Protein AF-A0A9X4KM90-F1 (afdb_monomer)

Solvent-accessible surface area (backbone atoms only — not comparable to full-atom values): 22707 Å² total; per-residue (Å²): 61,59,17,30,39,33,36,38,35,31,65,92,30,67,43,46,40,62,40,75,30,63,68,48,52,49,21,59,71,70,31,69,52,22,39,51,16,27,28,64,35,60,71,48,84,68,81,83,76,47,74,52,85,44,44,34,36,36,38,75,61,71,33,38,29,34,53,22,53,50,48,22,56,54,48,33,59,55,40,73,75,44,78,86,69,53,74,69,57,52,46,51,54,53,47,52,51,48,51,32,45,72,72,28,68,27,72,56,25,64,72,54,67,28,51,69,67,74,72,74,67,84,81,71,82,93,68,88,83,90,72,83,85,70,89,79,63,61,49,78,46,58,81,62,84,56,89,72,62,91,46,62,53,28,71,54,26,15,52,44,29,39,40,35,60,70,43,44,77,78,29,43,66,37,71,31,44,54,70,55,47,49,55,50,38,55,71,78,39,74,82,69,53,64,82,85,51,41,50,36,38,52,44,47,28,32,76,71,67,53,28,48,75,45,38,19,24,38,63,40,92,48,92,85,37,72,53,46,26,28,69,71,82,62,47,47,54,89,43,45,45,65,38,66,32,86,74,57,72,34,57,35,37,41,32,30,61,86,33,47,92,82,49,74,37,18,16,35,31,50,25,42,28,33,37,72,60,74,76,57,66,82,80,74,54,90,87,71,93,67,84,46,55,63,58,65,42,61,77,68,74,53,54,75,70,55,35,55,54,49,35,53,52,45,51,55,63,72,70,49,84,76,92,79,74,79,82,75,74,83,70,88,74,86,77,82,91,84,86,83,89,84,90,83,84,84,89,83,92,80,84,87,81,78,88,76,85,76,80,76,78,79,64,70,69,61,60,53,56,52,53,52,54,56,51,54,54,53,56,56,65,60,65,75,73,120

Organism: NCBI:txid425004

Foldseek 3Di:
DWWKWKWKQFQQGIAIDIAPDVLLVCCCQQNPQLQLLLCLLLVHPRDPPRRPQIKMKIWPDIAQQLLSVLLRVVLRVVRVVPRDDDLVRSNVSSQVSVVCVLCLVRPCSVQLVFDLPPPPPPDDDPDDDDDDDDVHTMDIGHNPVPVDSPHDGSNVSSLLSNLLVVCQVVQEQDKDWPVRSQVSCCVPPVPSDDNVCSSSSLRNCVVVVQKDKGAQWHQDPDPVSRFIAGPHPRHTPVQWFFDQDPVRRIRGWIWGNVCVVVDTRISSIMIMHGHHHPPPCVVPDDDDDDQQLCNVLVVPPDDPVRSVVSNVVVVVVVVDDDPDDPPDPPDPDDDDDDDDDDDDDDDDDDDDDDDDDDDDDDPPVVVVVVVVVVVVVVVVVVVVPD

Structure (mmCIF, N/CA/C/O backbone):
data_AF-A0A9X4KM90-F1
#
_entry.id   AF-A0A9X4KM90-F1
#
loop_
_atom_site.group_PDB
_atom_site.id
_atom_site.type_symbol
_atom_site.label_atom_id
_atom_site.label_alt_id
_atom_site.label_comp_id
_atom_site.label_asym_id
_atom_site.label_entity_id
_atom_site.label_seq_id
_atom_site.pdbx_PDB_ins_code
_atom_site.Cartn_x
_atom_site.Cartn_y
_atom_site.Cartn_z
_atom_site.occupancy
_atom_site.B_iso_or_equiv
_atom_site.auth_seq_id
_atom_site.auth_comp_id
_atom_site.auth_asym_id
_atom_site.auth_atom_id
_atom_site.pdbx_PDB_model_num
ATOM 1 N N . MET A 1 1 ? 2.594 3.374 10.828 1.00 89.75 1 MET A N 1
ATOM 2 C CA . MET A 1 1 ? 3.335 3.147 9.576 1.00 89.75 1 MET A CA 1
ATOM 3 C C . MET A 1 1 ? 3.279 4.400 8.733 1.00 89.75 1 MET A C 1
ATOM 5 O O . MET A 1 1 ? 2.269 5.108 8.782 1.00 89.75 1 MET A O 1
ATOM 9 N N . ARG A 1 2 ? 4.359 4.681 8.008 1.00 90.62 2 ARG A N 1
ATOM 10 C CA . ARG A 1 2 ? 4.417 5.773 7.044 1.00 90.62 2 ARG A CA 1
ATOM 11 C C . ARG A 1 2 ? 4.641 5.201 5.646 1.00 90.62 2 ARG A C 1
ATOM 13 O O . ARG A 1 2 ? 5.130 4.083 5.532 1.00 90.62 2 ARG A O 1
ATOM 20 N N . ALA A 1 3 ? 4.237 5.950 4.638 1.00 94.69 3 ALA A N 1
ATOM 21 C CA . ALA A 1 3 ? 4.365 5.615 3.231 1.00 94.69 3 ALA A CA 1
ATOM 22 C C . ALA A 1 3 ? 4.712 6.888 2.453 1.00 94.69 3 ALA A C 1
ATOM 24 O O . ALA A 1 3 ? 4.360 7.988 2.888 1.00 94.69 3 ALA A O 1
ATOM 25 N N . THR A 1 4 ? 5.382 6.739 1.317 1.00 94.50 4 THR A N 1
ATOM 26 C CA . THR A 1 4 ? 5.519 7.826 0.339 1.00 94.50 4 THR A CA 1
ATOM 27 C C . THR A 1 4 ? 4.450 7.683 -0.739 1.00 94.50 4 THR A C 1
ATOM 29 O O . THR A 1 4 ? 4.007 6.569 -1.025 1.00 94.50 4 THR A O 1
ATOM 32 N N . VAL A 1 5 ? 4.017 8.810 -1.302 1.00 95.62 5 VAL A N 1
ATOM 33 C CA . VAL A 1 5 ? 3.132 8.873 -2.467 1.00 95.62 5 VAL A CA 1
ATOM 34 C C . VAL A 1 5 ? 3.974 9.223 -3.685 1.00 95.62 5 VAL A C 1
ATOM 36 O O . VAL A 1 5 ? 4.831 10.105 -3.629 1.00 95.62 5 VAL A O 1
ATOM 39 N N . TYR A 1 6 ? 3.705 8.548 -4.792 1.00 96.50 6 TYR A N 1
ATOM 40 C CA . TYR A 1 6 ? 4.347 8.794 -6.069 1.00 96.50 6 TYR A CA 1
ATOM 41 C C . TYR A 1 6 ? 3.340 8.671 -7.215 1.00 96.50 6 TYR A C 1
ATOM 43 O O . TYR A 1 6 ? 2.231 8.158 -7.048 1.00 96.50 6 TYR A O 1
ATOM 51 N N . ALA A 1 7 ? 3.724 9.151 -8.389 1.00 95.62 7 ALA A N 1
ATOM 52 C CA . ALA A 1 7 ? 3.019 8.920 -9.638 1.00 95.62 7 ALA A CA 1
ATOM 53 C C . ALA A 1 7 ? 3.971 8.261 -10.636 1.00 95.62 7 ALA A C 1
ATOM 55 O O . ALA A 1 7 ? 5.114 8.689 -10.760 1.00 95.62 7 ALA A O 1
ATOM 56 N N . VAL A 1 8 ? 3.504 7.231 -11.337 1.00 93.88 8 VAL A N 1
ATOM 57 C CA . VAL A 1 8 ? 4.259 6.515 -12.375 1.00 93.88 8 VAL A CA 1
ATOM 58 C C . VAL A 1 8 ? 3.555 6.649 -13.719 1.00 93.88 8 VAL A C 1
ATOM 60 O O . VAL A 1 8 ? 2.325 6.544 -13.791 1.00 93.88 8 VAL A O 1
ATOM 63 N N . ARG A 1 9 ? 4.318 6.897 -14.786 1.00 92.12 9 ARG A N 1
ATOM 64 C CA . ARG A 1 9 ? 3.792 6.966 -16.152 1.00 92.12 9 ARG A CA 1
ATOM 65 C C . ARG A 1 9 ? 3.690 5.563 -16.751 1.00 92.12 9 ARG A C 1
ATOM 67 O O . ARG A 1 9 ? 4.691 4.874 -16.919 1.00 92.12 9 ARG A O 1
ATOM 74 N N . LEU A 1 10 ? 2.473 5.153 -17.094 1.00 90.19 10 LEU A N 1
ATOM 75 C CA . LEU A 1 10 ? 2.182 3.911 -17.814 1.00 90.19 10 LEU A CA 1
ATOM 76 C C . LEU A 1 10 ? 1.688 4.223 -19.230 1.00 90.19 10 LEU A C 1
ATOM 78 O O . LEU A 1 10 ? 1.417 5.378 -19.562 1.00 90.19 10 LEU A O 1
ATOM 82 N N . GLN A 1 11 ? 1.510 3.189 -20.053 1.00 86.88 11 GLN A N 1
ATOM 83 C CA . GLN A 1 11 ? 0.974 3.320 -21.416 1.00 86.88 11 GLN A CA 1
ATOM 84 C C . GLN A 1 11 ? -0.432 3.927 -21.404 1.00 86.88 11 GLN A C 1
ATOM 86 O O . GLN A 1 11 ? -0.801 4.694 -22.286 1.00 86.88 11 GLN A O 1
ATOM 91 N N . THR A 1 12 ? -1.203 3.643 -20.353 1.00 88.56 12 THR A N 1
ATOM 92 C CA . THR A 1 12 ? -2.556 4.175 -20.154 1.00 88.56 12 THR A CA 1
ATOM 93 C C . THR A 1 12 ? -2.582 5.578 -19.532 1.00 88.56 12 THR A C 1
ATOM 95 O O . THR A 1 12 ? -3.660 6.071 -19.205 1.00 88.56 12 THR A O 1
ATOM 98 N N . GLY A 1 13 ? -1.423 6.200 -19.294 1.00 91.88 13 GLY A N 1
ATOM 99 C CA . GLY A 1 13 ? -1.280 7.482 -18.599 1.00 91.88 13 GLY A CA 1
ATOM 100 C C . GLY A 1 13 ? -0.715 7.357 -17.180 1.00 91.88 13 GLY A C 1
ATOM 101 O O . GLY A 1 13 ? -0.190 6.318 -16.777 1.00 91.88 13 GLY A O 1
ATOM 102 N N . TRP A 1 14 ? -0.801 8.442 -16.408 1.00 94.25 14 TRP A N 1
ATOM 103 C CA . TRP A 1 14 ? -0.249 8.509 -15.053 1.00 94.25 14 TRP A CA 1
ATOM 104 C C . TRP A 1 14 ? -1.104 7.765 -14.020 1.00 94.25 14 TRP A C 1
ATOM 106 O O . TRP A 1 14 ? -2.324 7.948 -13.941 1.00 94.25 14 TRP A O 1
ATOM 116 N N . GLN A 1 15 ? -0.447 6.982 -13.163 1.00 94.44 15 GLN A N 1
ATOM 117 C CA . GLN A 1 15 ? -1.066 6.334 -12.009 1.00 94.44 15 GLN A CA 1
ATOM 118 C C . GLN A 1 15 ? -0.433 6.802 -10.700 1.00 94.44 15 GLN A C 1
ATOM 120 O O . GLN A 1 15 ? 0.777 6.705 -10.520 1.00 94.44 15 GLN A O 1
ATOM 125 N N . ALA A 1 16 ? -1.265 7.276 -9.775 1.00 96.00 16 ALA A N 1
ATOM 126 C CA . ALA A 1 16 ? -0.875 7.616 -8.416 1.00 96.00 16 ALA A CA 1
ATOM 127 C C . ALA A 1 16 ? -0.858 6.363 -7.535 1.00 96.00 16 ALA A C 1
ATOM 129 O O . ALA A 1 16 ? -1.816 5.586 -7.504 1.00 96.00 16 ALA A O 1
ATOM 130 N N . ARG A 1 17 ? 0.220 6.192 -6.779 1.00 96.56 17 ARG A N 1
ATOM 131 C CA . ARG A 1 17 ? 0.450 5.056 -5.889 1.00 96.56 17 ARG A CA 1
ATOM 132 C C . ARG A 1 17 ? 1.104 5.513 -4.594 1.00 96.56 17 ARG A C 1
ATOM 134 O O . ARG A 1 17 ? 1.679 6.593 -4.514 1.00 96.56 17 ARG A O 1
ATOM 141 N N . PHE A 1 18 ? 1.012 4.672 -3.573 1.00 96.88 18 PHE A N 1
ATOM 142 C CA . PHE A 1 18 ? 1.841 4.793 -2.383 1.00 96.88 18 PHE A CA 1
ATOM 143 C C . PHE A 1 18 ? 2.701 3.544 -2.254 1.00 96.88 18 PHE A C 1
ATOM 145 O O . PHE A 1 18 ? 2.323 2.476 -2.739 1.00 96.88 18 PHE A O 1
ATOM 152 N N . THR A 1 19 ? 3.822 3.666 -1.557 1.00 96.69 19 THR A N 1
ATOM 153 C CA . THR A 1 19 ? 4.654 2.514 -1.213 1.00 96.69 19 THR A CA 1
ATOM 154 C C . THR A 1 19 ? 5.049 2.515 0.252 1.00 96.69 19 THR A C 1
ATOM 156 O O . THR A 1 19 ? 5.213 3.564 0.885 1.00 96.69 19 THR A O 1
ATOM 159 N N . VAL A 1 20 ? 5.153 1.303 0.791 1.00 95.50 20 VAL A N 1
ATOM 160 C CA . VAL A 1 20 ? 5.703 1.016 2.116 1.00 95.50 20 VAL A CA 1
ATOM 161 C C . VAL A 1 20 ? 7.171 0.587 2.069 1.00 95.50 20 VAL A C 1
ATOM 163 O O . VAL A 1 20 ? 7.767 0.427 3.131 1.00 95.50 20 VAL A O 1
ATOM 166 N N . ASP A 1 21 ? 7.728 0.402 0.871 1.00 95.19 21 ASP A N 1
ATOM 167 C CA . ASP A 1 21 ? 9.106 -0.011 0.612 1.00 95.19 21 ASP A CA 1
ATOM 168 C C . ASP A 1 21 ? 9.565 0.558 -0.739 1.00 95.19 21 ASP A C 1
ATOM 170 O O . ASP A 1 21 ? 9.270 0.008 -1.799 1.00 95.19 21 ASP A O 1
ATOM 174 N N . TRP A 1 22 ? 10.221 1.719 -0.703 1.00 93.44 22 TRP A N 1
ATOM 175 C CA . TRP A 1 22 ? 10.550 2.457 -1.922 1.00 93.44 22 TRP A CA 1
ATOM 176 C C . TRP A 1 22 ? 11.524 1.704 -2.832 1.00 93.44 22 TRP A C 1
ATOM 178 O O . TRP A 1 22 ? 11.323 1.716 -4.041 1.00 93.44 22 TRP A O 1
ATOM 188 N N . ASP A 1 23 ? 12.518 1.020 -2.267 1.00 92.19 23 ASP A N 1
ATOM 189 C CA . ASP A 1 23 ? 13.537 0.306 -3.045 1.00 92.19 23 ASP A CA 1
ATOM 190 C C . ASP A 1 23 ? 12.908 -0.779 -3.937 1.00 92.19 23 ASP A C 1
ATOM 192 O O . ASP A 1 23 ? 13.326 -0.972 -5.081 1.00 92.19 23 ASP A O 1
ATOM 196 N N . THR A 1 24 ? 11.853 -1.447 -3.449 1.00 93.44 24 THR A N 1
ATOM 197 C CA . THR A 1 24 ? 11.068 -2.395 -4.251 1.00 93.44 24 THR A CA 1
ATOM 198 C C . THR A 1 24 ? 10.347 -1.701 -5.410 1.00 93.44 24 THR A C 1
ATOM 200 O O . THR A 1 24 ? 10.414 -2.192 -6.535 1.00 93.44 24 THR A O 1
ATOM 203 N N . ASP A 1 25 ? 9.659 -0.577 -5.180 1.00 93.88 25 ASP A N 1
ATOM 204 C CA . ASP A 1 25 ? 8.953 0.150 -6.247 1.00 93.88 25 ASP A CA 1
ATOM 205 C C . ASP A 1 25 ? 9.922 0.751 -7.270 1.00 93.88 25 ASP A C 1
ATOM 207 O O . ASP A 1 25 ? 9.671 0.662 -8.470 1.00 93.88 25 ASP A O 1
ATOM 211 N N . GLU A 1 26 ? 11.032 1.337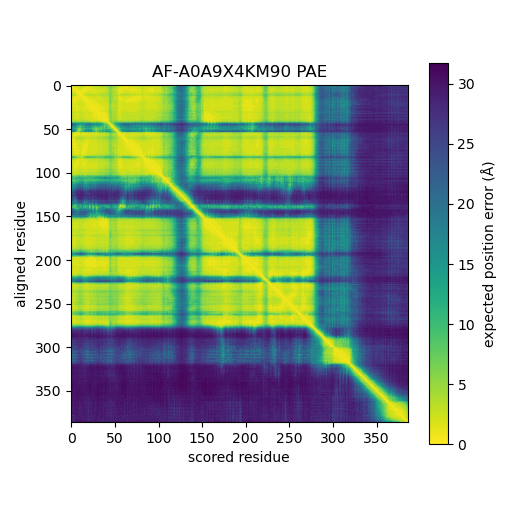 -6.820 1.00 91.25 26 GLU A N 1
ATOM 212 C CA . GLU A 1 26 ? 12.060 1.906 -7.692 1.00 91.25 26 GLU A CA 1
ATOM 213 C C . GLU A 1 26 ? 12.636 0.836 -8.619 1.00 91.25 26 GLU A C 1
ATOM 215 O O . GLU A 1 26 ? 12.603 1.006 -9.838 1.00 91.25 26 GLU A O 1
ATOM 220 N N . GLY A 1 27 ? 13.074 -0.299 -8.063 1.00 90.50 27 GLY A N 1
ATOM 221 C CA . GLY A 1 27 ? 13.555 -1.425 -8.860 1.00 90.50 27 GLY A CA 1
ATOM 222 C C . GLY A 1 27 ? 12.479 -1.940 -9.816 1.00 90.50 27 GLY A C 1
ATOM 223 O O . GLY A 1 27 ? 12.724 -2.142 -11.003 1.00 90.50 27 GLY A O 1
ATOM 224 N N . PHE A 1 28 ? 11.245 -2.094 -9.336 1.00 91.00 28 PHE A N 1
ATOM 225 C CA . PHE A 1 28 ? 10.139 -2.587 -10.151 1.00 91.00 28 PHE A CA 1
ATOM 226 C C . PHE A 1 28 ? 9.864 -1.702 -11.371 1.00 91.00 28 PHE A C 1
ATOM 228 O O . PHE A 1 28 ? 9.705 -2.201 -12.487 1.00 91.00 28 PHE A O 1
ATOM 235 N N . TRP A 1 29 ? 9.820 -0.385 -11.184 1.00 90.06 29 TRP A N 1
ATOM 236 C CA . TRP A 1 29 ? 9.432 0.547 -12.239 1.00 90.06 29 TRP A CA 1
ATOM 237 C C . TRP A 1 29 ? 10.600 1.038 -13.097 1.00 90.06 29 TRP A C 1
ATOM 239 O O . TRP A 1 29 ? 10.397 1.266 -14.289 1.00 90.06 29 TRP A O 1
ATOM 249 N N . LEU A 1 30 ? 11.808 1.179 -12.546 1.00 86.94 30 LEU A N 1
ATOM 250 C CA . LEU A 1 30 ? 12.947 1.803 -13.233 1.00 86.94 30 LEU A CA 1
ATOM 251 C C . LEU A 1 30 ? 14.050 0.825 -13.644 1.00 86.94 30 LEU A C 1
ATOM 253 O O . LEU A 1 30 ? 14.804 1.160 -14.549 1.00 86.94 30 LEU A O 1
ATOM 257 N N . ASP A 1 31 ? 14.137 -0.373 -13.056 1.00 87.94 31 ASP A N 1
ATOM 258 C CA . ASP A 1 31 ? 15.225 -1.322 -13.331 1.00 87.94 31 ASP A CA 1
ATOM 259 C C . ASP A 1 31 ? 14.751 -2.511 -14.204 1.00 87.94 31 ASP A C 1
ATOM 261 O O . ASP A 1 31 ? 14.043 -3.412 -13.731 1.00 87.94 31 ASP A O 1
ATOM 265 N N . PRO A 1 32 ? 15.141 -2.562 -15.498 1.00 86.81 32 PRO A N 1
ATOM 266 C CA . PRO A 1 32 ? 14.811 -3.680 -16.379 1.00 86.81 32 PRO A CA 1
ATOM 267 C C . PRO A 1 32 ? 15.373 -5.025 -15.907 1.00 86.81 32 PRO A C 1
ATOM 269 O O . PRO A 1 32 ? 14.722 -6.052 -16.103 1.00 86.81 32 PRO A O 1
ATOM 272 N N . ALA A 1 33 ? 16.553 -5.043 -15.280 1.00 89.00 33 ALA A N 1
ATOM 273 C CA . ALA A 1 33 ? 17.170 -6.266 -14.777 1.00 89.00 33 ALA A CA 1
ATOM 274 C C . ALA A 1 33 ? 16.422 -6.789 -13.544 1.00 89.00 33 ALA A C 1
ATOM 276 O O . ALA A 1 33 ? 16.170 -7.992 -13.440 1.00 89.00 33 ALA A O 1
ATOM 277 N N . TYR A 1 34 ? 15.990 -5.893 -12.650 1.00 89.50 34 TYR A N 1
ATOM 278 C CA . TYR A 1 34 ? 15.113 -6.246 -11.531 1.00 89.50 34 TYR A CA 1
ATOM 279 C C . TYR A 1 34 ? 13.800 -6.865 -12.033 1.00 89.50 34 TYR A C 1
ATOM 281 O O . TYR A 1 34 ? 13.410 -7.947 -11.585 1.00 89.50 34 TYR A O 1
ATOM 289 N N . ARG A 1 35 ? 13.153 -6.257 -13.040 1.00 89.00 35 ARG A N 1
ATOM 290 C CA . ARG A 1 35 ? 11.943 -6.823 -13.669 1.00 89.00 35 ARG A CA 1
ATOM 291 C C . ARG A 1 35 ? 12.182 -8.176 -14.334 1.00 89.00 35 ARG A C 1
ATOM 293 O O . ARG A 1 35 ? 11.339 -9.061 -14.198 1.00 89.00 35 ARG A O 1
ATOM 300 N N . ALA A 1 36 ? 13.304 -8.352 -15.029 1.00 88.69 36 ALA A N 1
ATOM 301 C CA . ALA A 1 36 ? 13.661 -9.631 -15.639 1.00 88.69 36 ALA A CA 1
ATOM 302 C C . ALA A 1 36 ? 13.803 -10.731 -14.574 1.00 88.69 36 ALA A C 1
ATOM 304 O O . ALA A 1 36 ? 13.227 -11.809 -14.719 1.00 88.69 36 ALA A O 1
ATOM 305 N N . GLY A 1 37 ? 14.476 -10.423 -13.461 1.00 91.94 37 GLY A N 1
ATOM 306 C CA . GLY A 1 37 ? 14.575 -11.323 -12.316 1.00 91.94 37 GLY A CA 1
ATOM 307 C C . GLY A 1 37 ? 13.211 -11.662 -11.714 1.00 91.94 37 GLY A C 1
ATOM 308 O O . GLY A 1 37 ? 12.919 -12.833 -11.474 1.00 91.94 37 GLY A O 1
ATOM 309 N N . ILE A 1 38 ? 12.336 -10.665 -11.529 1.00 92.12 38 ILE A N 1
ATOM 310 C CA . ILE A 1 38 ? 10.955 -10.900 -11.085 1.00 92.12 38 ILE A CA 1
ATOM 311 C C . ILE A 1 38 ? 10.231 -11.847 -12.035 1.00 92.12 38 ILE A C 1
ATOM 313 O O . ILE A 1 38 ? 9.637 -12.808 -11.560 1.00 92.12 38 ILE A O 1
ATOM 317 N N . ALA A 1 39 ? 10.263 -11.599 -13.346 1.00 90.25 39 ALA A N 1
ATOM 318 C CA . ALA A 1 39 ? 9.572 -12.434 -14.326 1.00 90.25 39 ALA A CA 1
ATOM 319 C C . ALA A 1 39 ? 10.054 -13.893 -14.255 1.00 90.25 39 ALA A C 1
ATOM 321 O O . ALA A 1 39 ? 9.239 -14.818 -14.208 1.00 90.25 39 ALA A O 1
ATOM 322 N N . GLU A 1 40 ? 11.369 -14.093 -14.142 1.00 91.19 40 GLU A N 1
ATOM 323 C CA . GLU A 1 40 ? 11.977 -15.413 -13.985 1.00 91.19 40 GLU A CA 1
ATOM 324 C C . GLU A 1 40 ? 11.531 -16.111 -12.687 1.00 91.19 40 GLU A C 1
ATOM 326 O O . GLU A 1 40 ? 11.140 -17.278 -12.704 1.00 91.19 40 GLU A O 1
ATOM 331 N N . GLY A 1 41 ? 11.551 -15.409 -11.550 1.00 90.88 41 GLY A N 1
ATOM 332 C CA . GLY A 1 41 ? 11.157 -15.977 -10.254 1.00 90.88 41 GLY A CA 1
ATOM 333 C C . GLY A 1 41 ? 9.646 -16.177 -10.115 1.00 90.88 41 GLY A C 1
ATOM 334 O O . GLY A 1 41 ? 9.178 -17.110 -9.448 1.00 90.88 41 GLY A O 1
ATOM 335 N N . TRP A 1 42 ? 8.862 -15.319 -10.766 1.00 91.38 42 TRP A N 1
ATOM 336 C CA . TRP A 1 42 ? 7.407 -15.371 -10.749 1.00 91.38 42 TRP A CA 1
ATOM 337 C C . TRP A 1 42 ? 6.858 -16.494 -11.637 1.00 91.38 42 TRP A C 1
ATOM 339 O O . TRP A 1 42 ? 5.838 -17.097 -11.307 1.00 91.38 42 TRP A O 1
ATOM 349 N N . GLY A 1 43 ? 7.580 -16.855 -12.701 1.00 83.50 43 GLY A N 1
ATOM 350 C CA . GLY A 1 43 ? 7.251 -17.996 -13.556 1.00 83.50 43 GLY A CA 1
ATOM 351 C C . GLY A 1 43 ? 6.150 -17.725 -14.583 1.00 83.50 43 GLY A C 1
ATOM 352 O O . GLY A 1 43 ? 5.577 -18.674 -15.110 1.00 83.50 43 GLY A O 1
ATOM 353 N N . THR A 1 44 ? 5.851 -16.459 -14.880 1.00 67.62 44 THR A N 1
ATOM 354 C CA . THR A 1 44 ? 5.019 -16.079 -16.031 1.00 67.62 44 THR A CA 1
ATOM 355 C C . THR A 1 44 ? 5.835 -15.226 -16.997 1.00 67.62 44 THR A C 1
ATOM 357 O O . THR A 1 44 ? 6.557 -14.337 -16.531 1.00 67.62 44 THR A O 1
ATOM 360 N N . PRO A 1 45 ? 5.714 -15.442 -18.322 1.00 53.50 45 PRO A N 1
ATOM 361 C CA . PRO A 1 45 ? 6.318 -14.550 -19.303 1.00 53.50 45 PRO A CA 1
ATOM 362 C C . PRO A 1 45 ? 5.815 -13.128 -19.047 1.00 53.50 45 PRO A C 1
ATOM 364 O O . PRO A 1 45 ? 4.631 -12.952 -18.766 1.00 53.50 45 PRO A O 1
ATOM 367 N N . ALA A 1 46 ? 6.770 -12.191 -19.034 1.00 51.12 46 ALA A N 1
ATOM 368 C CA . ALA A 1 46 ? 6.666 -10.759 -18.755 1.00 51.12 46 ALA A CA 1
ATOM 369 C C . ALA A 1 46 ? 5.257 -10.283 -18.386 1.00 51.12 46 ALA A C 1
ATOM 371 O O . ALA A 1 46 ? 4.374 -10.233 -19.238 1.00 51.12 46 ALA A O 1
ATOM 372 N N . MET A 1 47 ? 5.052 -9.890 -17.125 1.00 59.09 47 MET A N 1
ATOM 373 C CA . MET A 1 47 ? 3.841 -9.156 -16.785 1.00 59.09 47 MET A CA 1
ATOM 374 C C . MET A 1 47 ? 3.748 -7.933 -17.702 1.00 59.09 47 MET A C 1
ATOM 376 O O . MET A 1 47 ? 4.524 -6.985 -17.560 1.00 59.09 47 MET A O 1
ATOM 380 N N . ASP A 1 48 ? 2.808 -7.961 -18.640 1.00 61.53 48 ASP A N 1
ATOM 381 C CA . ASP A 1 48 ? 2.469 -6.800 -19.445 1.00 61.53 48 ASP A CA 1
ATOM 382 C C . ASP A 1 48 ? 1.667 -5.843 -18.560 1.00 61.53 48 ASP A C 1
ATOM 384 O O . ASP A 1 48 ? 0.440 -5.790 -18.568 1.00 61.53 48 ASP A O 1
ATOM 388 N N . LEU A 1 49 ? 2.377 -5.133 -17.684 1.00 61.38 49 LEU A N 1
ATOM 389 C CA . LEU A 1 49 ? 1.787 -4.140 -16.789 1.00 61.38 49 LEU A CA 1
ATOM 390 C C . LEU A 1 49 ? 1.472 -2.831 -17.518 1.00 61.38 49 LEU A C 1
ATOM 392 O O . LEU A 1 49 ? 1.275 -1.805 -16.863 1.00 61.38 49 LEU A O 1
ATOM 396 N N . GLY A 1 50 ? 1.478 -2.835 -18.858 1.00 60.91 50 GLY A N 1
ATOM 397 C CA . GLY A 1 50 ? 1.374 -1.622 -19.655 1.00 60.91 50 GLY A CA 1
ATOM 398 C C . GLY A 1 50 ? 2.470 -0.624 -19.284 1.00 60.91 50 GLY A C 1
ATOM 399 O O . GLY A 1 50 ? 2.214 0.580 -19.215 1.00 60.91 50 GLY A O 1
ATOM 400 N N . TRP A 1 51 ? 3.676 -1.105 -18.959 1.00 67.62 51 TRP A N 1
ATOM 401 C CA . TRP A 1 51 ? 4.805 -0.226 -18.670 1.00 67.62 51 TRP A CA 1
ATOM 402 C C . TRP A 1 51 ? 5.227 0.466 -19.967 1.00 67.62 51 TRP A C 1
ATOM 404 O O . TRP A 1 51 ? 5.447 -0.183 -20.988 1.00 67.62 51 TRP A O 1
ATOM 414 N N . ALA A 1 52 ? 5.285 1.795 -19.943 1.00 58.56 52 ALA A N 1
ATOM 415 C CA . ALA A 1 52 ? 5.600 2.591 -21.128 1.00 58.56 52 ALA A CA 1
ATOM 416 C C . ALA A 1 52 ? 7.087 2.936 -21.270 1.00 58.56 52 ALA A C 1
ATOM 418 O O . ALA A 1 52 ? 7.421 3.613 -22.233 1.00 58.56 52 ALA A O 1
ATOM 419 N N . GLY A 1 53 ? 7.956 2.545 -20.324 1.00 64.25 53 GLY A N 1
ATOM 420 C CA . GLY A 1 53 ? 9.240 3.239 -20.164 1.00 64.25 53 GLY A CA 1
ATOM 421 C C . GLY A 1 53 ? 8.950 4.671 -19.726 1.00 64.25 53 GLY A C 1
ATOM 422 O O . GLY A 1 53 ? 8.764 5.571 -20.542 1.00 64.25 53 GLY A O 1
ATOM 423 N N . GLY A 1 54 ? 8.685 4.864 -18.433 1.00 69.56 54 GLY A N 1
ATOM 424 C CA . GLY A 1 54 ? 7.908 6.022 -18.001 1.00 69.56 54 GLY A CA 1
ATOM 425 C C . GLY A 1 54 ? 8.322 6.545 -16.642 1.00 69.56 54 GLY A C 1
ATOM 426 O O . GLY A 1 54 ? 8.312 5.813 -15.659 1.00 69.56 54 GLY A O 1
ATOM 427 N N . ALA A 1 55 ? 8.662 7.831 -16.612 1.00 85.69 55 ALA A N 1
ATOM 428 C CA . ALA A 1 55 ? 9.065 8.593 -15.440 1.00 85.69 55 ALA A CA 1
ATOM 429 C C . ALA A 1 55 ? 8.230 8.319 -14.177 1.00 85.69 55 ALA A C 1
ATOM 431 O O . ALA A 1 55 ? 7.021 8.068 -14.230 1.00 85.69 55 ALA A O 1
ATOM 432 N N . ILE A 1 56 ? 8.888 8.465 -13.030 1.00 92.19 56 ILE A N 1
ATOM 433 C CA . ILE A 1 56 ? 8.280 8.455 -11.708 1.00 92.19 56 ILE A CA 1
ATOM 434 C C . ILE A 1 56 ? 8.508 9.807 -11.046 1.00 92.19 56 ILE A C 1
ATOM 436 O O . ILE A 1 56 ? 9.575 10.411 -11.138 1.00 92.19 56 ILE A O 1
ATOM 440 N N . VAL A 1 57 ? 7.491 10.286 -10.346 1.00 93.56 57 VAL A N 1
ATOM 441 C CA . VAL A 1 57 ? 7.572 11.493 -9.530 1.00 93.56 57 VAL A CA 1
ATOM 442 C C . VAL A 1 57 ? 7.182 11.122 -8.110 1.00 93.56 57 VAL A C 1
ATOM 444 O O . VAL A 1 57 ? 6.073 10.633 -7.897 1.00 93.56 57 VAL A O 1
ATOM 447 N N . ARG A 1 58 ? 8.080 11.322 -7.144 1.00 94.44 58 ARG A N 1
ATOM 448 C CA . ARG A 1 58 ? 7.927 10.849 -5.760 1.00 94.44 58 ARG A CA 1
ATOM 449 C C . ARG A 1 58 ? 7.982 12.004 -4.764 1.00 94.44 58 ARG A C 1
ATOM 451 O O . ARG A 1 58 ? 8.810 12.902 -4.889 1.00 94.44 58 ARG A O 1
ATOM 458 N N . LEU A 1 59 ? 7.157 11.941 -3.718 1.00 90.94 59 LEU A N 1
ATOM 459 C CA . LEU A 1 59 ? 7.356 12.764 -2.522 1.00 90.94 59 LEU A CA 1
ATOM 460 C C . LEU A 1 59 ? 8.494 12.200 -1.666 1.00 90.94 59 LEU A C 1
ATOM 462 O O . LEU A 1 59 ? 8.427 11.062 -1.206 1.00 90.94 59 LEU A O 1
ATOM 466 N N . GLU A 1 60 ? 9.500 13.004 -1.351 1.00 88.06 60 GLU A N 1
ATOM 467 C CA . GLU A 1 60 ? 10.552 12.584 -0.409 1.00 88.06 60 GLU A CA 1
ATOM 468 C C . GLU A 1 60 ? 10.002 12.412 1.014 1.00 88.06 60 GLU A C 1
ATOM 470 O O . GLU A 1 60 ? 10.464 11.589 1.806 1.00 88.06 60 GLU A O 1
ATOM 475 N N . ARG A 1 61 ? 8.958 13.177 1.348 1.00 86.06 61 ARG A N 1
ATOM 476 C CA . ARG A 1 61 ? 8.381 13.194 2.689 1.00 86.06 61 ARG A CA 1
ATOM 477 C C . ARG A 1 61 ? 7.415 12.034 2.898 1.00 86.06 61 ARG A C 1
ATOM 479 O O . ARG A 1 61 ? 6.468 11.819 2.145 1.00 86.06 61 ARG A O 1
ATOM 486 N N . LEU A 1 62 ? 7.618 11.327 4.006 1.00 90.38 62 LEU A N 1
ATOM 487 C CA . LEU A 1 62 ? 6.766 10.220 4.422 1.00 90.38 62 LEU A CA 1
ATOM 488 C C . LEU A 1 62 ? 5.491 10.710 5.123 1.00 90.38 62 LEU A C 1
ATOM 490 O O . LEU A 1 62 ? 5.541 11.472 6.094 1.00 90.38 62 LEU A O 1
ATOM 494 N N . MET A 1 63 ? 4.348 10.173 4.706 1.00 90.38 63 MET A N 1
ATOM 495 C CA . MET A 1 63 ? 3.025 10.471 5.257 1.00 90.38 63 MET A CA 1
ATOM 496 C C . MET A 1 63 ? 2.481 9.272 6.050 1.00 90.38 63 MET A C 1
ATOM 498 O O . MET A 1 63 ? 2.810 8.125 5.743 1.00 90.38 63 MET A O 1
ATOM 502 N N . PRO A 1 64 ? 1.631 9.470 7.071 1.00 92.00 64 PRO A N 1
ATOM 503 C CA . PRO A 1 64 ? 0.839 8.390 7.657 1.00 92.00 64 PRO A CA 1
ATOM 504 C C . PRO A 1 64 ? 0.086 7.584 6.587 1.00 92.00 64 PRO A C 1
ATOM 506 O O . PRO A 1 64 ? -0.541 8.156 5.702 1.00 92.00 64 PRO A O 1
ATOM 509 N N . LEU A 1 65 ? 0.103 6.250 6.684 1.00 93.62 65 LEU A N 1
ATOM 510 C CA . LEU A 1 65 ? -0.407 5.373 5.616 1.00 93.62 65 LEU A CA 1
ATOM 511 C C . LEU A 1 65 ? -1.842 5.695 5.150 1.00 93.62 65 LEU A C 1
ATOM 513 O O . LEU A 1 65 ? -2.097 5.747 3.952 1.00 93.62 65 LEU A O 1
ATOM 517 N N . GLY A 1 66 ? -2.779 5.928 6.074 1.00 90.38 66 GLY A N 1
ATOM 518 C CA . GLY A 1 66 ? -4.162 6.263 5.712 1.00 90.38 66 GLY A CA 1
ATOM 519 C C . GLY A 1 66 ? -4.302 7.591 4.968 1.00 90.38 66 GLY A C 1
ATOM 520 O O . GLY A 1 66 ? -5.210 7.742 4.155 1.00 90.38 66 GLY A O 1
ATOM 521 N N . GLU A 1 67 ? -3.386 8.528 5.205 1.00 87.81 67 GLU A N 1
ATOM 522 C CA . GLU A 1 67 ? -3.319 9.792 4.472 1.00 87.81 67 GLU A CA 1
ATOM 523 C C . GLU A 1 67 ? -2.667 9.595 3.111 1.00 87.81 67 GLU A C 1
ATOM 525 O O . GLU A 1 67 ? -3.223 10.074 2.131 1.00 87.81 67 GLU A O 1
ATOM 530 N N . ALA A 1 68 ? -1.570 8.835 3.033 1.00 92.94 68 ALA A N 1
ATOM 531 C CA . ALA A 1 68 ? -0.929 8.480 1.767 1.00 92.94 68 ALA A CA 1
ATOM 532 C C . ALA A 1 68 ? -1.920 7.796 0.811 1.00 92.94 68 ALA A C 1
ATOM 534 O O . ALA A 1 68 ? -2.045 8.184 -0.348 1.00 92.94 68 ALA A O 1
ATOM 535 N N . GLU A 1 69 ? -2.701 6.834 1.307 1.00 93.62 69 GLU A N 1
ATOM 536 C CA . GLU A 1 69 ? -3.716 6.150 0.505 1.00 93.62 69 GLU A CA 1
ATOM 537 C C . GLU A 1 69 ? -4.816 7.111 0.018 1.00 93.62 69 GLU A C 1
ATOM 539 O O . GLU A 1 69 ? -5.201 7.100 -1.153 1.00 93.62 69 GLU A O 1
ATOM 544 N N . ALA A 1 70 ? -5.321 7.978 0.898 1.00 88.69 70 ALA A N 1
ATOM 545 C CA . ALA A 1 70 ? -6.346 8.947 0.521 1.00 88.69 70 ALA A CA 1
ATOM 546 C C . ALA A 1 70 ? -5.817 10.040 -0.425 1.00 88.69 70 ALA A C 1
ATOM 548 O O . ALA A 1 70 ? -6.570 10.558 -1.255 1.00 88.69 70 ALA A O 1
ATOM 549 N N . ALA A 1 71 ? -4.541 10.394 -0.294 1.00 90.56 71 ALA A N 1
ATOM 550 C CA . ALA A 1 71 ? -3.823 11.302 -1.172 1.00 90.56 71 ALA A CA 1
ATOM 551 C C . ALA A 1 71 ? -3.684 10.690 -2.575 1.00 90.56 71 ALA A C 1
ATOM 553 O O . ALA A 1 71 ? -4.033 11.351 -3.550 1.00 90.56 71 ALA A O 1
ATOM 554 N N . CYS A 1 72 ? -3.347 9.398 -2.682 1.00 93.88 72 CYS A N 1
ATOM 555 C CA . CYS A 1 72 ? -3.332 8.677 -3.961 1.00 93.88 72 CYS A CA 1
ATOM 556 C C . CYS A 1 72 ? -4.686 8.729 -4.671 1.00 93.88 72 CYS A C 1
ATOM 558 O O . CYS A 1 72 ? -4.741 9.026 -5.859 1.00 93.88 72 CYS A O 1
ATOM 560 N N . GLY A 1 73 ? -5.791 8.499 -3.953 1.00 91.25 73 GLY A N 1
ATOM 561 C CA . GLY A 1 73 ? -7.133 8.577 -4.543 1.00 91.25 73 GLY A CA 1
ATOM 562 C C . GLY A 1 73 ? -7.475 9.972 -5.085 1.00 91.25 73 GLY A C 1
ATOM 563 O O . GLY A 1 73 ? -8.043 10.097 -6.170 1.00 91.25 73 GLY A O 1
ATOM 564 N N . GLN A 1 74 ? -7.097 11.029 -4.359 1.00 90.06 74 GLN A N 1
ATOM 565 C CA . GLN A 1 74 ? -7.288 12.417 -4.798 1.00 90.06 74 GLN A CA 1
ATOM 566 C C . GLN A 1 74 ? -6.399 12.764 -5.995 1.00 90.06 74 GLN A C 1
ATOM 568 O O . GLN A 1 74 ? -6.882 13.360 -6.959 1.00 90.06 74 GLN A O 1
ATOM 573 N N . LEU A 1 75 ? -5.123 12.375 -5.953 1.00 93.25 75 LEU A N 1
ATOM 574 C CA . LEU A 1 75 ? -4.183 12.589 -7.046 1.00 93.25 75 LEU A CA 1
ATOM 575 C C . LEU A 1 75 ? -4.637 11.841 -8.299 1.00 93.25 75 LEU A C 1
ATOM 577 O O . LEU A 1 75 ? -4.754 12.463 -9.347 1.00 93.25 75 LEU A O 1
ATOM 581 N N . GLN A 1 76 ? -5.020 10.565 -8.188 1.00 95.06 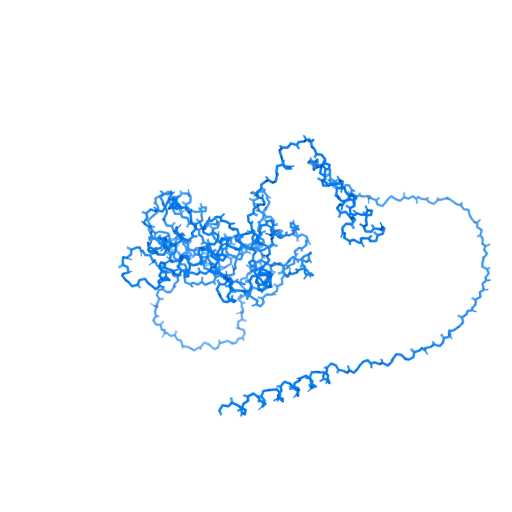76 GLN A N 1
ATOM 582 C CA . GLN A 1 76 ? -5.547 9.790 -9.314 1.00 95.06 76 GLN A CA 1
ATOM 583 C C . GLN A 1 76 ? -6.785 10.450 -9.927 1.00 95.06 76 GLN A C 1
ATOM 585 O O . GLN A 1 76 ? -6.910 10.517 -11.146 1.00 95.06 76 GLN A O 1
ATOM 590 N N . ALA A 1 77 ? -7.695 10.985 -9.107 1.00 91.75 77 ALA A N 1
ATOM 591 C CA . ALA A 1 77 ? -8.863 11.701 -9.608 1.00 91.75 77 ALA A CA 1
ATOM 592 C C . ALA A 1 77 ? -8.495 12.989 -10.369 1.00 91.75 77 ALA A C 1
ATOM 594 O O . ALA A 1 77 ? -9.215 13.359 -11.296 1.00 91.75 77 ALA A O 1
ATOM 595 N N . LYS A 1 78 ? -7.400 13.671 -10.000 1.00 93.56 78 LYS A N 1
ATOM 596 C CA . LYS A 1 78 ? -6.859 14.820 -10.748 1.00 93.56 78 LYS A CA 1
ATOM 597 C C . LYS A 1 78 ? -6.186 14.365 -12.049 1.00 93.56 78 LYS A C 1
ATOM 599 O O . LYS A 1 78 ? -6.483 14.939 -13.093 1.00 93.56 78 LYS A O 1
ATOM 604 N N . LEU A 1 79 ? -5.360 13.317 -11.996 1.00 94.00 79 LEU A N 1
ATOM 605 C CA . LEU A 1 79 ? -4.679 12.734 -13.159 1.00 94.00 79 LEU A CA 1
ATOM 606 C C . LEU A 1 79 ? -5.689 12.242 -14.208 1.00 94.00 79 LEU A C 1
ATOM 608 O O . LEU A 1 79 ? -5.583 12.584 -15.375 1.00 94.00 79 LEU A O 1
ATOM 612 N N . ASN A 1 80 ? -6.756 11.553 -13.799 1.00 93.06 80 ASN A N 1
ATOM 613 C CA . ASN A 1 80 ? -7.779 11.049 -14.726 1.00 93.06 80 ASN A CA 1
ATOM 614 C C . ASN A 1 80 ? -8.533 12.153 -15.489 1.00 93.06 80 ASN A C 1
ATOM 616 O O . ASN A 1 80 ? -9.130 11.876 -16.527 1.00 93.06 80 ASN A O 1
ATOM 620 N N . ARG A 1 81 ? -8.540 13.396 -14.986 1.00 93.19 81 ARG A N 1
ATOM 621 C CA . ARG A 1 81 ? -9.162 14.541 -15.677 1.00 93.19 81 ARG A CA 1
ATOM 622 C C . ARG A 1 81 ? -8.274 15.119 -16.777 1.00 93.19 81 ARG A C 1
ATOM 624 O O . ARG A 1 81 ? -8.763 15.922 -17.563 1.00 93.19 81 ARG A O 1
ATOM 631 N N . ARG A 1 82 ? -6.989 14.760 -16.810 1.00 92.06 82 ARG A N 1
ATOM 632 C CA . ARG A 1 82 ? -5.981 15.322 -17.712 1.00 92.06 82 ARG A CA 1
ATOM 633 C C . ARG A 1 82 ? -5.144 14.180 -18.289 1.00 92.06 82 ARG A C 1
ATOM 635 O O . ARG A 1 82 ? -4.226 13.690 -17.642 1.00 92.06 82 ARG A O 1
ATOM 642 N N . ARG A 1 83 ? -5.507 13.716 -19.489 1.00 78.81 83 ARG A N 1
ATOM 643 C CA . ARG A 1 83 ? -4.894 12.523 -20.105 1.00 78.81 83 ARG A CA 1
ATOM 644 C C . ARG A 1 83 ? -3.428 12.726 -20.498 1.00 78.81 83 ARG A C 1
ATOM 646 O O . ARG A 1 83 ? -2.661 11.772 -20.448 1.00 78.81 83 ARG A O 1
ATOM 653 N N . GLU A 1 84 ? -3.050 13.953 -20.829 1.00 87.44 84 GLU A N 1
ATOM 654 C CA . GLU A 1 84 ? -1.726 14.317 -21.336 1.00 87.44 84 GLU A CA 1
ATOM 655 C C . GLU A 1 84 ? -1.086 15.313 -20.374 1.00 87.44 84 GLU A C 1
ATOM 657 O O . GLU A 1 84 ? -1.130 16.518 -20.583 1.00 87.44 84 GLU A O 1
ATOM 662 N N . LEU A 1 85 ? -0.586 14.799 -19.250 1.00 91.38 85 LEU A N 1
ATOM 663 C CA . LEU A 1 85 ? 0.196 15.593 -18.310 1.00 91.38 85 LEU A CA 1
ATOM 664 C C . LEU A 1 85 ? 1.677 15.328 -18.518 1.00 91.38 85 LEU A C 1
ATOM 666 O O . LEU A 1 85 ? 2.114 14.171 -18.532 1.00 91.38 85 LEU A O 1
ATOM 670 N N . GLU A 1 86 ? 2.448 16.401 -18.581 1.00 92.69 86 GLU A N 1
ATOM 671 C CA . GLU A 1 86 ? 3.897 16.324 -18.561 1.00 92.69 86 GLU A CA 1
ATOM 672 C C . GLU A 1 86 ? 4.427 16.066 -17.147 1.00 92.69 86 GLU A C 1
ATOM 674 O O . GLU A 1 86 ? 3.781 16.340 -16.131 1.00 92.69 86 GLU A O 1
ATOM 679 N N . THR A 1 87 ? 5.652 15.542 -17.065 1.00 91.62 87 THR A N 1
ATOM 680 C CA . THR A 1 87 ? 6.283 15.160 -15.785 1.00 91.62 87 THR A CA 1
ATOM 681 C C . THR A 1 87 ? 6.343 16.332 -14.794 1.00 91.62 87 THR A C 1
ATOM 683 O O . THR A 1 87 ? 6.088 16.159 -13.600 1.00 91.62 87 THR A O 1
ATOM 686 N N . ALA A 1 88 ? 6.626 17.543 -15.287 1.00 90.06 88 ALA A N 1
ATOM 687 C CA . ALA A 1 88 ? 6.669 18.754 -14.469 1.00 90.06 88 ALA A CA 1
ATOM 688 C C . ALA A 1 88 ? 5.294 19.114 -13.878 1.00 90.06 88 ALA A C 1
ATOM 690 O O . ALA A 1 88 ? 5.201 19.503 -12.714 1.00 90.06 88 ALA A O 1
ATOM 691 N N . GLU A 1 89 ? 4.211 18.929 -14.635 1.00 93.31 89 GLU A N 1
ATOM 692 C CA . GLU A 1 89 ? 2.855 19.203 -14.155 1.00 93.31 89 GLU A CA 1
ATOM 693 C C . GLU A 1 89 ? 2.428 18.199 -13.082 1.00 93.31 89 GLU A C 1
ATOM 695 O O . GLU A 1 89 ? 1.794 18.568 -12.091 1.00 93.31 89 GLU A O 1
ATOM 700 N N . VAL A 1 90 ? 2.818 16.929 -13.233 1.00 93.88 90 VAL A N 1
ATOM 701 C CA . VAL A 1 90 ? 2.581 15.902 -12.212 1.00 93.88 90 VAL A CA 1
ATOM 702 C C . VAL A 1 90 ? 3.340 16.215 -10.922 1.00 93.88 90 VAL A C 1
ATOM 704 O O . VAL A 1 90 ? 2.750 16.091 -9.846 1.00 93.88 90 VAL A O 1
ATOM 707 N N . ARG A 1 91 ? 4.590 16.705 -11.003 1.00 92.94 91 ARG A N 1
ATOM 708 C CA . ARG A 1 91 ? 5.335 17.220 -9.834 1.00 92.94 91 ARG A CA 1
ATOM 709 C C . ARG A 1 91 ? 4.565 18.325 -9.127 1.00 92.94 91 ARG A C 1
ATOM 711 O O . ARG A 1 91 ? 4.377 18.242 -7.916 1.00 92.94 91 ARG A O 1
ATOM 718 N N . VAL A 1 92 ? 4.065 19.314 -9.867 1.00 92.19 92 VAL A N 1
ATOM 719 C CA . VAL A 1 92 ? 3.270 20.408 -9.288 1.00 92.19 92 VAL A CA 1
ATOM 720 C C . VAL A 1 92 ? 2.014 19.874 -8.593 1.00 92.19 92 VAL A C 1
ATOM 722 O O . VAL A 1 92 ? 1.734 20.263 -7.463 1.00 92.19 92 VAL A O 1
ATOM 725 N N . LEU A 1 93 ? 1.274 18.948 -9.212 1.00 93.44 93 LEU A N 1
ATOM 726 C CA . LEU A 1 93 ? 0.069 18.363 -8.605 1.00 93.44 93 LEU A CA 1
ATOM 727 C C . LEU A 1 93 ? 0.362 17.596 -7.310 1.00 93.44 93 LEU A C 1
ATOM 729 O O . LEU A 1 93 ? -0.439 17.638 -6.371 1.00 93.44 93 LEU A O 1
ATOM 733 N N . LEU A 1 94 ? 1.481 16.879 -7.276 1.00 92.56 94 LEU A N 1
ATOM 734 C CA . LEU A 1 94 ? 1.918 16.072 -6.145 1.00 92.56 94 LEU A CA 1
ATOM 735 C C . LEU A 1 94 ? 2.432 16.954 -4.989 1.00 92.56 94 LEU A C 1
ATOM 737 O O . LEU A 1 94 ? 2.061 16.703 -3.843 1.00 92.56 94 LEU A O 1
ATOM 741 N N . LEU A 1 95 ? 3.159 18.039 -5.283 1.00 89.31 95 LEU A N 1
ATOM 742 C CA . LEU A 1 95 ? 3.535 19.069 -4.301 1.00 89.31 95 LEU A CA 1
ATOM 743 C C . LEU A 1 95 ? 2.309 19.800 -3.736 1.00 89.31 95 LEU A C 1
ATOM 745 O O . LEU A 1 95 ? 2.122 19.833 -2.526 1.00 89.31 95 LEU A O 1
ATOM 749 N N . GLN A 1 96 ? 1.395 20.269 -4.592 1.00 89.62 96 GLN A N 1
ATOM 750 C CA . GLN A 1 96 ? 0.149 20.914 -4.151 1.00 89.62 96 GLN A CA 1
ATOM 751 C C . GLN A 1 96 ? -0.685 20.007 -3.237 1.00 89.62 96 GLN A C 1
ATOM 753 O O . GLN A 1 96 ? -1.277 20.456 -2.259 1.00 89.62 96 GLN A O 1
ATOM 758 N N . MET A 1 97 ? -0.753 18.712 -3.556 1.00 89.38 97 MET A N 1
ATOM 759 C CA . MET A 1 97 ? -1.423 17.722 -2.714 1.00 89.38 97 MET A CA 1
ATOM 760 C C . MET A 1 97 ? -0.741 17.584 -1.345 1.00 89.38 97 MET A C 1
ATOM 762 O O . MET A 1 97 ? -1.434 17.429 -0.336 1.00 89.38 97 MET A O 1
ATOM 766 N N . PHE A 1 98 ? 0.591 17.619 -1.308 1.00 87.31 98 PHE A N 1
ATOM 767 C CA . PHE A 1 98 ? 1.350 17.583 -0.066 1.00 87.31 98 PHE A CA 1
ATOM 768 C C . PHE A 1 98 ? 1.116 18.840 0.782 1.00 87.31 98 PHE A C 1
ATOM 770 O O . PHE A 1 98 ? 0.846 18.714 1.977 1.00 87.31 98 PHE A O 1
ATOM 777 N N . ASP A 1 99 ? 1.115 20.025 0.177 1.00 85.44 99 ASP A N 1
ATOM 778 C CA . ASP A 1 99 ? 0.830 21.285 0.873 1.00 85.44 99 ASP A CA 1
ATOM 779 C C . ASP A 1 99 ? -0.599 21.303 1.430 1.00 85.44 99 ASP A C 1
ATOM 781 O O . ASP A 1 99 ? -0.825 21.592 2.607 1.00 85.44 99 ASP A O 1
ATOM 785 N N . ASP A 1 100 ? -1.581 20.876 0.629 1.00 84.00 100 ASP A N 1
ATOM 786 C CA . ASP A 1 100 ? -2.963 20.707 1.083 1.00 84.00 100 ASP A CA 1
ATOM 787 C C . ASP A 1 100 ? -3.072 19.748 2.273 1.00 84.00 100 ASP A C 1
ATOM 789 O O . ASP A 1 100 ? -3.906 19.936 3.164 1.00 84.00 100 ASP A O 1
ATOM 793 N N . TRP A 1 101 ? -2.252 18.702 2.307 1.00 83.25 101 TRP A N 1
ATOM 794 C CA . TRP A 1 101 ? -2.183 17.802 3.447 1.00 83.25 101 TRP A CA 1
ATOM 795 C C . TRP A 1 101 ? -1.531 18.461 4.669 1.00 83.25 101 TRP A C 1
ATOM 797 O O . TRP A 1 101 ? -2.112 18.402 5.757 1.00 83.25 101 TRP A O 1
ATOM 807 N N . ALA A 1 102 ? -0.373 19.103 4.500 1.00 80.44 102 ALA A N 1
ATOM 808 C CA . ALA A 1 102 ? 0.388 19.735 5.577 1.00 80.44 102 ALA A CA 1
ATOM 809 C C . ALA A 1 102 ? -0.426 20.833 6.275 1.00 80.44 102 ALA A C 1
ATOM 811 O O . ALA A 1 102 ? -0.380 20.985 7.498 1.00 80.44 102 ALA A O 1
ATOM 812 N N . GLU A 1 103 ? -1.249 21.541 5.505 1.00 82.38 103 GLU A N 1
ATOM 813 C CA . GLU A 1 103 ? -2.144 22.585 5.992 1.00 82.38 103 GLU A CA 1
ATOM 814 C C . GLU A 1 103 ? -3.500 22.049 6.490 1.00 82.38 103 GLU A C 1
ATOM 816 O O . GLU A 1 103 ? -4.364 22.813 6.924 1.00 82.38 103 GLU A O 1
ATOM 821 N N . GLY A 1 104 ? -3.718 20.729 6.449 1.00 75.62 104 GLY A N 1
ATOM 822 C CA . GLY A 1 104 ? -4.965 20.094 6.882 1.00 75.62 104 GLY A CA 1
ATOM 823 C C . GLY A 1 104 ? -6.172 20.410 5.986 1.00 75.62 104 GLY A C 1
ATOM 824 O O . GLY A 1 104 ? -7.317 20.215 6.398 1.00 75.62 104 GLY A O 1
ATOM 825 N N . ARG A 1 105 ? -5.942 20.890 4.758 1.00 74.00 105 ARG A N 1
ATOM 826 C CA . ARG A 1 105 ? -6.975 21.146 3.739 1.00 74.00 105 ARG A CA 1
ATOM 827 C C . ARG A 1 105 ? -7.406 19.896 2.975 1.00 74.00 105 ARG A C 1
ATOM 829 O O . ARG A 1 105 ? -8.481 19.914 2.361 1.00 74.00 105 ARG A O 1
ATOM 836 N N . GLY A 1 106 ? -6.606 18.831 3.022 1.00 66.50 106 GLY A N 1
ATOM 837 C CA . GLY A 1 106 ? -6.877 17.570 2.338 1.00 66.50 106 GLY A CA 1
ATOM 838 C C . GLY A 1 106 ? -8.238 16.968 2.703 1.00 66.50 106 GLY A C 1
ATOM 839 O O . GLY A 1 106 ? -8.719 17.084 3.833 1.00 66.50 106 GLY A O 1
ATOM 840 N N . GLU A 1 107 ? -8.881 16.291 1.749 1.00 64.81 107 GLU A N 1
ATOM 841 C CA . GLU A 1 107 ? -10.219 15.721 1.964 1.00 64.81 107 GLU A CA 1
ATOM 842 C C . GLU A 1 107 ? -10.223 14.673 3.086 1.00 64.81 107 GLU A C 1
ATOM 844 O O . GLU A 1 107 ? -11.167 14.596 3.879 1.00 64.81 107 GLU A O 1
ATOM 849 N N . PHE A 1 108 ? -9.133 13.908 3.196 1.00 63.28 108 PHE A N 1
ATOM 850 C CA . PHE A 1 108 ? -8.926 13.017 4.327 1.00 63.28 108 PHE A CA 1
ATOM 851 C C . PHE A 1 108 ? -8.894 13.797 5.633 1.00 63.28 108 PHE A C 1
ATOM 853 O O . PHE A 1 108 ? -9.679 13.460 6.500 1.00 63.28 108 PHE A O 1
ATOM 860 N N . ALA A 1 109 ? -8.082 14.853 5.750 1.00 65.75 109 ALA A N 1
ATOM 861 C CA . ALA A 1 109 ? -7.971 15.673 6.957 1.00 65.75 109 ALA A CA 1
ATOM 862 C C . ALA A 1 109 ? -9.326 16.245 7.409 1.00 65.75 109 ALA A C 1
ATOM 864 O O . ALA A 1 109 ? -9.726 16.088 8.566 1.00 65.75 109 ALA A O 1
ATOM 865 N N . LYS A 1 110 ? -10.104 16.784 6.460 1.00 67.88 110 LYS A N 1
ATOM 866 C CA . LYS A 1 110 ? -11.477 17.262 6.693 1.00 67.88 110 LYS A CA 1
ATOM 867 C C . LYS A 1 110 ? -12.393 16.161 7.244 1.00 67.88 110 LYS A C 1
ATOM 869 O O . LYS A 1 110 ? -13.153 16.403 8.175 1.00 67.88 110 LYS A O 1
ATOM 874 N N . ARG A 1 111 ? -12.319 14.943 6.693 1.00 64.50 111 ARG A N 1
ATOM 875 C CA . ARG A 1 111 ? -13.184 13.803 7.071 1.00 64.50 111 ARG A CA 1
ATOM 876 C C . ARG A 1 111 ? -12.707 13.050 8.309 1.00 64.50 111 ARG A C 1
ATOM 878 O O . ARG A 1 111 ? -13.504 12.485 9.056 1.00 64.50 111 ARG A O 1
ATOM 885 N N . SER A 1 112 ? -11.403 12.991 8.520 1.00 57.47 112 SER A N 1
ATOM 886 C CA . SER A 1 112 ? -10.785 12.333 9.659 1.00 57.47 112 SER A CA 1
ATOM 887 C C . SER A 1 112 ? -10.732 13.251 10.886 1.00 57.47 112 SER A C 1
ATOM 889 O O . SER A 1 112 ? -10.280 12.820 11.945 1.00 57.47 112 SER A O 1
ATOM 891 N N . GLY A 1 113 ? -11.204 14.500 10.779 1.00 55.16 113 GLY A N 1
ATOM 892 C CA . GLY A 1 113 ? -11.028 15.497 11.838 1.00 55.16 113 GLY A CA 1
ATOM 893 C C . GLY A 1 113 ? -9.550 15.708 12.175 1.00 55.16 113 GLY A C 1
ATOM 894 O O . GLY A 1 113 ? -9.214 16.141 13.275 1.00 55.16 113 GLY A O 1
ATOM 895 N N . TRP A 1 114 ? -8.666 15.333 11.251 1.00 51.22 114 TRP A N 1
ATOM 896 C CA . TRP A 1 114 ? -7.237 15.392 11.433 1.00 51.22 114 TRP A CA 1
ATOM 897 C C . TRP A 1 114 ? -6.815 16.812 11.141 1.00 51.22 114 TRP A C 1
ATOM 899 O O . TRP A 1 114 ? -6.799 17.262 10.001 1.00 51.22 114 TRP A O 1
ATOM 909 N N . ARG A 1 115 ? -6.508 17.540 12.200 1.00 55.16 115 ARG A N 1
ATOM 910 C CA . ARG A 1 115 ? -5.635 18.693 12.081 1.00 55.16 115 ARG A CA 1
ATOM 911 C C . ARG A 1 115 ? -4.261 18.164 12.435 1.00 55.16 115 ARG A C 1
ATOM 913 O O . ARG A 1 115 ? -4.139 17.489 13.465 1.00 55.16 115 ARG A O 1
ATOM 920 N N . LEU A 1 116 ? -3.245 18.468 11.622 1.00 49.75 116 LEU A N 1
ATOM 921 C CA . LEU A 1 116 ? -1.894 18.487 12.163 1.00 49.75 116 LEU A CA 1
ATOM 922 C C . LEU A 1 116 ? -2.037 19.332 13.422 1.00 49.75 116 LEU A C 1
ATOM 924 O O . LEU A 1 116 ? -2.487 20.481 13.344 1.00 49.75 116 LEU A O 1
ATOM 928 N N . GLY A 1 117 ? -1.801 18.735 14.589 1.00 45.28 117 GLY A N 1
ATOM 929 C CA . GLY A 1 117 ? -1.606 19.546 15.764 1.00 45.28 117 GLY A CA 1
ATOM 930 C C . GLY A 1 117 ? -0.460 20.445 15.359 1.00 45.28 117 GLY A C 1
ATOM 931 O O . GLY A 1 117 ? 0.676 19.985 15.295 1.00 45.28 117 GLY A O 1
ATOM 932 N N . ARG A 1 118 ? -0.753 21.707 15.023 1.00 43.44 118 ARG A N 1
ATOM 933 C CA . ARG A 1 118 ? 0.209 22.765 15.230 1.00 43.44 118 ARG A CA 1
ATOM 934 C C . ARG A 1 118 ? 0.418 22.636 16.728 1.00 43.44 118 ARG A C 1
ATOM 936 O O . ARG A 1 118 ? -0.401 23.125 17.503 1.00 43.44 118 ARG A O 1
ATOM 943 N N . LEU A 1 119 ? 1.399 21.821 17.123 1.00 40.53 119 LEU A N 1
ATOM 944 C CA . LEU A 1 119 ? 2.065 21.940 18.397 1.00 40.53 119 LEU A CA 1
ATOM 945 C C . LEU A 1 119 ? 2.450 23.408 18.365 1.00 40.53 119 LEU A C 1
ATOM 947 O O . LEU A 1 119 ? 3.419 23.796 17.720 1.00 40.53 119 LEU A O 1
ATOM 951 N N . LYS A 1 120 ? 1.560 24.258 18.888 1.00 40.06 120 LYS A N 1
ATOM 952 C CA . LYS A 1 120 ? 1.900 25.604 19.280 1.00 40.06 120 LYS A CA 1
ATOM 953 C C . LYS A 1 120 ? 2.985 25.318 20.292 1.00 40.06 120 LYS A C 1
ATOM 955 O O . LYS A 1 120 ? 2.673 24.944 21.417 1.00 40.06 120 LYS A O 1
ATOM 960 N N . GLY A 1 121 ? 4.233 25.346 19.834 1.00 37.91 121 GLY A N 1
ATOM 961 C CA . GLY A 1 121 ? 5.372 25.423 20.712 1.00 37.91 121 GLY A CA 1
ATOM 962 C C . GLY A 1 121 ? 5.110 26.656 21.549 1.00 37.91 121 GLY A C 1
ATOM 963 O O . GLY A 1 121 ? 5.266 27.781 21.079 1.00 37.91 121 GLY A O 1
ATOM 964 N N . SER A 1 122 ? 4.587 26.455 22.754 1.00 37.47 122 SER A N 1
ATOM 965 C CA . SER A 1 122 ? 4.747 27.440 23.798 1.00 37.47 122 SER A CA 1
ATOM 966 C C . SER A 1 122 ? 6.241 27.425 24.099 1.00 37.47 122 SER A C 1
ATOM 968 O O . SER A 1 122 ? 6.730 26.500 24.739 1.00 37.47 122 SER A O 1
ATOM 970 N N . GLY A 1 123 ? 6.960 28.397 23.544 1.00 40.31 123 GLY A N 1
ATOM 971 C CA . GLY A 1 123 ? 8.380 28.604 23.802 1.00 40.31 123 GLY A CA 1
ATOM 972 C C . GLY A 1 123 ? 9.304 27.976 22.763 1.00 40.31 123 GLY A C 1
ATOM 973 O O . GLY A 1 123 ? 9.891 26.929 22.996 1.00 40.31 123 GLY A O 1
ATOM 974 N N . ALA A 1 124 ? 9.491 28.658 21.637 1.00 36.59 124 ALA A N 1
ATOM 975 C CA . ALA A 1 124 ? 10.743 28.577 20.896 1.00 36.59 124 ALA A CA 1
ATOM 976 C C . ALA A 1 124 ? 11.151 30.004 20.533 1.00 36.59 124 ALA A C 1
ATOM 978 O O . ALA A 1 124 ? 10.399 30.738 19.887 1.00 36.59 124 ALA A O 1
ATOM 979 N N . ASN A 1 125 ? 12.310 30.398 21.053 1.00 36.25 125 ASN A N 1
ATOM 980 C CA . ASN A 1 125 ? 12.959 31.673 20.812 1.00 36.25 125 ASN A CA 1
ATOM 981 C C . ASN A 1 125 ? 13.022 31.973 19.313 1.00 36.25 125 ASN A C 1
ATOM 983 O O . ASN A 1 125 ? 13.479 31.156 18.519 1.00 36.25 125 ASN A O 1
ATOM 987 N N . LYS A 1 126 ? 12.602 33.184 18.946 1.00 40.12 126 LYS A N 1
ATOM 988 C CA . LYS A 1 126 ? 13.000 33.801 17.685 1.00 40.12 126 LYS A CA 1
ATOM 989 C C . LYS A 1 126 ? 14.473 34.175 17.808 1.00 40.12 126 LYS A C 1
ATOM 991 O O . LYS A 1 126 ? 14.786 35.223 18.361 1.00 40.12 126 LYS A O 1
ATOM 996 N N . ALA A 1 127 ? 15.359 33.331 17.310 1.00 38.91 127 ALA A N 1
ATOM 997 C CA . ALA A 1 127 ? 16.707 33.745 16.968 1.00 38.91 127 ALA A CA 1
ATOM 998 C C . ALA A 1 127 ? 17.171 32.921 15.769 1.00 38.91 127 ALA A C 1
ATOM 1000 O O . ALA A 1 127 ? 17.302 31.710 15.870 1.00 38.91 127 ALA A O 1
ATOM 1001 N N . ASN A 1 128 ? 17.344 33.638 14.660 1.00 44.75 128 ASN A N 1
ATOM 1002 C CA . ASN A 1 128 ? 18.259 33.386 13.556 1.00 44.75 128 ASN A CA 1
ATOM 1003 C C . ASN A 1 128 ? 18.425 31.946 13.077 1.00 44.75 128 ASN A C 1
ATOM 1005 O O . ASN A 1 128 ? 19.213 31.202 13.636 1.00 44.75 128 ASN A O 1
ATOM 1009 N N . GLU A 1 129 ? 17.839 31.663 11.919 1.00 36.75 129 GLU A N 1
ATOM 1010 C CA . GLU A 1 129 ? 18.541 30.932 10.866 1.00 36.75 129 GLU A CA 1
ATOM 1011 C C . GLU A 1 129 ? 17.971 31.392 9.521 1.00 36.75 129 GLU A C 1
ATOM 1013 O O . GLU A 1 129 ? 16.874 31.029 9.102 1.00 36.75 129 GLU A O 1
ATOM 1018 N N . ALA A 1 130 ? 18.708 32.315 8.904 1.00 45.22 130 ALA A N 1
ATOM 1019 C CA . ALA A 1 130 ? 18.740 32.454 7.465 1.00 45.22 130 ALA A CA 1
ATOM 1020 C C . ALA A 1 130 ? 19.686 31.356 6.971 1.00 45.22 130 ALA A C 1
ATOM 1022 O O . ALA A 1 130 ? 20.880 31.405 7.264 1.00 45.22 130 ALA A O 1
ATOM 1023 N N . SER A 1 131 ? 19.155 30.358 6.277 1.00 38.31 131 SER A N 1
ATOM 1024 C CA . SER A 1 131 ? 19.961 29.397 5.535 1.00 38.31 131 SER A CA 1
ATOM 1025 C C . SER A 1 131 ? 19.245 28.992 4.253 1.00 38.31 131 SER A C 1
ATOM 1027 O O . SER A 1 131 ? 18.018 28.914 4.178 1.00 38.31 131 SER A O 1
ATOM 1029 N N . ASP A 1 132 ? 20.084 28.854 3.237 1.00 34.09 132 ASP A N 1
ATOM 1030 C CA . ASP A 1 132 ? 19.838 28.600 1.829 1.00 34.09 132 ASP A CA 1
ATOM 1031 C C . ASP A 1 132 ? 18.668 27.668 1.499 1.00 34.09 132 ASP A C 1
ATOM 1033 O O . ASP A 1 132 ? 18.525 26.564 2.025 1.00 34.09 132 ASP A O 1
ATOM 1037 N N . GLY A 1 133 ? 17.856 28.125 0.543 1.00 34.97 133 GLY A N 1
ATOM 1038 C CA . GLY A 1 133 ? 16.749 27.381 -0.035 1.00 34.97 133 GLY A CA 1
ATOM 1039 C C . GLY A 1 133 ? 17.231 26.192 -0.858 1.00 34.97 133 GLY A C 1
ATOM 1040 O O . GLY A 1 133 ? 17.503 26.317 -2.050 1.00 34.97 133 GLY A O 1
ATOM 1041 N N . ALA A 1 134 ? 17.265 25.020 -0.234 1.00 35.91 134 ALA A N 1
ATOM 1042 C CA . ALA A 1 134 ? 17.080 23.774 -0.953 1.00 35.91 134 ALA A CA 1
ATOM 1043 C C . ALA A 1 134 ? 15.601 23.684 -1.368 1.00 35.91 134 ALA A C 1
ATOM 1045 O O . ALA A 1 134 ? 14.704 23.857 -0.543 1.00 35.91 134 ALA A O 1
ATOM 1046 N N . GLU A 1 135 ? 15.338 23.440 -2.652 1.00 40.25 135 GLU A N 1
ATOM 1047 C CA . GLU A 1 135 ? 14.012 23.130 -3.202 1.00 40.25 135 GLU A CA 1
ATOM 1048 C C . GLU A 1 135 ? 13.488 21.771 -2.672 1.00 40.25 135 GLU A C 1
ATOM 1050 O O . GLU A 1 135 ? 13.259 20.827 -3.427 1.00 40.25 135 GLU A O 1
ATOM 1055 N N . GLU A 1 136 ? 13.338 21.635 -1.354 1.00 47.28 136 GLU A N 1
ATOM 1056 C CA . GLU A 1 136 ? 12.919 20.408 -0.681 1.00 47.28 136 GLU A CA 1
ATOM 1057 C C . GLU A 1 136 ? 11.426 20.150 -0.908 1.00 47.28 136 GLU A C 1
ATOM 1059 O O . GLU A 1 136 ? 10.567 20.957 -0.546 1.00 47.28 136 GLU A O 1
ATOM 1064 N N . GLY A 1 137 ? 11.080 18.982 -1.454 1.00 60.66 137 GLY A N 1
ATOM 1065 C CA . GLY A 1 137 ? 9.688 18.529 -1.404 1.00 60.66 137 GLY A CA 1
ATOM 1066 C C . GLY A 1 137 ? 9.316 17.392 -2.344 1.00 60.66 137 GLY A C 1
ATOM 1067 O O . GLY A 1 137 ? 8.376 16.650 -2.047 1.00 60.66 137 GLY A O 1
ATOM 1068 N N . CYS A 1 138 ? 10.024 17.223 -3.463 1.00 50.00 138 CYS A N 1
ATOM 1069 C CA . CYS A 1 138 ? 9.712 16.191 -4.449 1.00 50.00 138 CYS A CA 1
ATOM 1070 C C . CYS A 1 138 ? 10.899 15.887 -5.365 1.00 50.00 138 CYS A C 1
ATOM 1072 O O . CYS A 1 138 ? 11.488 16.798 -5.946 1.00 50.00 138 CYS A O 1
ATOM 1074 N N . GLU A 1 139 ? 11.144 14.595 -5.564 1.00 72.94 139 GLU A N 1
ATOM 1075 C CA . GLU A 1 139 ? 12.175 14.067 -6.445 1.00 72.94 139 GLU A CA 1
ATOM 1076 C C . GLU A 1 139 ? 11.534 13.577 -7.756 1.00 72.94 139 GLU A C 1
ATOM 1078 O O . GLU A 1 139 ? 10.569 12.799 -7.747 1.00 72.94 139 GLU A O 1
ATOM 1083 N N . ILE A 1 140 ? 12.049 14.046 -8.898 1.00 66.62 140 ILE A N 1
ATOM 1084 C CA . ILE A 1 140 ? 11.707 13.498 -10.217 1.00 66.62 140 ILE A CA 1
ATOM 1085 C C . ILE A 1 140 ? 12.747 12.437 -10.557 1.00 66.62 140 ILE A C 1
ATOM 1087 O O . ILE A 1 140 ? 13.922 12.750 -10.742 1.00 66.62 140 ILE A O 1
ATOM 1091 N N . LEU A 1 141 ? 12.292 11.200 -10.722 1.00 65.38 141 LEU A N 1
ATOM 1092 C CA . LEU A 1 141 ? 13.112 10.076 -11.144 1.00 65.38 141 LEU A CA 1
ATOM 1093 C C . LEU A 1 141 ? 12.657 9.656 -12.538 1.00 65.38 141 LEU A C 1
ATOM 1095 O O . LEU A 1 141 ? 11.623 9.018 -12.728 1.00 65.38 141 LEU A O 1
ATOM 1099 N N . GLN A 1 142 ? 13.406 10.076 -13.548 1.00 61.50 142 GLN A N 1
ATOM 1100 C CA . GLN A 1 142 ? 13.201 9.599 -14.911 1.00 61.50 142 GLN A CA 1
ATOM 1101 C C . GLN A 1 142 ? 14.012 8.330 -15.145 1.00 61.50 142 GLN A C 1
ATOM 1103 O O . GLN A 1 142 ? 14.968 8.055 -14.422 1.00 61.50 142 GLN A O 1
ATOM 1108 N N . GLU A 1 143 ? 13.688 7.625 -16.227 1.00 43.97 143 GLU A N 1
ATOM 1109 C CA . GLU A 1 143 ? 14.594 6.685 -16.884 1.00 43.97 143 GLU A CA 1
ATOM 1110 C C . GLU A 1 143 ? 15.783 7.469 -17.481 1.00 43.97 143 GLU A C 1
ATOM 1112 O O . GLU A 1 143 ? 16.053 7.459 -18.676 1.00 43.97 143 GLU A O 1
ATOM 1117 N N . ARG A 1 144 ? 16.535 8.203 -16.647 1.00 39.00 144 ARG A N 1
ATOM 1118 C CA . ARG A 1 144 ? 17.963 8.277 -16.909 1.00 39.00 144 ARG A CA 1
ATOM 1119 C C . ARG A 1 144 ? 18.405 6.837 -16.786 1.00 39.00 144 ARG A C 1
ATOM 1121 O O . ARG A 1 144 ? 18.113 6.191 -15.783 1.00 39.00 144 ARG A O 1
ATOM 1128 N N . VAL A 1 145 ? 19.082 6.348 -17.814 1.00 38.22 145 VAL A N 1
ATOM 1129 C CA . VAL A 1 145 ? 19.929 5.165 -17.738 1.00 38.22 145 VAL A CA 1
ATOM 1130 C C . VAL A 1 145 ? 20.979 5.454 -16.658 1.00 38.22 145 VAL A C 1
ATOM 1132 O O . VAL A 1 145 ? 22.129 5.768 -16.952 1.00 38.22 145 VAL A O 1
ATOM 1135 N N . SER A 1 146 ? 20.582 5.434 -15.385 1.00 38.34 146 SER A N 1
ATOM 1136 C CA . SER A 1 146 ? 21.491 5.287 -14.272 1.00 38.34 146 SER A CA 1
ATOM 1137 C C . SER A 1 146 ? 22.041 3.894 -14.475 1.00 38.34 146 SER A C 1
ATOM 1139 O O . SER A 1 146 ? 21.462 2.901 -14.045 1.00 38.34 146 SER A O 1
ATOM 1141 N N . ARG A 1 147 ? 23.172 3.833 -15.182 1.00 41.50 147 ARG A N 1
ATOM 1142 C CA . ARG A 1 147 ? 24.035 2.652 -15.260 1.00 41.50 147 ARG A CA 1
ATOM 1143 C C . ARG A 1 147 ? 24.448 2.155 -13.865 1.00 41.50 147 ARG A C 1
ATOM 1145 O O . ARG A 1 147 ? 24.998 1.071 -13.756 1.00 41.50 147 ARG A O 1
ATOM 1152 N N . GLU A 1 148 ? 24.130 2.914 -12.818 1.00 40.84 148 GLU A N 1
ATOM 1153 C CA . GLU A 1 148 ? 24.352 2.615 -11.409 1.00 40.84 148 GLU A CA 1
ATOM 1154 C C . GLU A 1 148 ? 23.038 2.683 -10.614 1.00 40.84 148 GLU A C 1
ATOM 1156 O O . GLU A 1 148 ? 22.947 3.327 -9.568 1.00 40.84 148 GLU A O 1
ATOM 1161 N N . GLY A 1 149 ? 21.971 2.055 -11.116 1.00 45.09 149 GLY A N 1
ATOM 1162 C CA . GLY A 1 149 ? 20.812 1.783 -10.274 1.00 45.09 149 GLY A CA 1
ATOM 1163 C C . GLY A 1 149 ? 21.276 1.043 -9.018 1.00 45.09 149 GLY A C 1
ATOM 1164 O O . GLY A 1 149 ? 21.834 -0.049 -9.113 1.00 45.09 149 GLY A O 1
ATOM 1165 N N . ARG A 1 150 ? 21.013 1.607 -7.833 1.00 55.62 150 ARG A N 1
ATOM 1166 C CA . ARG A 1 150 ? 21.131 0.929 -6.525 1.00 55.62 150 ARG A CA 1
ATOM 1167 C C . ARG A 1 150 ? 20.076 -0.181 -6.361 1.00 55.62 150 ARG A C 1
ATOM 1169 O O . ARG A 1 150 ? 19.647 -0.485 -5.252 1.00 55.62 150 ARG A O 1
ATOM 1176 N N . GLY A 1 151 ? 19.624 -0.757 -7.472 1.00 57.28 151 GLY A N 1
ATOM 1177 C CA . GLY A 1 151 ? 18.654 -1.828 -7.516 1.00 57.28 151 GLY A CA 1
ATOM 1178 C C . GLY A 1 151 ? 19.269 -3.113 -6.983 1.00 57.28 151 GLY A C 1
ATOM 1179 O O . GLY A 1 151 ? 20.442 -3.426 -7.197 1.00 57.28 151 GLY A O 1
ATOM 1180 N N . MET A 1 152 ? 18.455 -3.887 -6.276 1.00 69.88 152 MET A N 1
ATOM 1181 C CA . MET A 1 152 ? 18.757 -5.291 -6.031 1.00 69.88 152 MET A CA 1
ATOM 1182 C C . MET A 1 152 ? 18.949 -5.974 -7.395 1.00 69.88 152 MET A C 1
ATOM 1184 O O . MET A 1 152 ? 18.044 -5.960 -8.213 1.00 69.88 152 MET A O 1
ATOM 1188 N N . GLY A 1 153 ? 20.114 -6.554 -7.690 1.00 84.56 153 GLY A N 1
ATOM 1189 C CA . GLY A 1 153 ? 20.342 -7.180 -9.001 1.00 84.56 153 GLY A CA 1
ATOM 1190 C C . GLY A 1 153 ? 19.305 -8.265 -9.348 1.00 84.56 153 GLY A C 1
ATOM 1191 O O . GLY A 1 153 ? 18.631 -8.803 -8.465 1.00 84.56 153 GLY A O 1
ATOM 1192 N N . ALA A 1 154 ? 19.211 -8.647 -10.627 1.00 89.00 154 ALA A N 1
ATOM 1193 C CA . ALA A 1 154 ? 18.216 -9.605 -11.138 1.00 89.00 154 ALA A CA 1
ATOM 1194 C C . ALA A 1 154 ? 18.077 -10.890 -10.291 1.00 89.00 154 ALA A C 1
ATOM 1196 O O . ALA A 1 154 ? 16.968 -11.346 -10.021 1.00 89.00 154 ALA A O 1
ATOM 1197 N N . ALA A 1 155 ? 19.187 -11.448 -9.796 1.00 90.88 155 ALA A N 1
ATOM 1198 C CA . ALA A 1 155 ? 19.170 -12.637 -8.940 1.00 90.88 155 ALA A CA 1
ATOM 1199 C C . ALA A 1 155 ? 18.437 -12.415 -7.600 1.00 90.88 155 ALA A C 1
ATOM 1201 O O . ALA A 1 155 ? 17.686 -13.280 -7.143 1.00 90.88 155 ALA A O 1
ATOM 1202 N N . ALA A 1 156 ? 18.620 -11.249 -6.973 1.00 90.69 156 ALA A N 1
ATOM 1203 C CA . ALA A 1 156 ? 17.919 -10.889 -5.745 1.00 90.69 156 ALA A CA 1
ATOM 1204 C C . ALA A 1 156 ? 16.424 -10.654 -6.012 1.00 90.69 156 ALA A C 1
ATOM 1206 O O . ALA A 1 156 ? 15.585 -11.136 -5.248 1.00 90.69 156 ALA A O 1
ATOM 1207 N N . ALA A 1 157 ? 16.090 -10.006 -7.131 1.00 92.00 157 ALA A N 1
ATOM 1208 C CA . ALA A 1 157 ? 14.712 -9.800 -7.577 1.00 92.00 157 ALA A CA 1
ATOM 1209 C C . ALA A 1 157 ? 13.981 -11.133 -7.833 1.00 92.00 157 ALA A C 1
ATOM 1211 O O . ALA A 1 157 ? 12.860 -11.343 -7.366 1.00 92.00 157 ALA A O 1
ATOM 1212 N N . LYS A 1 158 ? 14.661 -12.084 -8.489 1.00 93.00 158 LYS A N 1
ATOM 1213 C CA . LYS A 1 158 ? 14.184 -13.458 -8.692 1.00 93.00 158 LYS A CA 1
ATOM 1214 C C . LYS A 1 158 ? 13.872 -14.148 -7.372 1.00 93.00 158 LYS A C 1
ATOM 1216 O O . LYS A 1 158 ? 12.781 -14.692 -7.197 1.00 93.00 158 LYS A O 1
ATOM 1221 N N . LEU A 1 159 ? 14.801 -14.090 -6.417 1.00 93.12 159 LEU A N 1
ATOM 1222 C CA . LEU A 1 159 ? 14.601 -14.676 -5.094 1.00 93.12 159 LEU A CA 1
ATOM 1223 C C . LEU A 1 159 ? 13.429 -14.022 -4.348 1.00 93.12 159 LEU A C 1
ATOM 1225 O O . LEU A 1 159 ? 12.645 -14.725 -3.709 1.00 93.12 159 LEU A O 1
ATOM 1229 N N . GLN A 1 160 ? 13.278 -12.697 -4.431 1.00 92.69 160 GLN A N 1
ATOM 1230 C CA . GLN A 1 160 ? 12.132 -11.998 -3.847 1.00 92.69 160 GLN A CA 1
ATOM 1231 C C . GLN A 1 160 ? 10.814 -12.464 -4.469 1.00 92.69 160 GLN A C 1
ATOM 1233 O O . GLN A 1 160 ? 9.898 -12.814 -3.728 1.00 92.69 160 GLN A O 1
ATOM 1238 N N . ALA A 1 161 ? 10.721 -12.556 -5.796 1.00 93.44 161 ALA A N 1
ATOM 1239 C CA . ALA A 1 161 ? 9.520 -13.045 -6.471 1.00 93.44 161 ALA A CA 1
ATOM 1240 C C . ALA A 1 161 ? 9.171 -14.489 -6.065 1.00 93.44 161 ALA A C 1
ATOM 1242 O O . ALA A 1 161 ? 8.017 -14.777 -5.741 1.00 93.44 161 ALA A O 1
ATOM 1243 N N . MET A 1 162 ? 10.167 -15.381 -5.984 1.00 93.38 162 MET A N 1
ATOM 1244 C CA . MET A 1 162 ? 9.975 -16.747 -5.477 1.00 93.38 162 MET A CA 1
ATOM 1245 C C . MET A 1 162 ? 9.458 -16.753 -4.033 1.00 93.38 162 MET A C 1
ATOM 1247 O O . MET A 1 162 ? 8.521 -17.481 -3.709 1.00 93.38 162 MET A O 1
ATOM 1251 N N . ARG A 1 163 ? 10.027 -15.908 -3.164 1.00 94.31 163 ARG A N 1
ATOM 1252 C CA . ARG A 1 163 ? 9.569 -15.753 -1.776 1.00 94.31 163 ARG A CA 1
ATOM 1253 C C . ARG A 1 163 ? 8.125 -15.274 -1.716 1.00 94.31 163 ARG A C 1
ATOM 1255 O O . ARG A 1 163 ? 7.343 -15.871 -0.986 1.00 94.31 163 ARG A O 1
ATOM 1262 N N . VAL A 1 164 ? 7.746 -14.263 -2.502 1.00 94.44 164 VAL A N 1
ATOM 1263 C CA . VAL A 1 164 ? 6.356 -13.784 -2.565 1.00 94.44 164 VAL A CA 1
ATOM 1264 C C . VAL A 1 164 ? 5.408 -14.915 -2.955 1.00 94.44 164 VAL A C 1
ATOM 1266 O O . VAL A 1 164 ? 4.405 -15.102 -2.270 1.00 94.44 164 VAL A O 1
ATOM 1269 N N . ARG A 1 165 ? 5.733 -15.719 -3.976 1.00 92.62 165 ARG A N 1
ATOM 1270 C CA . ARG A 1 165 ? 4.908 -16.879 -4.370 1.00 92.62 165 ARG A CA 1
ATOM 1271 C C . ARG A 1 165 ? 4.693 -17.849 -3.220 1.00 92.62 165 ARG A C 1
ATOM 1273 O O . ARG A 1 165 ? 3.559 -18.242 -2.966 1.00 92.62 165 ARG A O 1
ATOM 1280 N N . SER A 1 166 ? 5.755 -18.179 -2.492 1.00 92.56 166 SER A N 1
ATOM 1281 C CA . SER A 1 166 ? 5.683 -19.076 -1.337 1.00 92.56 166 SER A CA 1
ATOM 1282 C C . SER A 1 166 ? 4.858 -18.508 -0.173 1.00 92.56 166 SER A C 1
ATOM 1284 O O . SER A 1 166 ? 4.335 -19.274 0.634 1.00 92.56 166 SER A O 1
ATOM 1286 N N . LEU A 1 167 ? 4.695 -17.181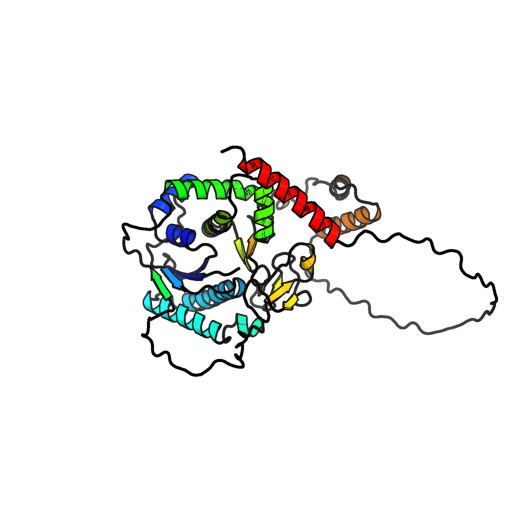 -0.079 1.00 93.00 167 LEU A N 1
ATOM 1287 C CA . LEU A 1 167 ? 3.849 -16.533 0.933 1.00 93.00 167 LEU A CA 1
ATOM 1288 C C . LEU A 1 167 ? 2.357 -16.566 0.588 1.00 93.00 167 LEU A C 1
ATOM 1290 O O . LEU A 1 167 ? 1.531 -16.518 1.502 1.00 93.00 167 LEU A O 1
ATOM 1294 N N . LEU A 1 168 ? 1.990 -16.617 -0.698 1.00 93.06 168 LEU A N 1
ATOM 1295 C CA . LEU A 1 168 ? 0.593 -16.471 -1.120 1.00 93.06 168 LEU A CA 1
ATOM 1296 C C . LEU A 1 168 ? -0.350 -17.509 -0.489 1.00 93.06 168 LEU A C 1
ATOM 1298 O O . LEU A 1 168 ? -1.363 -17.077 0.066 1.00 93.06 168 LEU A O 1
ATOM 1302 N N . PRO A 1 169 ? -0.031 -18.822 -0.456 1.00 94.56 169 PRO A N 1
ATOM 1303 C CA . PRO A 1 169 ? -0.905 -19.812 0.181 1.00 94.56 169 PRO A CA 1
ATOM 1304 C C . PRO A 1 169 ? -1.090 -19.572 1.686 1.00 94.56 169 PRO A C 1
ATOM 1306 O O . PRO A 1 169 ? -2.126 -19.892 2.261 1.00 94.56 169 PRO A O 1
ATOM 1309 N N . LEU A 1 170 ? -0.098 -18.971 2.353 1.00 94.62 170 LEU A N 1
ATOM 1310 C CA . LEU A 1 170 ? -0.181 -18.651 3.781 1.00 94.62 170 LEU A CA 1
ATOM 1311 C C . LEU A 1 170 ? -1.076 -17.436 4.054 1.00 94.62 170 LEU A C 1
ATOM 1313 O O . LEU A 1 170 ? -1.625 -17.315 5.151 1.00 94.62 170 LEU A O 1
ATOM 1317 N N . LEU A 1 171 ? -1.208 -16.536 3.077 1.00 95.38 171 LEU A N 1
ATOM 1318 C CA . LEU A 1 171 ? -1.990 -15.303 3.170 1.00 95.38 171 LEU A CA 1
ATOM 1319 C C . LEU A 1 171 ? -3.398 -15.434 2.570 1.00 95.38 171 LEU A C 1
ATOM 1321 O O . LEU A 1 171 ? -4.241 -14.583 2.855 1.00 95.38 171 LEU A O 1
ATOM 1325 N N . GLU A 1 172 ? -3.666 -16.473 1.780 1.00 95.25 172 GLU A N 1
ATOM 1326 C CA . GLU A 1 172 ? -4.940 -16.711 1.092 1.00 95.25 172 GLU A CA 1
ATOM 1327 C C . GLU A 1 172 ? -6.151 -16.592 2.030 1.00 95.25 172 GLU A C 1
ATOM 1329 O O . GLU A 1 172 ? -6.200 -17.172 3.117 1.00 95.25 172 GLU A O 1
ATOM 1334 N N . GLY A 1 173 ? -7.127 -15.775 1.624 1.00 94.31 173 GLY A N 1
ATOM 1335 C CA . GLY A 1 173 ? -8.343 -15.517 2.397 1.00 94.31 173 GLY A CA 1
ATOM 1336 C C . GLY A 1 173 ? -8.139 -14.749 3.710 1.00 94.31 173 GLY A C 1
ATOM 1337 O O . GLY A 1 173 ? -9.107 -14.530 4.440 1.00 94.31 173 GLY A O 1
ATOM 1338 N N . ARG A 1 174 ? -6.917 -14.303 4.035 1.00 95.19 174 ARG A N 1
ATOM 1339 C CA . ARG A 1 174 ? -6.620 -13.606 5.295 1.00 95.19 174 ARG A CA 1
ATOM 1340 C C . ARG A 1 174 ? -6.602 -12.092 5.130 1.00 95.19 174 ARG A C 1
ATOM 1342 O O . ARG A 1 174 ? -6.227 -11.543 4.097 1.00 95.19 174 ARG A O 1
ATOM 1349 N N . SER A 1 175 ? -6.984 -11.413 6.208 1.00 95.81 175 SER A N 1
ATOM 1350 C CA . SER A 1 175 ? -6.850 -9.965 6.390 1.00 95.81 175 SER A CA 1
ATOM 1351 C C . SER A 1 175 ? -6.057 -9.714 7.669 1.00 95.81 175 SER A C 1
ATOM 1353 O O . SER A 1 175 ? -6.621 -9.766 8.762 1.00 95.81 175 SER A O 1
ATOM 1355 N N . LEU A 1 176 ? -4.754 -9.480 7.526 1.00 96.38 176 LEU A N 1
ATOM 1356 C CA . LEU A 1 176 ? -3.799 -9.394 8.631 1.00 96.38 176 LEU A CA 1
ATOM 1357 C C . LEU A 1 176 ? -3.228 -7.984 8.732 1.00 96.38 176 LEU A C 1
ATOM 1359 O O . LEU A 1 176 ? -2.910 -7.355 7.724 1.00 96.38 176 LEU A O 1
ATOM 1363 N N . LEU A 1 177 ? -3.052 -7.480 9.947 1.00 96.25 177 LEU A N 1
ATOM 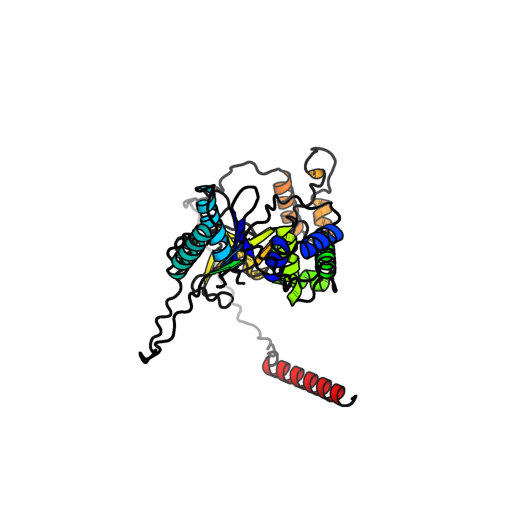1364 C CA . LEU A 1 177 ? -2.181 -6.329 10.168 1.00 96.25 177 LEU A CA 1
ATOM 1365 C C . LEU A 1 177 ? -0.728 -6.730 9.881 1.00 96.25 177 LEU A C 1
ATOM 1367 O O . LEU A 1 177 ? -0.359 -7.885 10.067 1.00 96.25 177 LEU A O 1
ATOM 1371 N N . GLN A 1 178 ? 0.126 -5.783 9.492 1.00 94.06 178 GLN A N 1
ATOM 1372 C CA . GLN A 1 178 ? 1.543 -6.064 9.210 1.00 94.06 178 GLN A CA 1
ATOM 1373 C C . GLN A 1 178 ? 2.243 -6.848 10.335 1.00 94.06 178 GLN A C 1
ATOM 1375 O O . GLN A 1 178 ? 2.956 -7.803 10.055 1.00 94.06 178 GLN A O 1
ATOM 1380 N N . ALA A 1 179 ? 2.015 -6.479 11.600 1.00 92.50 179 ALA A N 1
ATOM 1381 C CA . ALA A 1 179 ? 2.599 -7.182 12.744 1.00 92.50 179 ALA A CA 1
ATOM 1382 C C . ALA A 1 179 ? 2.070 -8.622 12.890 1.00 92.50 179 ALA A C 1
ATOM 1384 O O . ALA A 1 179 ? 2.814 -9.514 13.281 1.00 92.50 179 ALA A O 1
ATOM 1385 N N . GLU A 1 180 ? 0.804 -8.861 12.540 1.00 95.19 180 GLU A N 1
ATOM 1386 C CA . GLU A 1 180 ? 0.193 -10.196 12.552 1.00 95.19 180 GLU A CA 1
ATOM 1387 C C . GLU A 1 180 ? 0.735 -11.049 11.404 1.00 95.19 180 GLU A C 1
ATOM 1389 O O . GLU A 1 180 ? 1.060 -12.214 11.609 1.00 95.19 180 GLU A O 1
ATOM 1394 N N . ALA A 1 181 ? 0.883 -10.461 10.212 1.00 94.00 181 ALA A N 1
ATOM 1395 C CA . ALA A 1 181 ? 1.533 -11.112 9.083 1.00 94.00 181 ALA A CA 1
ATOM 1396 C C . ALA A 1 181 ? 2.983 -11.476 9.432 1.00 94.00 181 ALA A C 1
ATOM 1398 O O . ALA A 1 181 ? 3.389 -12.609 9.207 1.00 94.00 181 ALA A O 1
ATOM 1399 N N . ALA A 1 182 ? 3.734 -10.561 10.052 1.00 92.75 182 ALA A N 1
ATOM 1400 C CA . ALA A 1 182 ? 5.101 -10.819 10.495 1.00 92.75 182 ALA A CA 1
ATOM 1401 C C . ALA A 1 182 ? 5.177 -11.973 11.502 1.00 92.75 182 ALA A C 1
ATOM 1403 O O . ALA A 1 182 ? 5.940 -12.911 11.287 1.00 92.75 182 ALA A O 1
ATOM 1404 N N . ALA A 1 183 ? 4.358 -11.943 12.558 1.00 92.31 183 ALA A N 1
ATOM 1405 C CA . ALA A 1 183 ? 4.334 -12.998 13.570 1.00 92.31 183 ALA A CA 1
ATOM 1406 C C . ALA A 1 183 ? 3.942 -14.360 12.973 1.00 92.31 183 ALA A C 1
ATOM 1408 O O . ALA A 1 183 ? 4.596 -15.365 13.232 1.00 92.31 183 ALA A O 1
ATOM 1409 N N . MET A 1 184 ? 2.911 -14.390 12.125 1.00 93.44 184 MET A N 1
ATOM 1410 C CA . MET A 1 184 ? 2.457 -15.614 11.465 1.00 93.44 184 MET A CA 1
ATOM 1411 C C . MET A 1 184 ? 3.519 -16.198 10.528 1.00 93.44 184 MET A C 1
ATOM 1413 O O . MET A 1 184 ? 3.677 -17.414 10.469 1.00 93.44 184 MET A O 1
ATOM 1417 N N . LEU A 1 185 ? 4.216 -15.357 9.764 1.00 92.50 185 LEU A N 1
ATOM 1418 C CA . LEU A 1 185 ? 5.236 -15.811 8.820 1.00 92.50 185 LEU A CA 1
ATOM 1419 C C . LEU A 1 185 ? 6.526 -16.234 9.523 1.00 92.50 185 LEU A C 1
ATOM 1421 O O . LEU A 1 185 ? 7.166 -17.172 9.064 1.00 92.50 185 LEU A O 1
ATOM 1425 N N . ALA A 1 186 ? 6.873 -15.602 10.645 1.00 90.75 186 ALA A N 1
ATOM 1426 C CA . ALA A 1 186 ? 7.975 -16.055 11.486 1.00 90.75 186 ALA A CA 1
ATOM 1427 C C . ALA A 1 186 ? 7.735 -17.478 12.023 1.00 90.75 186 ALA A C 1
ATOM 1429 O O . ALA A 1 186 ? 8.668 -18.270 12.071 1.00 90.75 186 ALA A O 1
ATOM 1430 N N . ASP A 1 187 ? 6.486 -17.803 12.369 1.00 91.50 187 ASP A N 1
ATOM 1431 C CA . ASP A 1 187 ? 6.078 -19.128 12.850 1.00 91.50 187 ASP A CA 1
ATOM 1432 C C . ASP A 1 187 ? 5.978 -20.166 11.717 1.00 91.50 187 ASP A C 1
ATOM 1434 O O . ASP A 1 187 ? 6.568 -21.241 11.779 1.00 91.50 187 ASP A O 1
ATOM 1438 N N . ARG A 1 188 ? 5.254 -19.840 10.640 1.00 91.31 188 ARG A N 1
ATOM 1439 C CA . ARG A 1 188 ? 4.903 -20.810 9.584 1.00 91.31 188 ARG A CA 1
ATOM 1440 C C . ARG A 1 188 ? 5.909 -20.916 8.449 1.00 91.31 188 ARG A C 1
ATOM 1442 O O . ARG A 1 188 ? 5.817 -21.839 7.644 1.00 91.31 188 ARG A O 1
ATOM 1449 N N . ALA A 1 189 ? 6.807 -19.948 8.331 1.00 89.06 189 ALA A N 1
ATOM 1450 C CA . ALA A 1 189 ? 7.764 -19.864 7.241 1.00 89.06 189 ALA A CA 1
ATOM 1451 C C . ALA A 1 189 ? 9.093 -19.214 7.681 1.00 89.06 189 ALA A C 1
ATOM 1453 O O . ALA A 1 189 ? 9.526 -18.219 7.075 1.00 89.06 189 ALA A O 1
ATOM 1454 N N . PRO A 1 190 ? 9.759 -19.764 8.718 1.00 81.62 190 PRO A N 1
ATOM 1455 C CA . PRO A 1 190 ? 11.045 -19.261 9.185 1.00 81.62 190 PRO A CA 1
ATOM 1456 C C . PRO A 1 190 ? 12.081 -19.425 8.063 1.00 81.62 190 PRO A C 1
ATOM 1458 O O . PRO A 1 190 ? 12.522 -20.526 7.756 1.00 81.62 190 PRO A O 1
ATOM 1461 N N . GLY A 1 191 ? 12.422 -18.328 7.386 1.00 82.19 191 GLY A N 1
ATOM 1462 C CA . GLY A 1 191 ? 13.359 -18.323 6.252 1.00 82.19 191 GLY A CA 1
ATOM 1463 C C . GLY A 1 191 ? 12.870 -17.560 5.022 1.00 82.19 191 GLY A C 1
ATOM 1464 O O . GLY A 1 191 ? 13.682 -17.183 4.176 1.00 82.19 191 GLY A O 1
ATOM 1465 N N . ILE A 1 192 ? 11.568 -17.262 4.926 1.00 77.94 192 ILE A N 1
ATOM 1466 C CA . ILE A 1 192 ? 11.042 -16.495 3.787 1.00 77.94 192 ILE A CA 1
ATOM 1467 C C . ILE A 1 192 ? 11.298 -14.99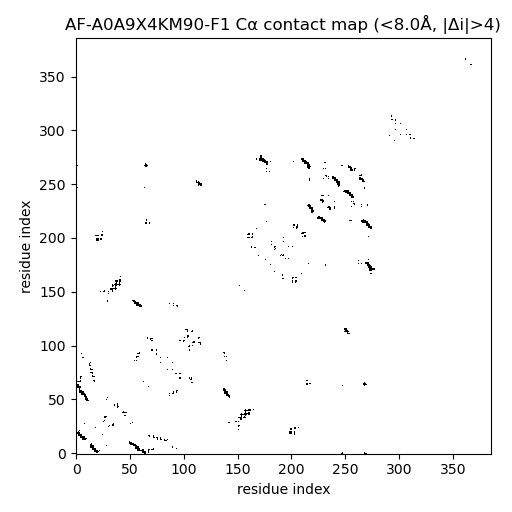1 3.945 1.00 77.94 192 ILE A C 1
ATOM 1469 O O . ILE A 1 192 ? 11.615 -14.321 2.963 1.00 77.94 192 ILE A O 1
ATOM 1473 N N . ALA A 1 193 ? 11.214 -14.451 5.161 1.00 65.50 193 ALA A N 1
ATOM 1474 C CA . ALA A 1 193 ? 11.402 -13.023 5.400 1.00 65.50 193 ALA A CA 1
ATOM 1475 C C . ALA A 1 193 ? 12.062 -12.764 6.766 1.00 65.50 193 ALA A C 1
ATOM 1477 O O . ALA A 1 193 ? 11.381 -12.852 7.789 1.00 65.50 193 ALA A O 1
ATOM 1478 N N . PRO A 1 194 ? 13.362 -12.422 6.834 1.00 62.72 194 PRO A N 1
ATOM 1479 C CA . PRO A 1 194 ? 13.906 -11.810 8.042 1.00 62.72 194 PRO A CA 1
ATOM 1480 C C . PRO A 1 194 ? 13.230 -10.444 8.244 1.00 62.72 194 PRO A C 1
ATOM 1482 O O . PRO A 1 194 ? 12.993 -9.731 7.271 1.00 62.72 194 PRO A O 1
ATOM 1485 N N . GLY A 1 195 ? 12.895 -10.090 9.489 1.00 65.75 195 GLY A N 1
ATOM 1486 C CA . GLY A 1 195 ? 11.913 -9.047 9.837 1.00 65.75 195 GLY A CA 1
ATOM 1487 C C . GLY A 1 195 ? 11.924 -7.758 8.995 1.00 65.75 195 GLY A C 1
ATOM 1488 O O . GLY A 1 195 ? 10.856 -7.308 8.582 1.00 65.75 195 GLY A O 1
ATOM 1489 N N . ALA A 1 196 ? 13.099 -7.196 8.689 1.00 69.25 196 ALA A N 1
ATOM 1490 C CA . ALA A 1 196 ? 13.231 -5.957 7.912 1.00 69.25 196 ALA A CA 1
ATOM 1491 C C . ALA A 1 196 ? 12.847 -6.087 6.422 1.00 69.25 196 ALA A C 1
ATOM 1493 O O . ALA A 1 196 ? 12.448 -5.098 5.822 1.00 69.25 196 ALA A O 1
ATOM 1494 N N . GLY A 1 197 ? 12.918 -7.284 5.830 1.00 86.94 197 GLY A N 1
ATOM 1495 C CA . GLY A 1 197 ? 12.618 -7.512 4.409 1.00 86.94 197 GLY A CA 1
ATOM 1496 C C . GLY A 1 197 ? 11.147 -7.807 4.099 1.00 86.94 197 GLY A C 1
ATOM 1497 O O . GLY A 1 197 ? 10.765 -7.879 2.932 1.00 86.94 197 GLY A O 1
ATOM 1498 N N . LEU A 1 198 ? 10.298 -7.993 5.117 1.00 92.19 198 LEU A N 1
ATOM 1499 C CA . LEU A 1 198 ? 8.881 -8.299 4.905 1.00 92.19 198 LEU A CA 1
ATOM 1500 C C . LEU A 1 198 ? 8.104 -7.176 4.185 1.00 92.19 198 LEU A C 1
ATOM 1502 O O . LEU A 1 198 ? 7.316 -7.514 3.303 1.00 92.19 198 LEU A O 1
ATOM 1506 N N . PRO A 1 199 ? 8.280 -5.873 4.503 1.00 93.69 199 PRO A N 1
ATOM 1507 C CA . PRO A 1 199 ? 7.604 -4.795 3.779 1.00 93.69 199 PRO A CA 1
ATOM 1508 C C . PRO A 1 199 ? 7.848 -4.843 2.269 1.00 93.69 199 PRO A C 1
ATOM 1510 O O . PRO A 1 199 ? 6.874 -4.789 1.524 1.00 93.69 199 PRO A O 1
ATOM 1513 N N . GLY A 1 200 ? 9.096 -5.047 1.833 1.00 94.44 200 GLY A N 1
ATOM 1514 C CA . GLY A 1 200 ? 9.444 -5.189 0.415 1.00 94.44 200 GLY A CA 1
ATOM 1515 C C . GLY A 1 200 ? 8.770 -6.387 -0.253 1.00 94.44 200 GLY A C 1
ATOM 1516 O O . GLY A 1 200 ? 8.183 -6.252 -1.319 1.00 94.44 200 GLY A O 1
ATOM 1517 N N . LEU A 1 201 ? 8.720 -7.552 0.406 1.00 95.44 201 LEU A N 1
ATOM 1518 C CA . LEU A 1 201 ? 7.996 -8.716 -0.135 1.00 95.44 201 LEU A CA 1
ATOM 1519 C C . LEU A 1 201 ? 6.484 -8.466 -0.252 1.00 95.44 201 LEU A C 1
ATOM 1521 O O . LEU A 1 201 ? 5.861 -8.843 -1.243 1.00 95.44 201 LEU A O 1
ATOM 1525 N N . LEU A 1 202 ? 5.880 -7.825 0.752 1.00 95.94 202 LEU A N 1
ATOM 1526 C CA . LEU A 1 202 ? 4.463 -7.462 0.717 1.00 95.94 202 LEU A CA 1
ATOM 1527 C C . LEU A 1 202 ? 4.177 -6.443 -0.392 1.00 95.94 202 LEU A C 1
ATOM 1529 O O . LEU A 1 202 ? 3.172 -6.574 -1.092 1.00 95.94 202 LEU A O 1
ATOM 1533 N N . GLN A 1 203 ? 5.058 -5.453 -0.548 1.00 96.62 203 GLN A N 1
ATOM 1534 C CA . GLN A 1 203 ? 4.974 -4.423 -1.576 1.00 96.62 203 GLN A CA 1
ATOM 1535 C C . GLN A 1 203 ? 5.116 -5.030 -2.973 1.00 96.62 203 GLN A C 1
ATOM 1537 O O . GLN A 1 203 ? 4.265 -4.782 -3.824 1.00 96.62 203 GLN A O 1
ATOM 1542 N N . LEU A 1 204 ? 6.095 -5.914 -3.181 1.00 95.56 204 LEU A N 1
ATOM 1543 C CA . LEU A 1 204 ? 6.245 -6.659 -4.427 1.00 95.56 204 LEU A CA 1
ATOM 1544 C C . LEU A 1 204 ? 4.980 -7.471 -4.723 1.00 95.56 204 LEU A C 1
ATOM 1546 O O . LEU A 1 204 ? 4.419 -7.351 -5.805 1.00 95.56 204 LEU A O 1
ATOM 1550 N N . GLY A 1 205 ? 4.445 -8.217 -3.752 1.00 95.19 205 GLY A N 1
ATOM 1551 C CA . GLY A 1 205 ? 3.180 -8.938 -3.934 1.00 95.19 205 GLY A CA 1
ATOM 1552 C C . GLY A 1 205 ? 1.998 -8.037 -4.313 1.00 95.19 205 GLY A C 1
ATOM 1553 O O . GLY A 1 205 ? 1.115 -8.472 -5.051 1.00 95.19 205 GLY A O 1
ATOM 1554 N N . ALA A 1 206 ? 1.983 -6.782 -3.860 1.00 95.75 206 ALA A N 1
ATOM 1555 C CA . ALA A 1 206 ? 0.974 -5.797 -4.245 1.00 95.75 206 ALA A CA 1
ATOM 1556 C C . ALA A 1 206 ? 1.171 -5.269 -5.673 1.00 95.75 206 ALA A C 1
ATOM 1558 O O . ALA A 1 206 ? 0.196 -5.141 -6.414 1.00 95.75 206 ALA A O 1
ATOM 1559 N N . LEU A 1 207 ? 2.419 -5.000 -6.070 1.00 93.94 207 LEU A N 1
ATOM 1560 C CA . LEU A 1 207 ? 2.785 -4.585 -7.429 1.00 93.94 207 LEU A CA 1
ATOM 1561 C C . LEU A 1 207 ? 2.470 -5.678 -8.461 1.00 93.94 207 LEU A C 1
ATOM 1563 O O . LEU A 1 207 ? 1.993 -5.379 -9.551 1.00 93.94 207 LEU A O 1
ATOM 1567 N N . LEU A 1 208 ? 2.642 -6.942 -8.071 1.00 92.38 208 LEU A N 1
ATOM 1568 C CA . LEU A 1 208 ? 2.262 -8.127 -8.847 1.00 92.38 208 LEU A CA 1
ATOM 1569 C C . LEU A 1 208 ? 0.742 -8.383 -8.872 1.00 92.38 208 LEU A C 1
ATOM 1571 O O . LEU A 1 208 ? 0.286 -9.338 -9.493 1.00 92.38 208 LEU A O 1
ATOM 1575 N N . GLY A 1 209 ? -0.057 -7.590 -8.148 1.00 91.94 209 GLY A N 1
ATOM 1576 C CA . GLY A 1 209 ? -1.509 -7.770 -8.037 1.00 91.94 209 GLY A CA 1
ATOM 1577 C C . GLY A 1 209 ? -1.951 -8.988 -7.214 1.00 91.94 209 GLY A C 1
ATOM 1578 O O . GLY A 1 209 ? -3.149 -9.251 -7.108 1.00 91.94 209 GLY A O 1
ATOM 1579 N N . ALA A 1 210 ? -1.013 -9.717 -6.605 1.00 93.19 210 ALA A N 1
ATOM 1580 C CA . ALA A 1 210 ? -1.282 -10.926 -5.828 1.00 93.19 210 ALA A CA 1
ATOM 1581 C C . ALA A 1 210 ? -1.731 -10.630 -4.385 1.00 93.19 210 ALA A C 1
ATOM 1583 O O . ALA A 1 210 ? -2.403 -11.447 -3.756 1.00 93.19 210 ALA A O 1
ATOM 1584 N N . LEU A 1 211 ? -1.381 -9.453 -3.862 1.00 95.81 211 LEU A N 1
ATOM 1585 C CA . LEU A 1 211 ? -1.793 -8.952 -2.553 1.00 95.81 211 LEU A CA 1
ATOM 1586 C C . LEU A 1 211 ? -2.496 -7.601 -2.688 1.00 95.81 211 LEU A C 1
ATOM 1588 O O . LEU A 1 211 ? -2.300 -6.857 -3.646 1.00 95.81 211 LEU A O 1
ATOM 1592 N N . ARG A 1 212 ? -3.291 -7.242 -1.679 1.00 96.38 212 ARG A N 1
ATOM 1593 C CA . ARG A 1 212 ? -3.807 -5.877 -1.525 1.00 96.38 212 ARG A CA 1
ATOM 1594 C C . ARG A 1 212 ? -3.290 -5.269 -0.232 1.00 96.38 212 ARG A C 1
ATOM 1596 O O . ARG A 1 212 ? -3.511 -5.817 0.849 1.00 96.38 212 ARG A O 1
ATOM 1603 N N . LEU A 1 213 ? -2.657 -4.110 -0.360 1.00 97.25 213 LEU A N 1
ATOM 1604 C CA . LEU A 1 213 ? -2.167 -3.302 0.749 1.00 97.25 213 LEU A CA 1
ATOM 1605 C C . LEU A 1 213 ? -3.026 -2.052 0.913 1.00 97.25 213 LEU A C 1
ATOM 1607 O O . LEU A 1 213 ? -3.521 -1.486 -0.059 1.00 97.25 213 LEU A O 1
ATOM 1611 N N . GLY A 1 214 ? -3.200 -1.610 2.152 1.00 96.50 214 GLY A N 1
ATOM 1612 C CA . GLY A 1 214 ? -3.864 -0.346 2.451 1.00 96.50 214 GLY A CA 1
ATOM 1613 C C . GLY A 1 214 ? -3.993 -0.101 3.944 1.00 96.50 214 GLY A C 1
ATOM 1614 O O . GLY A 1 214 ? -3.584 -0.918 4.769 1.00 96.50 214 GLY A O 1
ATOM 1615 N N . ALA A 1 215 ? -4.592 1.023 4.313 1.00 95.94 215 ALA A N 1
ATOM 1616 C CA . ALA A 1 215 ? -4.913 1.320 5.697 1.00 95.94 215 ALA A CA 1
ATOM 1617 C C . ALA A 1 215 ? -5.999 0.378 6.237 1.00 95.94 215 ALA A C 1
ATOM 1619 O O . ALA A 1 215 ? -7.007 0.105 5.575 1.00 95.94 215 ALA A O 1
ATOM 1620 N N . ALA A 1 216 ? -5.832 -0.074 7.483 1.00 96.44 216 ALA A N 1
ATOM 1621 C CA . ALA A 1 216 ? -6.809 -0.927 8.158 1.00 96.44 216 ALA A CA 1
ATOM 1622 C C . ALA A 1 216 ? -8.128 -0.200 8.467 1.00 96.44 216 ALA A C 1
ATOM 1624 O O . ALA A 1 216 ? -9.178 -0.837 8.553 1.00 96.44 216 ALA A O 1
ATOM 1625 N N . VAL A 1 217 ? -8.091 1.127 8.617 1.00 94.88 217 VAL A N 1
ATOM 1626 C CA . VAL A 1 217 ? -9.273 1.981 8.789 1.00 94.88 217 VAL A CA 1
ATOM 1627 C C . VAL A 1 217 ? -9.220 3.099 7.757 1.00 94.88 217 VAL A C 1
ATOM 1629 O O . VAL A 1 217 ? -8.295 3.904 7.757 1.00 94.88 217 VAL A O 1
ATOM 1632 N N . ALA A 1 218 ? -10.221 3.159 6.888 1.00 91.19 218 ALA A N 1
ATOM 1633 C CA . ALA A 1 218 ? -10.248 4.081 5.758 1.00 91.19 218 ALA A CA 1
ATOM 1634 C C . ALA A 1 218 ? -11.698 4.403 5.357 1.00 91.19 218 ALA A C 1
ATOM 1636 O O . ALA A 1 218 ? -12.624 3.739 5.842 1.00 91.19 218 ALA A O 1
ATOM 1637 N N . PRO A 1 219 ? -11.930 5.398 4.484 1.00 83.06 219 PRO A N 1
ATOM 1638 C CA . PRO A 1 219 ? -13.247 5.623 3.899 1.00 83.06 219 PRO A CA 1
ATOM 1639 C C . PRO A 1 219 ? -13.761 4.370 3.170 1.00 83.06 219 PRO A C 1
ATOM 1641 O O . PRO A 1 219 ? -12.979 3.582 2.627 1.00 83.06 219 PRO A O 1
ATOM 1644 N N . GLY A 1 220 ? -15.080 4.168 3.168 1.00 73.69 220 GLY A N 1
ATOM 1645 C CA . GLY A 1 220 ? -15.710 3.102 2.390 1.00 73.69 220 GLY A CA 1
ATOM 1646 C C . GLY A 1 220 ? -15.503 3.285 0.882 1.00 73.69 220 GLY A C 1
ATOM 1647 O O . GLY A 1 220 ? -15.418 4.406 0.392 1.00 73.69 220 GLY A O 1
ATOM 1648 N N . ALA A 1 221 ? -15.443 2.172 0.144 1.00 62.16 221 ALA A N 1
ATOM 1649 C CA . ALA A 1 221 ? -15.167 2.169 -1.298 1.00 62.16 221 ALA A CA 1
ATOM 1650 C C . ALA A 1 221 ? -16.312 2.739 -2.158 1.00 62.16 221 ALA A C 1
ATOM 1652 O O . ALA A 1 221 ? -16.086 3.167 -3.285 1.00 62.16 221 ALA A O 1
ATOM 1653 N N . LEU A 1 222 ? -17.549 2.740 -1.647 1.00 57.22 222 LEU A N 1
ATOM 1654 C CA . LEU A 1 222 ? -18.696 3.251 -2.395 1.00 57.22 222 LEU A CA 1
ATOM 1655 C C . LEU A 1 222 ? -18.749 4.788 -2.320 1.00 57.22 222 LEU A C 1
ATOM 1657 O O . LEU A 1 222 ? -18.612 5.333 -1.223 1.00 57.22 222 LEU A O 1
ATOM 1661 N N . PRO A 1 223 ? -19.084 5.494 -3.419 1.00 51.44 223 PRO A N 1
ATOM 1662 C CA . PRO A 1 223 ? -19.181 6.963 -3.456 1.00 51.44 223 PRO A CA 1
ATOM 1663 C C . PRO A 1 223 ? -20.124 7.561 -2.396 1.00 51.44 223 PRO A C 1
ATOM 1665 O O . PRO A 1 223 ? -19.939 8.694 -1.940 1.00 51.44 223 PRO A O 1
ATOM 1668 N N . ARG A 1 224 ? -21.138 6.780 -1.989 1.00 51.16 224 ARG A N 1
ATOM 1669 C CA . ARG A 1 224 ? -22.104 7.107 -0.925 1.00 51.16 224 ARG A CA 1
ATOM 1670 C C . ARG A 1 224 ? -21.659 6.641 0.470 1.00 51.16 224 ARG A C 1
ATOM 1672 O O . ARG A 1 224 ? -22.126 7.175 1.470 1.00 51.16 224 ARG A O 1
ATOM 1679 N N . ALA A 1 225 ? -20.715 5.704 0.572 1.00 56.91 225 ALA A N 1
ATOM 1680 C CA . ALA A 1 225 ? -20.140 5.228 1.831 1.00 56.91 225 ALA A CA 1
ATOM 1681 C C . ALA A 1 225 ? -18.933 6.081 2.255 1.00 56.91 225 ALA A C 1
ATOM 1683 O O . ALA A 1 225 ? -17.877 5.557 2.596 1.00 56.91 225 ALA A O 1
ATOM 1684 N N . ARG A 1 226 ? -19.118 7.407 2.305 1.00 64.31 226 ARG A N 1
ATOM 1685 C CA . ARG A 1 226 ? -18.086 8.388 2.704 1.00 64.31 226 ARG A CA 1
ATOM 1686 C C . ARG A 1 226 ? -17.622 8.261 4.161 1.00 64.31 226 ARG A C 1
ATOM 1688 O O . ARG A 1 226 ? -16.730 8.987 4.590 1.00 64.31 226 ARG A O 1
ATOM 1695 N N . ARG A 1 227 ? -18.241 7.365 4.931 1.00 83.44 227 ARG A N 1
ATOM 1696 C CA . ARG A 1 227 ? -17.926 7.119 6.338 1.00 83.44 227 ARG A CA 1
ATOM 1697 C C . ARG A 1 227 ? -16.714 6.206 6.464 1.00 83.44 227 ARG A C 1
ATOM 1699 O O . ARG A 1 227 ? -16.555 5.257 5.693 1.00 83.44 227 ARG A O 1
ATOM 1706 N N . MET A 1 228 ? -15.894 6.479 7.472 1.00 87.94 228 MET A N 1
ATOM 1707 C CA . MET A 1 228 ? -14.772 5.620 7.838 1.00 87.94 228 MET A CA 1
ATOM 1708 C C . MET A 1 228 ? -15.287 4.248 8.283 1.00 87.94 228 MET A C 1
ATOM 1710 O O . MET A 1 228 ? -16.289 4.148 8.996 1.00 87.94 228 MET A O 1
ATOM 1714 N N . ARG A 1 229 ? -14.592 3.187 7.871 1.00 93.25 229 ARG A N 1
ATOM 1715 C CA . ARG A 1 229 ? -14.878 1.809 8.280 1.00 93.25 229 ARG A CA 1
ATOM 1716 C C . ARG A 1 229 ? -13.585 1.056 8.544 1.00 93.25 229 ARG A C 1
ATOM 1718 O O . ARG A 1 229 ? -12.554 1.321 7.925 1.00 93.25 229 ARG A O 1
ATOM 1725 N N . CYS A 1 230 ? -13.654 0.087 9.446 1.00 95.25 230 CYS A N 1
ATOM 1726 C CA . CYS A 1 230 ? -12.590 -0.888 9.609 1.00 95.25 230 CYS A CA 1
ATOM 1727 C C . CYS A 1 230 ? -12.635 -1.871 8.437 1.00 95.25 230 CYS A C 1
ATOM 1729 O O . CYS A 1 230 ? -13.618 -2.584 8.251 1.00 95.25 230 CYS A O 1
ATOM 1731 N N . ARG A 1 231 ? -11.567 -1.936 7.644 1.00 94.19 231 ARG A N 1
ATOM 1732 C CA . ARG A 1 231 ? -11.446 -2.874 6.523 1.00 94.19 231 ARG A CA 1
ATOM 1733 C C . ARG A 1 231 ? -11.142 -4.301 6.977 1.00 94.19 231 ARG A C 1
ATOM 1735 O O . ARG A 1 231 ? -11.281 -5.219 6.178 1.00 94.19 231 ARG A O 1
ATOM 1742 N N . ARG A 1 232 ? -10.749 -4.507 8.235 1.00 94.25 232 ARG A N 1
ATOM 1743 C CA . ARG A 1 232 ? -10.536 -5.849 8.788 1.00 94.25 232 ARG A CA 1
ATOM 1744 C C . ARG A 1 232 ? -11.856 -6.528 9.161 1.00 94.25 232 ARG A C 1
ATOM 1746 O O . ARG A 1 232 ? -12.150 -7.589 8.636 1.00 94.25 232 ARG A O 1
ATOM 1753 N N . CYS A 1 233 ? -12.655 -5.911 10.032 1.00 93.75 233 CYS A N 1
ATOM 1754 C CA . CYS A 1 233 ? -13.900 -6.508 10.543 1.00 93.75 233 CYS A CA 1
ATOM 1755 C C . CYS A 1 233 ? -15.182 -5.958 9.894 1.00 93.75 233 CYS A C 1
ATOM 1757 O O . CYS A 1 233 ? -16.271 -6.444 10.175 1.00 93.75 233 CYS A O 1
ATOM 1759 N N . GLY A 1 234 ? -15.089 -4.911 9.069 1.00 92.69 234 GLY A N 1
ATOM 1760 C CA . GLY A 1 234 ? -16.245 -4.265 8.441 1.00 92.69 234 GLY A CA 1
ATOM 1761 C C . GLY A 1 234 ? -17.008 -3.288 9.341 1.00 92.69 234 GLY A C 1
ATOM 1762 O O . GLY A 1 234 ? -17.926 -2.619 8.858 1.00 92.69 234 GLY A O 1
ATOM 1763 N N . SER A 1 235 ? -16.640 -3.155 10.623 1.00 93.56 235 SER A N 1
ATOM 1764 C CA . SER A 1 235 ? -17.324 -2.246 11.545 1.00 93.56 235 SER A CA 1
ATOM 1765 C C . SER A 1 235 ? -17.329 -0.806 11.027 1.00 93.56 235 SER A C 1
ATOM 1767 O O . SER A 1 235 ? -16.334 -0.294 10.502 1.00 93.56 235 SER A O 1
ATOM 1769 N N . GLY A 1 236 ? -18.486 -0.158 11.166 1.00 91.56 236 GLY A N 1
ATOM 1770 C CA . GLY A 1 236 ? -18.687 1.229 10.771 1.00 91.56 236 GLY A CA 1
ATOM 1771 C C . GLY A 1 236 ? -18.176 2.235 11.799 1.00 91.56 236 GLY A C 1
ATOM 1772 O O . GLY A 1 236 ? -17.638 1.878 12.842 1.00 91.56 236 GLY A O 1
ATOM 1773 N N . GLU A 1 237 ? -18.418 3.506 11.499 1.00 90.56 237 GLU A N 1
ATOM 1774 C CA . GLU A 1 237 ? -17.974 4.673 12.267 1.00 90.56 237 GLU A CA 1
ATOM 1775 C C . GLU A 1 237 ? -18.330 4.634 13.763 1.00 90.56 237 GLU A C 1
ATOM 1777 O O . GLU A 1 237 ? -17.533 5.077 14.582 1.00 90.56 237 GLU A O 1
ATOM 1782 N N . ALA A 1 238 ? -19.463 4.031 14.140 1.00 92.00 238 ALA A N 1
ATOM 1783 C CA . ALA A 1 238 ? -19.876 3.898 15.542 1.00 92.00 238 ALA A CA 1
ATOM 1784 C C . ALA A 1 238 ? -18.873 3.109 16.411 1.00 92.00 238 ALA A C 1
ATOM 1786 O O . ALA A 1 238 ? -18.734 3.394 17.601 1.00 92.00 238 ALA A O 1
ATOM 1787 N N . ALA A 1 239 ? -18.151 2.157 15.810 1.00 94.19 239 ALA A N 1
ATOM 1788 C CA . ALA A 1 239 ? -17.122 1.345 16.465 1.00 94.19 239 ALA A CA 1
ATOM 1789 C C . ALA A 1 239 ? -15.704 1.917 16.287 1.00 94.19 239 ALA A C 1
ATOM 1791 O O . ALA A 1 239 ? -14.715 1.228 16.556 1.00 94.19 239 ALA A O 1
ATOM 1792 N N . LEU A 1 240 ? -15.585 3.138 15.755 1.00 94.19 240 LEU A N 1
ATOM 1793 C CA . LEU A 1 240 ? -14.316 3.831 15.596 1.00 94.19 240 LEU A CA 1
ATOM 1794 C C . LEU A 1 240 ? -14.178 4.915 16.667 1.00 94.19 240 LEU A C 1
ATOM 1796 O O . LEU A 1 240 ? -15.127 5.634 16.989 1.00 94.19 240 LEU A O 1
ATOM 1800 N N . ARG A 1 241 ? -12.962 5.066 17.187 1.00 93.94 241 ARG A N 1
ATOM 1801 C CA . ARG A 1 241 ? -12.556 6.195 18.030 1.00 93.94 241 ARG A CA 1
ATOM 1802 C C . ARG A 1 241 ? -11.352 6.883 17.444 1.00 93.94 241 ARG A C 1
ATOM 1804 O O . ARG A 1 241 ? -10.558 6.266 16.740 1.00 93.94 241 ARG A O 1
ATOM 1811 N N . ARG A 1 242 ? -11.212 8.168 17.746 1.00 91.88 242 ARG A N 1
ATOM 1812 C CA . ARG A 1 242 ? -10.042 8.957 17.371 1.00 91.88 242 ARG A CA 1
ATOM 1813 C C . ARG A 1 242 ? -9.196 9.169 18.609 1.00 91.88 242 ARG A C 1
ATOM 1815 O O . ARG A 1 242 ? -9.705 9.638 19.619 1.00 91.88 242 ARG A O 1
ATOM 1822 N N . THR A 1 243 ? -7.922 8.820 18.520 1.00 92.06 243 THR A N 1
ATOM 1823 C CA . THR A 1 243 ? -6.973 8.992 19.621 1.00 92.06 243 THR A CA 1
ATOM 1824 C C . THR A 1 243 ? -5.654 9.536 19.093 1.00 92.06 243 THR A C 1
ATOM 1826 O O . THR A 1 243 ? -5.288 9.287 17.937 1.00 92.06 243 THR A O 1
ATOM 1829 N N . ALA A 1 244 ? -4.893 10.213 19.950 1.00 91.44 244 ALA A N 1
ATOM 1830 C CA . ALA A 1 244 ? -3.497 10.501 19.653 1.00 91.44 244 ALA A CA 1
ATOM 1831 C C . ALA A 1 244 ? -2.743 9.184 19.394 1.00 91.44 244 ALA A C 1
ATOM 1833 O O . ALA A 1 244 ? -3.029 8.146 20.001 1.00 91.44 244 ALA A O 1
ATOM 1834 N N . CYS A 1 245 ? -1.818 9.188 18.438 1.00 91.19 245 CYS A N 1
ATOM 1835 C CA . CYS A 1 245 ? -1.151 7.977 17.983 1.00 91.19 245 CYS A CA 1
ATOM 1836 C C . CYS A 1 245 ? 0.347 8.197 17.812 1.00 91.19 245 CYS A C 1
ATOM 1838 O O . CYS A 1 245 ? 0.790 8.729 16.796 1.00 91.19 245 CYS A O 1
ATOM 1840 N N . ALA A 1 246 ? 1.123 7.661 18.754 1.00 89.94 246 ALA A N 1
ATOM 1841 C CA . ALA A 1 246 ? 2.583 7.682 18.715 1.00 89.94 246 ALA A CA 1
ATOM 1842 C C . ALA A 1 246 ? 3.162 7.081 17.419 1.00 89.94 246 ALA A C 1
ATOM 1844 O O . ALA A 1 246 ? 4.128 7.597 16.877 1.00 89.94 246 ALA A O 1
ATOM 1845 N N . SER A 1 247 ? 2.528 6.048 16.848 1.00 88.44 247 SER A N 1
ATOM 1846 C CA . SER A 1 247 ? 3.040 5.364 15.647 1.00 88.44 247 SER A CA 1
ATOM 1847 C C . SER A 1 247 ? 2.996 6.189 14.356 1.00 88.44 247 SER A C 1
ATOM 1849 O O . SER A 1 247 ? 3.565 5.769 13.350 1.00 88.44 247 SER A O 1
ATOM 1851 N N . CYS A 1 248 ? 2.246 7.291 14.320 1.00 88.25 248 CYS A N 1
ATOM 1852 C CA . CYS A 1 248 ? 2.195 8.161 13.141 1.00 88.25 248 CYS A CA 1
ATOM 1853 C C . CYS A 1 248 ? 2.208 9.657 13.475 1.00 88.25 248 CYS A C 1
ATOM 1855 O O . CYS A 1 248 ? 2.051 10.463 12.567 1.00 88.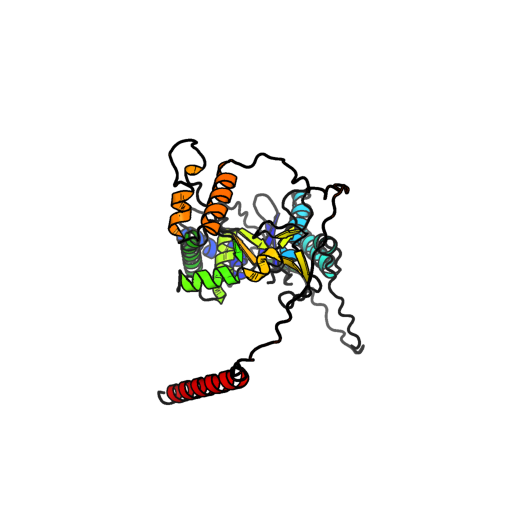25 248 CYS A O 1
ATOM 1857 N N . GLY A 1 249 ? 2.346 10.031 14.751 1.00 88.00 249 GLY A N 1
ATOM 1858 C CA . GLY A 1 249 ? 2.325 11.425 15.214 1.00 88.00 249 GLY A CA 1
ATOM 1859 C C . GLY A 1 249 ? 0.956 12.113 15.141 1.00 88.00 249 GLY A C 1
ATOM 1860 O O . GLY A 1 249 ? 0.820 13.269 15.518 1.00 88.00 249 GLY A O 1
ATOM 1861 N N . SER A 1 250 ? -0.078 11.417 14.672 1.00 84.31 250 SER A N 1
ATOM 1862 C CA . SER A 1 250 ? -1.425 11.964 14.516 1.00 84.31 250 SER A CA 1
ATOM 1863 C C . SER A 1 250 ? -2.087 12.268 15.861 1.00 84.31 250 SER A C 1
ATOM 1865 O O . SER A 1 250 ? -2.205 11.364 16.689 1.00 84.31 250 SER A O 1
ATOM 1867 N N . ALA A 1 251 ? -2.669 13.460 16.017 1.00 86.00 251 ALA A N 1
ATOM 1868 C CA . ALA A 1 251 ? -3.501 13.812 17.174 1.00 86.00 251 ALA A CA 1
ATOM 1869 C C . ALA A 1 251 ? -4.869 13.092 17.193 1.00 86.00 251 ALA A C 1
ATOM 1871 O O . ALA A 1 251 ? -5.447 12.891 18.257 1.00 86.00 251 ALA A O 1
ATOM 1872 N N . ALA A 1 252 ? -5.379 12.667 16.030 1.00 88.31 252 ALA A N 1
ATOM 1873 C CA . ALA A 1 252 ? -6.719 12.085 15.883 1.00 88.31 252 ALA A CA 1
ATOM 1874 C C . ALA A 1 252 ? -6.734 10.846 14.961 1.00 88.31 252 ALA A C 1
ATOM 1876 O O . ALA A 1 252 ? -7.491 10.772 13.991 1.00 88.31 252 ALA A O 1
ATOM 1877 N N . CYS A 1 253 ? -5.883 9.854 15.242 1.00 91.75 253 CYS A N 1
ATOM 1878 C CA . CYS A 1 253 ? -5.817 8.631 14.440 1.00 91.75 253 CYS A CA 1
ATOM 1879 C C . CYS A 1 253 ? -7.041 7.761 14.727 1.00 91.75 253 CYS A C 1
ATOM 1881 O O . CYS A 1 253 ? -7.331 7.468 15.887 1.00 91.75 253 CYS A O 1
ATOM 1883 N N . ALA A 1 254 ? -7.756 7.337 13.684 1.00 93.75 254 ALA A N 1
ATOM 1884 C CA . ALA A 1 254 ? -8.900 6.451 13.855 1.00 93.75 254 ALA A CA 1
ATOM 1885 C C . ALA A 1 254 ? -8.439 5.034 14.234 1.00 93.75 254 ALA A C 1
ATOM 1887 O O . ALA A 1 254 ? -7.568 4.462 13.575 1.00 93.75 254 ALA A O 1
ATOM 1888 N N . VAL A 1 255 ? -9.053 4.465 15.266 1.00 95.50 255 VAL A N 1
ATOM 1889 C CA . VAL A 1 255 ? -8.828 3.115 15.788 1.00 95.50 255 VAL A CA 1
ATOM 1890 C C . VAL A 1 255 ? -10.172 2.403 15.867 1.00 95.50 255 VAL A C 1
ATOM 1892 O O . VAL A 1 255 ? -11.164 2.994 16.289 1.00 95.50 255 VAL A O 1
ATOM 1895 N N . CYS A 1 256 ? -10.219 1.140 15.455 1.00 96.81 256 CYS A N 1
ATOM 1896 C CA . CYS A 1 256 ? -11.410 0.313 15.600 1.00 96.81 256 CYS A CA 1
ATOM 1897 C C . CYS A 1 256 ? -11.434 -0.373 16.971 1.00 96.81 256 CYS A C 1
ATOM 1899 O O . CYS A 1 256 ? -10.565 -1.197 17.258 1.00 96.81 256 CYS A O 1
ATOM 1901 N N . GLU A 1 257 ? -12.444 -0.070 17.788 1.00 96.38 257 GLU A N 1
ATOM 1902 C CA . GLU A 1 257 ? -12.631 -0.683 19.111 1.00 96.38 257 GLU A CA 1
ATOM 1903 C C . GLU A 1 257 ? -13.036 -2.156 19.004 1.00 96.38 257 GLU A C 1
ATOM 1905 O O . GLU A 1 257 ? -12.589 -2.974 19.802 1.00 96.38 257 GLU A O 1
ATOM 1910 N N . ALA A 1 258 ? -13.785 -2.529 17.960 1.00 95.56 258 ALA A N 1
ATOM 1911 C CA . ALA A 1 258 ? -14.183 -3.920 17.730 1.00 95.56 258 ALA A CA 1
ATOM 1912 C C . ALA A 1 258 ? -12.987 -4.858 17.468 1.00 95.56 258 ALA A C 1
ATOM 1914 O O . ALA A 1 258 ? -13.071 -6.052 17.736 1.00 95.56 258 ALA A O 1
ATOM 1915 N N . CYS A 1 259 ? -11.863 -4.331 16.970 1.00 95.44 259 CYS A N 1
ATOM 1916 C CA . CYS A 1 259 ? -10.639 -5.108 16.751 1.00 95.44 259 CYS A CA 1
ATOM 1917 C C . CYS A 1 259 ? -9.624 -4.980 17.896 1.00 95.44 259 CYS A C 1
ATOM 1919 O O . CYS A 1 259 ? -8.540 -5.546 17.790 1.00 95.44 259 CYS A O 1
ATOM 1921 N N . LEU A 1 260 ? -9.907 -4.226 18.966 1.00 90.19 260 LEU A N 1
ATOM 1922 C CA . LEU A 1 260 ? -8.888 -3.852 19.954 1.00 90.19 260 LEU A CA 1
ATOM 1923 C C . LEU A 1 260 ? -8.198 -5.073 20.586 1.00 90.19 260 LEU A C 1
ATOM 1925 O O . LEU A 1 260 ? -6.976 -5.066 20.725 1.00 90.19 260 LEU A O 1
ATOM 1929 N N . ALA A 1 261 ? -8.972 -6.119 20.892 1.00 85.00 261 ALA A N 1
ATOM 1930 C CA . ALA A 1 261 ? -8.486 -7.373 21.471 1.00 85.00 261 ALA A CA 1
ATOM 1931 C C . ALA A 1 261 ? -7.764 -8.288 20.463 1.00 85.00 261 ALA A C 1
ATOM 1933 O O . ALA A 1 261 ? -6.932 -9.093 20.859 1.00 85.00 261 ALA A O 1
ATOM 1934 N N . LEU A 1 262 ? -8.064 -8.159 19.166 1.00 82.00 262 LEU A N 1
ATOM 1935 C CA . LEU A 1 262 ? -7.516 -9.011 18.099 1.00 82.00 262 LEU A CA 1
ATOM 1936 C C . LEU A 1 262 ? -6.306 -8.396 17.390 1.00 82.00 262 LEU A C 1
ATOM 1938 O O . LEU A 1 262 ? -5.725 -9.036 16.520 1.00 82.00 262 LEU A O 1
ATOM 1942 N N . GLY A 1 263 ? -5.975 -7.145 17.706 1.00 81.75 263 GLY A N 1
ATOM 1943 C CA . GLY A 1 263 ? -4.955 -6.358 17.027 1.00 81.75 263 GLY A CA 1
ATOM 1944 C C . GLY A 1 263 ? -5.487 -4.974 16.673 1.00 81.75 263 GLY A C 1
ATOM 1945 O O . GLY A 1 263 ? -6.463 -4.814 15.931 1.00 81.75 263 GLY A O 1
ATOM 1946 N N . ARG A 1 264 ? -4.826 -3.941 17.207 1.00 89.75 264 ARG A N 1
ATOM 1947 C CA . ARG A 1 264 ? -5.253 -2.537 17.106 1.00 89.75 264 ARG A CA 1
ATOM 1948 C C . ARG A 1 264 ? -5.296 -2.090 15.641 1.00 89.75 264 ARG A C 1
ATOM 1950 O O . ARG A 1 264 ? -4.301 -1.619 15.099 1.00 89.75 264 ARG A O 1
ATOM 1957 N N . SER A 1 265 ? -6.464 -2.209 15.015 1.00 95.69 265 SER A N 1
ATOM 1958 C CA . SER A 1 265 ? -6.693 -1.795 13.630 1.00 95.69 265 SER A CA 1
ATOM 1959 C C . SER A 1 265 ? -6.823 -0.275 13.583 1.00 95.69 265 SER A C 1
ATOM 1961 O O . SER A 1 265 ? -7.764 0.282 14.151 1.00 95.69 265 SER A O 1
ATOM 1963 N N . ARG A 1 266 ? -5.858 0.398 12.946 1.00 95.75 266 ARG A N 1
ATOM 1964 C CA . ARG A 1 266 ? -5.753 1.867 12.906 1.00 95.75 266 ARG A CA 1
ATOM 1965 C C . ARG A 1 266 ? -5.719 2.399 11.479 1.00 95.75 266 ARG A C 1
ATOM 1967 O O . ARG A 1 266 ? -5.315 1.688 10.565 1.00 95.75 266 ARG A O 1
ATOM 1974 N N . ALA A 1 267 ? -6.021 3.683 11.307 1.00 95.12 267 ALA A N 1
ATOM 1975 C CA . ALA A 1 267 ? -5.869 4.364 10.020 1.00 95.12 267 ALA A CA 1
ATOM 1976 C C . ALA A 1 267 ? -4.411 4.404 9.531 1.00 95.12 267 ALA A C 1
ATOM 1978 O O . ALA A 1 267 ? -4.155 4.363 8.337 1.00 95.12 267 ALA A O 1
ATOM 1979 N N . CYS A 1 268 ? -3.435 4.427 10.442 1.00 94.00 268 CYS A N 1
ATOM 1980 C CA . CYS A 1 268 ? -2.012 4.368 10.096 1.00 94.00 268 CYS A CA 1
ATOM 1981 C C . CYS A 1 268 ? -1.411 2.948 10.121 1.00 94.00 268 CYS A C 1
ATOM 1983 O O . CYS A 1 268 ? -0.185 2.808 10.056 1.00 94.00 268 CYS A O 1
ATOM 1985 N N . GLY A 1 269 ? -2.243 1.914 10.298 1.00 95.44 269 GLY A N 1
ATOM 1986 C CA . GLY A 1 269 ? -1.824 0.514 10.321 1.00 95.44 269 GLY A CA 1
ATOM 1987 C C . GLY A 1 269 ? -1.984 -0.129 8.949 1.00 95.44 269 GLY A C 1
ATOM 1988 O O . GLY A 1 269 ? -3.058 -0.023 8.356 1.00 95.44 269 GLY A O 1
ATOM 1989 N N . LEU A 1 270 ? -0.934 -0.797 8.467 1.00 96.75 270 LEU A N 1
ATOM 1990 C CA . LEU A 1 270 ? -0.965 -1.539 7.210 1.00 96.75 270 LEU A CA 1
ATOM 1991 C C . LEU A 1 270 ? -1.778 -2.819 7.372 1.00 96.75 270 LEU A C 1
ATOM 1993 O O . LEU A 1 270 ? -1.475 -3.655 8.225 1.00 96.75 270 LEU A O 1
ATOM 1997 N N . LEU A 1 271 ? -2.811 -2.938 6.546 1.00 97.56 271 LEU A N 1
ATOM 1998 C CA . LEU A 1 271 ? -3.609 -4.133 6.355 1.00 97.56 271 LEU A CA 1
ATOM 1999 C C . LEU A 1 271 ? -3.130 -4.842 5.089 1.00 97.56 271 LEU A C 1
ATOM 2001 O O . LEU A 1 271 ? -3.169 -4.271 4.000 1.00 97.56 271 LEU A O 1
ATOM 2005 N N . VAL A 1 272 ? -2.725 -6.093 5.256 1.00 97.56 272 VAL A N 1
ATOM 2006 C CA . VAL A 1 272 ? -2.394 -7.032 4.190 1.00 97.56 272 VAL A CA 1
ATOM 2007 C C . VAL A 1 272 ? -3.609 -7.913 3.956 1.00 97.56 272 VAL A C 1
ATOM 2009 O O . VAL A 1 272 ? -4.102 -8.570 4.876 1.00 97.56 272 VAL A O 1
ATOM 2012 N N . ARG A 1 273 ? -4.100 -7.932 2.722 1.00 97.25 273 ARG A N 1
ATOM 2013 C CA . ARG A 1 273 ? -5.138 -8.862 2.285 1.00 97.25 273 ARG A CA 1
ATOM 2014 C C . ARG A 1 273 ? -4.535 -9.807 1.266 1.00 97.25 273 ARG A C 1
ATOM 2016 O O . ARG A 1 273 ? -4.043 -9.350 0.233 1.00 97.25 273 ARG A O 1
ATOM 2023 N N . GLY A 1 274 ? -4.562 -11.095 1.587 1.00 95.88 274 GLY A N 1
ATOM 2024 C CA . GLY A 1 274 ? -4.160 -12.122 0.640 1.00 95.88 274 GLY A CA 1
ATOM 2025 C C . GLY A 1 274 ? -5.130 -12.235 -0.532 1.00 95.88 274 GLY A C 1
ATOM 2026 O O . GLY A 1 274 ? -6.189 -11.588 -0.526 1.00 95.88 274 GLY A O 1
ATOM 2027 N N . PRO A 1 275 ? -4.779 -13.058 -1.532 1.00 92.31 275 PRO A N 1
ATOM 2028 C CA . PRO A 1 275 ? -5.684 -13.344 -2.629 1.00 92.31 275 PRO A CA 1
ATOM 2029 C C . PRO A 1 275 ? -7.002 -13.884 -2.070 1.00 92.31 275 PRO A C 1
ATOM 2031 O O . PRO A 1 275 ? -7.031 -14.568 -1.037 1.00 92.31 275 PRO A O 1
ATOM 2034 N N . ALA A 1 276 ? -8.106 -13.537 -2.735 1.00 85.06 276 ALA A N 1
ATOM 2035 C CA . ALA A 1 276 ? -9.352 -14.242 -2.481 1.00 85.06 276 ALA A CA 1
ATOM 2036 C C . ALA A 1 276 ? -9.077 -15.730 -2.714 1.00 85.06 276 ALA A C 1
ATOM 2038 O O . ALA A 1 276 ? -8.362 -16.034 -3.675 1.00 85.06 276 ALA A O 1
ATOM 2039 N N . PRO A 1 277 ? -9.591 -16.626 -1.853 1.00 75.88 277 PRO A N 1
ATOM 2040 C CA . PRO A 1 277 ? -9.432 -18.041 -2.107 1.00 75.88 277 PRO A CA 1
ATOM 2041 C C . PRO A 1 277 ? -9.911 -18.305 -3.524 1.00 75.88 277 PRO A C 1
ATOM 2043 O O . PRO A 1 277 ? -10.988 -17.808 -3.887 1.00 75.88 277 PRO A O 1
ATOM 2046 N N . ALA A 1 278 ? -9.089 -18.987 -4.331 1.00 62.00 278 ALA A N 1
ATOM 2047 C CA . ALA A 1 278 ? -9.517 -19.405 -5.662 1.00 62.00 278 ALA A CA 1
ATOM 2048 C C . ALA A 1 278 ? -10.886 -20.036 -5.459 1.00 62.00 278 ALA A C 1
ATOM 2050 O O . ALA A 1 278 ? -10.989 -20.911 -4.598 1.00 62.00 278 ALA A O 1
ATOM 2051 N N . ALA A 1 279 ? -11.922 -19.474 -6.100 1.00 46.34 279 ALA A N 1
ATOM 2052 C CA . ALA A 1 279 ? -13.305 -19.801 -5.796 1.00 46.34 279 ALA A CA 1
ATOM 2053 C C . ALA A 1 279 ? -13.406 -21.318 -5.734 1.00 46.34 279 ALA A C 1
ATOM 2055 O O . ALA A 1 279 ? -13.333 -21.995 -6.758 1.00 46.34 279 ALA A O 1
ATOM 2056 N N . SER A 1 280 ? -13.473 -21.852 -4.512 1.00 38.41 280 SER A N 1
ATOM 2057 C CA . SER A 1 280 ? -13.717 -23.265 -4.350 1.00 38.41 280 SER A CA 1
ATOM 2058 C C . SER A 1 280 ? -15.037 -23.479 -5.090 1.00 38.41 280 SER A C 1
ATOM 2060 O O . SER A 1 280 ? -15.937 -22.644 -4.926 1.00 38.41 280 SER A O 1
ATOM 2062 N N . PRO A 1 281 ? -15.171 -24.506 -5.942 1.00 38.03 281 PRO A N 1
ATOM 2063 C CA . PRO A 1 281 ? -16.370 -24.714 -6.760 1.00 38.03 281 PRO A CA 1
ATOM 2064 C C . PRO A 1 281 ? -17.687 -24.774 -5.954 1.00 38.03 281 PRO A C 1
ATOM 2066 O O . PRO A 1 281 ? -18.763 -24.755 -6.534 1.00 38.03 281 PRO A O 1
ATOM 2069 N N . LEU A 1 282 ? -17.623 -24.702 -4.622 1.00 41.84 282 LEU A N 1
ATOM 2070 C CA . LEU A 1 282 ? -18.692 -24.322 -3.693 1.00 41.84 282 LEU A CA 1
ATOM 2071 C C . LEU A 1 282 ? -19.406 -22.980 -3.987 1.00 41.84 282 LEU A C 1
ATOM 2073 O O . LEU A 1 282 ? -20.422 -22.700 -3.358 1.00 41.84 282 LEU A O 1
ATOM 2077 N N . GLY A 1 283 ? -18.906 -22.139 -4.900 1.00 35.16 283 GLY A N 1
ATOM 2078 C CA . GLY A 1 283 ? -19.581 -20.906 -5.343 1.00 35.16 283 GLY A CA 1
ATOM 2079 C C . GLY A 1 283 ? -20.388 -21.027 -6.642 1.00 35.16 283 GLY A C 1
ATOM 2080 O O . GLY A 1 283 ? -21.099 -20.092 -6.999 1.00 35.16 283 GLY A O 1
ATOM 2081 N N . ALA A 1 284 ? -20.281 -22.152 -7.352 1.00 37.75 284 ALA A N 1
ATOM 2082 C CA . ALA A 1 284 ? -20.938 -22.378 -8.637 1.00 37.75 284 ALA A CA 1
ATOM 2083 C C . ALA A 1 284 ? -21.396 -23.837 -8.750 1.00 37.75 284 ALA A C 1
ATOM 2085 O O . ALA A 1 284 ? -20.974 -24.573 -9.629 1.00 37.75 284 ALA A O 1
ATOM 2086 N N . THR A 1 285 ? -22.212 -24.272 -7.799 1.00 33.56 285 THR A N 1
ATOM 2087 C CA . THR A 1 285 ? -23.257 -25.293 -7.955 1.00 33.56 285 THR A CA 1
ATOM 2088 C C . THR A 1 285 ? -23.998 -25.342 -6.630 1.00 33.56 285 THR A C 1
ATOM 2090 O O . THR A 1 285 ? -23.478 -25.773 -5.603 1.00 33.56 285 THR A O 1
ATOM 2093 N N . ALA A 1 286 ? -25.243 -24.876 -6.638 1.00 46.22 286 ALA A N 1
ATOM 2094 C CA . ALA A 1 286 ? -26.205 -25.438 -5.715 1.00 46.22 286 ALA A CA 1
ATOM 2095 C C . ALA A 1 286 ? -26.216 -26.965 -5.930 1.00 46.22 286 ALA A C 1
ATOM 2097 O O . ALA A 1 286 ? -26.263 -27.425 -7.069 1.00 46.22 286 ALA A O 1
ATOM 2098 N N . SER A 1 287 ? -26.200 -27.714 -4.825 1.00 41.78 287 SER A N 1
ATOM 2099 C CA . SER A 1 287 ? -26.391 -29.169 -4.743 1.00 41.78 287 SER A CA 1
ATOM 2100 C C . SER A 1 287 ? -25.173 -30.078 -5.002 1.00 41.78 287 SER A C 1
ATOM 2102 O O . SER A 1 287 ? -25.076 -30.760 -6.015 1.00 41.78 287 SER A O 1
ATOM 2104 N N . ALA A 1 288 ? -24.295 -30.177 -4.001 1.00 41.91 288 ALA A N 1
ATOM 2105 C CA . ALA A 1 288 ? -23.781 -31.454 -3.489 1.00 41.91 288 ALA A CA 1
ATOM 2106 C C . ALA A 1 288 ? -23.294 -31.215 -2.048 1.00 41.91 288 ALA A C 1
ATOM 2108 O O . ALA A 1 288 ? -22.637 -30.212 -1.779 1.00 41.91 288 ALA A O 1
ATOM 2109 N N . ALA A 1 289 ? -23.695 -32.074 -1.110 1.00 50.97 289 ALA A N 1
ATOM 2110 C CA . ALA A 1 289 ? -23.580 -31.872 0.335 1.00 50.97 289 ALA A CA 1
ATOM 2111 C C . ALA A 1 289 ? -22.180 -31.411 0.800 1.00 50.97 289 ALA A C 1
ATOM 2113 O O . ALA A 1 289 ? -21.239 -32.197 0.876 1.00 50.97 289 ALA A O 1
ATOM 2114 N N . GLY A 1 290 ? -22.060 -30.125 1.146 1.00 50.53 290 GLY A N 1
ATOM 2115 C CA . GLY A 1 290 ? -20.947 -29.619 1.946 1.00 50.53 290 GLY A CA 1
ATOM 2116 C C . GLY A 1 290 ? -21.031 -30.126 3.395 1.00 50.53 290 GLY A C 1
ATOM 2117 O O . GLY A 1 290 ? -22.085 -30.622 3.802 1.00 50.53 290 GLY A O 1
ATOM 2118 N N . PRO A 1 291 ? -19.950 -29.994 4.191 1.00 56.53 291 PRO A N 1
ATOM 2119 C CA . PRO A 1 291 ? -19.970 -30.378 5.599 1.00 56.53 291 PRO A CA 1
ATOM 2120 C C . PRO A 1 291 ? -21.113 -29.654 6.310 1.00 56.53 291 PRO A C 1
ATOM 2122 O O . PRO A 1 291 ? -21.271 -28.434 6.188 1.00 56.53 291 PRO A O 1
ATOM 2125 N N . SER A 1 292 ? -21.928 -30.414 7.033 1.00 62.91 292 SER A N 1
ATOM 2126 C CA . SER A 1 292 ? -23.070 -29.875 7.755 1.00 62.91 292 SER A CA 1
ATOM 2127 C C . SER A 1 292 ? -22.602 -28.898 8.838 1.00 62.91 292 SER A C 1
ATOM 2129 O O . SER A 1 292 ? -21.459 -28.932 9.304 1.00 62.91 292 SER A O 1
ATOM 2131 N N . ALA A 1 293 ? -23.505 -28.029 9.300 1.00 60.66 293 ALA A N 1
ATOM 2132 C CA . ALA A 1 293 ? -23.224 -27.166 10.448 1.00 60.66 293 ALA A CA 1
ATOM 2133 C C . ALA A 1 293 ? -22.748 -27.974 11.676 1.00 60.66 293 ALA A C 1
ATOM 2135 O O . ALA A 1 293 ? -21.915 -27.489 12.444 1.00 60.66 293 ALA A O 1
ATOM 2136 N N . ALA A 1 294 ? -23.220 -29.219 11.815 1.00 64.25 294 ALA A N 1
ATOM 2137 C CA . ALA A 1 294 ? -22.796 -30.142 12.859 1.00 64.25 294 ALA A CA 1
ATOM 2138 C C . ALA A 1 294 ? -21.334 -30.595 12.675 1.00 64.25 294 ALA A C 1
ATOM 2140 O O . ALA A 1 294 ? -20.578 -30.573 13.647 1.00 64.25 294 ALA A O 1
ATOM 2141 N N . ASP A 1 295 ? -20.904 -30.901 11.446 1.00 66.94 295 ASP A N 1
ATOM 2142 C CA . ASP A 1 295 ? -19.523 -31.314 11.133 1.00 66.94 295 ASP A CA 1
ATOM 2143 C C . ASP A 1 295 ? -18.523 -30.187 11.404 1.00 66.94 295 ASP A C 1
ATOM 2145 O O . ASP A 1 295 ? -17.460 -30.392 11.998 1.00 66.94 295 ASP A O 1
ATOM 2149 N N . VAL A 1 296 ? -18.893 -28.959 11.029 1.00 63.75 296 VAL A N 1
ATOM 2150 C CA . VAL A 1 296 ? -18.075 -27.773 11.298 1.00 63.75 296 VAL A CA 1
ATOM 2151 C C . VAL A 1 296 ? -17.967 -27.529 12.797 1.00 63.75 296 VAL A C 1
ATOM 2153 O O . VAL A 1 296 ? -16.871 -27.233 13.260 1.00 63.75 296 VAL A O 1
ATOM 2156 N N . CYS A 1 297 ? -19.050 -27.674 13.567 1.00 65.50 297 CYS A N 1
ATOM 2157 C CA . CYS A 1 297 ? -19.045 -27.417 15.010 1.00 65.50 297 CYS A CA 1
ATOM 2158 C C . CYS A 1 297 ? -18.373 -28.531 15.833 1.00 65.50 297 CYS A C 1
ATOM 2160 O O . CYS A 1 297 ? -17.762 -28.242 16.865 1.00 65.50 297 CYS A O 1
ATOM 2162 N N . ALA A 1 298 ? -18.448 -29.792 15.394 1.00 68.00 298 ALA A N 1
ATOM 2163 C CA . ALA A 1 298 ? -17.844 -30.933 16.085 1.00 68.00 298 ALA A CA 1
ATOM 2164 C C . ALA A 1 298 ? -16.316 -30.826 16.187 1.00 68.00 298 ALA A C 1
ATOM 2166 O O . ALA A 1 298 ? -15.747 -31.169 17.223 1.00 68.00 298 ALA A O 1
ATOM 2167 N N . ARG A 1 299 ? -15.662 -30.254 15.168 1.00 75.50 299 ARG A N 1
ATOM 2168 C CA . ARG A 1 299 ? -14.199 -30.110 15.104 1.00 75.50 299 ARG A CA 1
ATOM 2169 C C . ARG A 1 299 ? -13.590 -29.231 16.206 1.00 75.50 299 ARG A C 1
ATOM 2171 O O . ARG A 1 299 ? -12.411 -29.373 16.505 1.00 75.50 299 ARG A O 1
ATOM 2178 N N . TRP A 1 300 ? -14.358 -28.317 16.798 1.00 74.31 300 TRP A N 1
ATOM 2179 C CA . TRP A 1 300 ? -13.821 -27.279 17.694 1.00 74.31 300 TRP A CA 1
ATOM 2180 C C . TRP A 1 300 ? -14.074 -27.539 19.181 1.00 74.31 300 TRP A C 1
ATOM 2182 O O . TRP A 1 300 ? -13.789 -26.666 19.995 1.00 74.31 300 TRP A O 1
ATOM 2192 N N . GLY A 1 301 ? -14.621 -28.705 19.551 1.00 75.38 301 GLY A N 1
ATOM 2193 C CA . GLY A 1 301 ? -14.850 -29.049 20.961 1.00 75.38 301 GLY A CA 1
ATOM 2194 C C . GLY A 1 301 ? -15.763 -28.057 21.696 1.00 75.38 301 GLY A C 1
ATOM 2195 O O . GLY A 1 301 ? -15.558 -27.780 22.873 1.00 75.38 301 GLY A O 1
ATOM 2196 N N . LEU A 1 302 ? -16.744 -27.480 20.993 1.00 83.06 302 LEU A N 1
ATOM 2197 C CA . LEU A 1 302 ? -17.597 -26.417 21.529 1.00 83.06 302 LEU A CA 1
ATOM 2198 C C . LEU A 1 302 ? -18.512 -26.925 22.648 1.00 83.06 302 LEU A C 1
ATOM 2200 O O . LEU A 1 302 ? -19.102 -28.011 22.532 1.00 83.06 302 LEU A O 1
ATOM 2204 N N . SER A 1 303 ? -18.700 -26.090 23.678 1.00 81.81 303 SER A N 1
ATOM 2205 C CA . SER A 1 303 ? -19.728 -26.312 24.699 1.00 81.81 303 SER A CA 1
ATOM 2206 C C . SER A 1 303 ? -21.131 -26.327 24.069 1.00 81.81 303 SER A C 1
ATOM 2208 O O . SER A 1 303 ? -21.315 -25.780 22.976 1.00 81.81 303 SER A O 1
ATOM 2210 N N . PRO A 1 304 ? -22.152 -26.904 24.730 1.00 78.50 304 PRO A N 1
ATOM 2211 C CA . PRO A 1 304 ? -23.506 -26.970 24.172 1.00 78.50 304 PRO A CA 1
ATOM 2212 C C . PRO A 1 304 ? -24.062 -25.601 23.743 1.00 78.50 304 PRO A C 1
ATOM 2214 O O . PRO A 1 304 ? -24.614 -25.472 22.653 1.00 78.50 304 PRO A O 1
ATOM 2217 N N . ALA A 1 305 ? -23.832 -24.555 24.546 1.00 76.94 305 ALA A N 1
ATOM 2218 C CA . ALA A 1 305 ? -24.267 -23.193 24.227 1.00 76.94 305 ALA A CA 1
ATOM 2219 C C . ALA A 1 305 ? -23.510 -22.598 23.024 1.00 76.94 305 ALA A C 1
ATOM 2221 O O . ALA A 1 305 ? -24.109 -21.974 22.149 1.00 76.94 305 ALA A O 1
ATOM 2222 N N . GLN A 1 306 ? -22.195 -22.822 22.946 1.00 78.31 306 GLN A N 1
ATOM 2223 C CA . GLN A 1 306 ? -21.368 -22.352 21.830 1.00 78.31 306 GLN A CA 1
ATOM 2224 C C . GLN A 1 306 ? -21.705 -23.072 20.524 1.00 78.31 306 GLN A C 1
ATOM 2226 O O . GLN A 1 306 ? -21.704 -22.451 19.462 1.00 78.31 306 GLN A O 1
ATOM 2231 N N . ARG A 1 307 ? -22.016 -24.368 20.603 1.00 83.75 307 ARG A N 1
ATOM 2232 C CA . ARG A 1 307 ? -22.454 -25.182 19.471 1.00 83.75 307 ARG A CA 1
ATOM 2233 C C . ARG A 1 307 ? -23.779 -24.676 18.916 1.00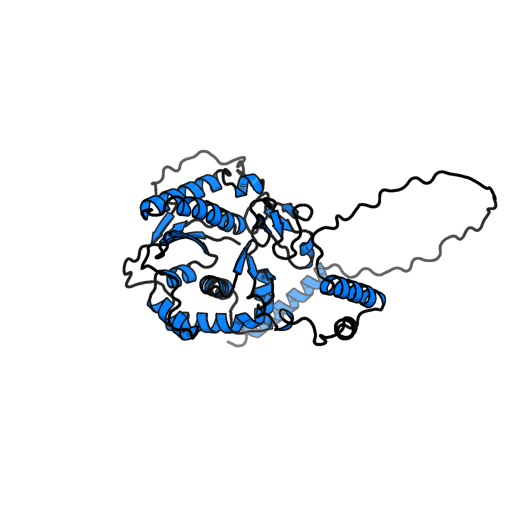 83.75 307 ARG A C 1
ATOM 2235 O O . ARG A 1 307 ? -23.841 -24.380 17.730 1.00 83.75 307 ARG A O 1
ATOM 2242 N N . ALA A 1 308 ? -24.781 -24.470 19.772 1.00 78.50 308 ALA A N 1
ATOM 2243 C CA . ALA A 1 308 ? -26.077 -23.932 19.360 1.00 78.50 308 ALA A CA 1
ATOM 2244 C C . ALA A 1 308 ? -25.947 -22.553 18.682 1.00 78.50 308 ALA A C 1
ATOM 2246 O O . ALA A 1 308 ? -26.509 -22.331 17.609 1.00 78.50 308 ALA A O 1
ATOM 2247 N N . ALA A 1 309 ? -25.142 -21.650 19.257 1.00 75.50 309 ALA A N 1
ATOM 2248 C CA . ALA A 1 309 ? -24.886 -20.333 18.672 1.00 75.50 309 ALA A CA 1
ATOM 2249 C C . ALA A 1 309 ? -24.142 -20.417 17.325 1.00 75.50 309 ALA A C 1
ATOM 2251 O O . ALA A 1 309 ? -24.482 -19.708 16.376 1.00 75.50 309 ALA A O 1
ATOM 2252 N N . SER A 1 310 ? -23.143 -21.299 17.222 1.00 81.19 310 SER A N 1
ATOM 2253 C CA . SER A 1 310 ? -22.346 -21.474 16.001 1.00 81.19 310 SER A CA 1
ATOM 2254 C C . SER A 1 310 ? -23.162 -22.108 14.879 1.00 81.19 310 SER A C 1
ATOM 2256 O O . SER A 1 310 ? -23.106 -21.635 13.748 1.00 81.19 310 SER A O 1
ATOM 2258 N N . GLU A 1 311 ? -23.981 -23.117 15.182 1.00 82.81 311 GLU A N 1
ATOM 2259 C CA . GLU A 1 311 ? -24.909 -23.713 14.219 1.00 82.81 311 GLU A CA 1
ATOM 2260 C C . GLU A 1 311 ? -25.897 -22.681 13.679 1.00 82.81 311 GLU A C 1
ATOM 2262 O O . GLU A 1 311 ? -26.137 -22.628 12.473 1.00 82.81 311 GLU A O 1
ATOM 2267 N N . GLN A 1 312 ? -26.444 -21.827 14.548 1.00 79.38 312 GLN A N 1
ATOM 2268 C CA . GLN A 1 312 ? -27.361 -20.768 14.137 1.00 79.38 312 GLN A CA 1
ATOM 2269 C C . GLN A 1 312 ? -26.670 -19.731 13.239 1.00 79.38 312 GLN A C 1
ATOM 2271 O O . GLN A 1 312 ? -27.233 -19.332 12.220 1.00 79.38 312 GLN A O 1
ATOM 2276 N N . ALA A 1 313 ? -25.431 -19.346 13.560 1.00 76.06 313 ALA A N 1
ATOM 2277 C CA . ALA A 1 313 ? -24.629 -18.455 12.725 1.00 76.06 313 ALA A CA 1
ATOM 2278 C C . ALA A 1 313 ? -24.292 -19.079 11.359 1.00 76.06 313 ALA A C 1
ATOM 2280 O O . ALA A 1 313 ? -24.388 -18.404 10.336 1.00 76.06 313 ALA A O 1
ATOM 2281 N N . VAL A 1 314 ? -23.948 -20.371 11.318 1.00 79.31 314 VAL A N 1
ATOM 2282 C CA . VAL A 1 314 ? -23.680 -21.098 10.067 1.00 79.31 314 VAL A CA 1
ATOM 2283 C C . VAL A 1 314 ? -24.945 -21.186 9.215 1.00 79.31 314 VAL A C 1
ATOM 2285 O O . VAL A 1 314 ? -24.890 -20.850 8.036 1.00 79.31 314 VAL A O 1
ATOM 2288 N N . ARG A 1 315 ? -26.100 -21.540 9.799 1.00 79.69 315 ARG A N 1
ATOM 2289 C CA . ARG A 1 315 ? -27.393 -21.528 9.087 1.00 79.69 315 ARG A CA 1
ATOM 2290 C C . ARG A 1 315 ? -27.706 -20.147 8.511 1.00 79.69 315 ARG A C 1
ATOM 2292 O O . ARG A 1 315 ? -28.104 -20.060 7.358 1.00 79.69 315 ARG A O 1
ATOM 2299 N N . PHE A 1 316 ? -27.473 -19.077 9.273 1.00 77.31 316 PHE A N 1
ATOM 2300 C CA . PHE A 1 316 ? -27.671 -17.702 8.804 1.00 77.31 316 PHE A CA 1
ATOM 2301 C C . PHE A 1 316 ? -26.766 -17.341 7.615 1.00 77.31 316 PHE A C 1
ATOM 2303 O O . PHE A 1 316 ? -27.208 -16.683 6.680 1.00 77.31 316 PHE A O 1
ATOM 2310 N N . LEU A 1 317 ? -25.504 -17.778 7.627 1.00 72.44 317 LEU A N 1
ATOM 2311 C CA . LEU A 1 317 ? -24.579 -17.545 6.514 1.00 72.44 317 LEU A CA 1
ATOM 2312 C C . LEU A 1 317 ? -24.943 -18.375 5.272 1.00 72.44 317 LEU A C 1
ATOM 2314 O O . LEU A 1 317 ? -24.810 -17.873 4.157 1.00 72.44 317 LEU A O 1
ATOM 2318 N N . LEU A 1 318 ? -25.412 -19.613 5.465 1.00 71.94 318 LEU A N 1
ATOM 2319 C CA . LEU A 1 318 ? -25.829 -20.522 4.391 1.00 71.94 318 LEU A CA 1
ATOM 2320 C C . LEU A 1 318 ? -27.170 -20.134 3.759 1.00 71.94 318 LEU A C 1
ATOM 2322 O O . LEU A 1 318 ? -27.359 -20.362 2.570 1.00 71.94 318 LEU A O 1
ATOM 2326 N N . ALA A 1 319 ? -28.078 -19.522 4.523 1.00 74.00 319 ALA A N 1
ATOM 2327 C CA . ALA A 1 319 ? -29.375 -19.058 4.029 1.00 74.00 319 ALA A CA 1
ATOM 2328 C C . ALA A 1 319 ? -29.271 -17.896 3.020 1.00 74.00 319 ALA A C 1
ATOM 2330 O O . ALA A 1 319 ? -30.273 -17.521 2.420 1.00 74.00 319 ALA A O 1
ATOM 2331 N N . GLY A 1 320 ? -28.073 -17.341 2.806 1.00 50.56 320 GLY A N 1
ATOM 2332 C CA . GLY A 1 320 ? -27.875 -16.170 1.962 1.00 50.56 320 GLY A CA 1
ATOM 2333 C C . GLY A 1 320 ? -28.374 -14.890 2.637 1.00 50.56 320 GLY A C 1
ATOM 2334 O O . GLY A 1 320 ? -29.263 -14.885 3.486 1.00 50.56 320 GLY A O 1
ATOM 2335 N N . ARG A 1 321 ? -27.757 -13.757 2.296 1.00 46.38 321 ARG A N 1
ATOM 2336 C CA . ARG A 1 321 ? -28.253 -12.449 2.733 1.00 46.38 321 ARG A CA 1
ATOM 2337 C C . ARG A 1 321 ? -29.397 -12.031 1.819 1.00 46.38 321 ARG A C 1
ATOM 2339 O O . ARG A 1 321 ? -29.126 -11.566 0.717 1.00 46.38 321 ARG A O 1
ATOM 2346 N N . GLU A 1 322 ? -30.627 -12.088 2.312 1.00 39.12 322 GLU A N 1
ATOM 2347 C CA . GLU A 1 322 ? -31.693 -11.240 1.777 1.00 39.12 322 GLU A CA 1
ATOM 2348 C C . GLU A 1 322 ? -31.276 -9.764 1.958 1.00 39.12 322 GLU A C 1
ATOM 2350 O O . GLU A 1 322 ? -30.950 -9.334 3.077 1.00 39.12 322 GLU A O 1
ATOM 2355 N N . PRO A 1 323 ? -31.196 -8.963 0.881 1.00 38.44 323 PRO A N 1
ATOM 2356 C CA . PRO A 1 323 ? -30.876 -7.553 0.985 1.00 38.44 323 PRO A CA 1
ATOM 2357 C C . PRO A 1 323 ? -32.083 -6.795 1.546 1.00 38.44 323 PRO A C 1
ATOM 2359 O O . PRO A 1 323 ? -32.940 -6.328 0.809 1.00 38.44 323 PRO A O 1
ATOM 2362 N N . GLY A 1 324 ? -32.096 -6.604 2.865 1.00 40.56 324 GLY A N 1
ATOM 2363 C CA . GLY A 1 324 ? -32.937 -5.600 3.513 1.00 40.56 324 GLY A CA 1
ATOM 2364 C C . GLY A 1 324 ? -33.972 -6.161 4.473 1.00 40.56 324 GLY A C 1
ATOM 2365 O O . GLY A 1 324 ? -35.155 -6.176 4.174 1.00 40.56 324 GLY A O 1
ATOM 2366 N N . LEU A 1 325 ? -33.542 -6.480 5.691 1.00 39.16 325 LEU A N 1
ATOM 2367 C CA . LEU A 1 325 ? -34.417 -6.372 6.852 1.00 39.16 325 LEU A CA 1
ATOM 2368 C C . LEU A 1 325 ? -33.699 -5.511 7.884 1.00 39.16 325 LEU A C 1
ATOM 2370 O O . LEU A 1 325 ? -32.657 -5.878 8.432 1.00 39.16 325 LEU A O 1
ATOM 2374 N N . GLY A 1 326 ? -34.223 -4.298 8.061 1.00 34.03 326 GLY A N 1
ATOM 2375 C CA . GLY A 1 326 ? -33.846 -3.438 9.165 1.00 34.03 326 GLY A CA 1
ATOM 2376 C C . GLY A 1 326 ? -34.079 -4.199 10.460 1.00 34.03 326 GLY A C 1
ATOM 2377 O O . GLY A 1 326 ? -35.127 -4.807 10.653 1.00 34.03 326 GLY A O 1
ATOM 2378 N N . VAL A 1 327 ? -33.089 -4.179 11.344 1.00 35.84 327 VAL A N 1
ATOM 2379 C CA . VAL A 1 327 ? -33.316 -4.567 12.731 1.00 35.84 327 VAL A CA 1
ATOM 2380 C C . VAL A 1 327 ? -34.261 -3.513 13.302 1.00 35.84 327 VAL A C 1
ATOM 2382 O O . VAL A 1 327 ? -33.819 -2.426 13.684 1.00 35.84 327 VAL A O 1
ATOM 2385 N N . GLU A 1 328 ? -35.565 -3.793 13.296 1.00 32.94 328 GLU A N 1
ATOM 2386 C CA . GLU A 1 328 ? -36.508 -3.077 14.142 1.00 32.94 328 GLU A CA 1
ATOM 2387 C C . GLU A 1 328 ? -36.014 -3.230 15.579 1.00 32.94 328 GLU A C 1
ATOM 2389 O O . GLU A 1 328 ? -35.898 -4.326 16.130 1.00 32.94 328 GLU A O 1
ATOM 2394 N N . ARG A 1 329 ? -35.645 -2.099 16.180 1.00 35.03 329 ARG A N 1
ATOM 2395 C CA . ARG A 1 329 ? -35.468 -2.014 17.623 1.00 35.03 329 ARG A CA 1
ATOM 2396 C C . ARG A 1 329 ? -36.806 -2.377 18.249 1.00 35.03 329 ARG A C 1
ATOM 2398 O O . ARG A 1 329 ? -37.770 -1.641 18.063 1.00 35.03 329 ARG A O 1
ATOM 2405 N N . ALA A 1 330 ? -36.837 -3.453 19.030 1.00 32.97 330 ALA A N 1
ATOM 2406 C CA . ALA A 1 330 ? -37.911 -3.678 19.981 1.00 32.97 330 ALA A CA 1
ATOM 2407 C C . ALA A 1 330 ? -38.032 -2.429 20.871 1.00 32.97 330 ALA A C 1
ATOM 2409 O O . ALA A 1 330 ? -37.133 -2.114 21.657 1.00 32.97 330 ALA A O 1
ATOM 2410 N N . ALA A 1 331 ? -39.112 -1.673 20.683 1.00 32.50 331 ALA A N 1
ATOM 2411 C CA . ALA A 1 331 ? -39.493 -0.603 21.585 1.00 32.50 331 ALA A CA 1
ATOM 2412 C C . ALA A 1 331 ? -39.870 -1.222 22.944 1.00 32.50 331 ALA A C 1
ATOM 2414 O O . ALA A 1 331 ? -40.524 -2.267 22.967 1.00 32.50 331 ALA A O 1
ATOM 2415 N N . PRO A 1 332 ? -39.499 -0.613 24.085 1.00 37.12 332 PRO A N 1
ATOM 2416 C CA . PRO A 1 332 ? -40.005 -1.054 25.374 1.00 37.12 332 PRO A CA 1
ATOM 2417 C C . PRO A 1 332 ? -41.499 -0.714 25.452 1.00 37.12 332 PRO A C 1
ATOM 2419 O O . PRO A 1 332 ? -41.887 0.433 25.678 1.00 37.12 332 PRO A O 1
ATOM 2422 N N . GLY A 1 333 ? -42.340 -1.720 25.220 1.00 32.19 333 GLY A N 1
ATOM 2423 C CA . GLY A 1 333 ? -43.777 -1.640 25.430 1.00 32.19 333 GLY A CA 1
ATOM 2424 C C . GLY A 1 333 ? -44.081 -1.477 26.915 1.00 32.19 333 GLY A C 1
ATOM 2425 O O . GLY A 1 333 ? -43.813 -2.367 27.719 1.00 32.19 333 GLY A O 1
ATOM 2426 N N . ARG A 1 334 ? -44.658 -0.326 27.267 1.00 39.62 334 ARG A N 1
ATOM 2427 C CA . ARG A 1 334 ? -45.432 -0.139 28.495 1.00 39.62 334 ARG A CA 1
ATOM 2428 C C . ARG A 1 334 ? -46.570 -1.161 28.501 1.00 39.62 334 ARG A C 1
ATOM 2430 O O . ARG A 1 334 ? -47.446 -1.081 27.645 1.00 39.62 334 ARG A O 1
ATOM 2437 N N . VAL A 1 335 ? -46.600 -2.048 29.488 1.00 37.12 335 VAL A N 1
ATOM 2438 C CA . VAL A 1 335 ? -47.839 -2.713 29.902 1.00 37.12 335 VAL A CA 1
ATOM 2439 C C . VAL A 1 335 ? -48.158 -2.224 31.303 1.00 37.12 335 VAL A C 1
ATOM 2441 O O . VAL A 1 335 ? -47.340 -2.313 32.218 1.00 37.12 335 VAL A O 1
ATOM 2444 N N . GLY A 1 336 ? -49.325 -1.592 31.392 1.00 33.06 336 GLY A N 1
ATOM 2445 C CA . GLY A 1 336 ? -49.898 -1.036 32.599 1.00 33.06 336 GLY A CA 1
ATOM 2446 C C . GLY A 1 336 ? -50.368 -2.101 33.581 1.00 33.06 336 GLY A C 1
ATOM 2447 O O . GLY A 1 336 ? -50.503 -3.283 33.283 1.00 33.06 336 GLY A O 1
ATOM 2448 N N . ILE A 1 337 ? -50.585 -1.590 34.779 1.00 37.34 337 ILE A N 1
ATOM 2449 C CA . ILE A 1 337 ? -50.895 -2.249 36.035 1.00 37.34 337 ILE A CA 1
ATOM 2450 C C . ILE A 1 337 ? -52.363 -2.692 36.066 1.00 37.34 337 ILE A C 1
ATOM 2452 O O . ILE A 1 337 ? -53.245 -1.883 35.794 1.00 37.34 337 ILE A O 1
ATOM 2456 N N . ALA A 1 338 ? -52.604 -3.930 36.493 1.00 31.41 338 ALA A N 1
ATOM 2457 C CA . ALA A 1 338 ? -53.755 -4.399 37.276 1.00 31.41 338 ALA A CA 1
ATOM 2458 C C . ALA A 1 338 ? -53.421 -5.848 37.671 1.00 31.41 338 ALA A C 1
ATOM 2460 O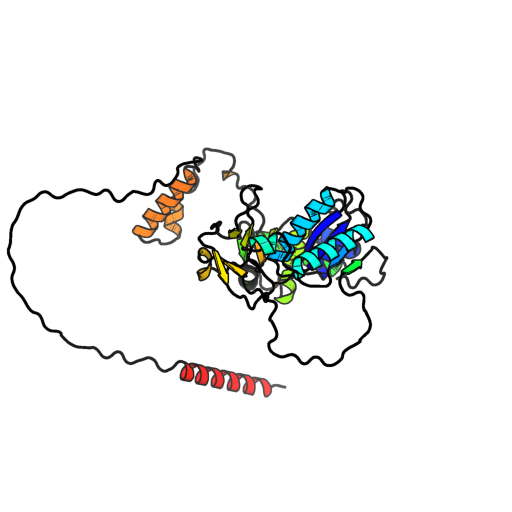 O . ALA A 1 338 ? -53.054 -6.629 36.805 1.00 31.41 338 ALA A O 1
ATOM 2461 N N . GLY A 1 339 ? -53.444 -6.336 38.903 1.00 28.84 339 GLY A N 1
ATOM 2462 C CA . GLY A 1 339 ? -53.861 -5.891 40.226 1.00 28.84 339 GLY A CA 1
ATOM 2463 C C . GLY A 1 339 ? -53.899 -7.178 41.074 1.00 28.84 339 GLY A C 1
ATOM 2464 O O . GLY A 1 339 ? -54.112 -8.251 40.514 1.00 28.84 339 GLY A O 1
ATOM 2465 N N . GLY A 1 340 ? -53.678 -7.108 42.389 1.00 27.77 340 GLY A N 1
ATOM 2466 C CA . GLY A 1 340 ? -53.966 -8.248 43.277 1.00 27.77 340 GLY A CA 1
ATOM 2467 C C . GLY A 1 340 ? -52.888 -8.596 44.300 1.00 27.77 340 GLY A C 1
ATOM 2468 O O . GLY A 1 340 ? -52.082 -9.494 44.101 1.00 27.77 340 GLY A O 1
ATOM 2469 N N . LEU A 1 341 ? -52.933 -7.852 45.402 1.00 31.69 341 LEU A N 1
ATOM 2470 C CA . LEU A 1 341 ? -52.540 -8.173 46.779 1.00 31.69 341 LEU A CA 1
ATOM 2471 C C . LEU A 1 341 ? -52.273 -9.658 47.118 1.00 31.69 341 LEU A C 1
ATOM 2473 O O . LEU A 1 341 ? -53.165 -10.486 46.974 1.00 31.69 341 LEU A O 1
ATOM 2477 N N . ALA A 1 342 ? -51.140 -9.931 47.775 1.00 30.06 342 ALA A N 1
ATOM 2478 C CA . ALA A 1 342 ? -51.121 -10.616 49.075 1.00 30.06 342 ALA A CA 1
ATOM 2479 C C . ALA A 1 342 ? -49.759 -10.431 49.766 1.00 30.06 342 ALA A C 1
ATOM 2481 O O . ALA A 1 342 ? -48.698 -10.692 49.207 1.00 30.06 342 ALA A O 1
ATOM 2482 N N . SER A 1 343 ? -49.833 -9.936 50.996 1.00 32.78 343 SER A N 1
ATOM 2483 C CA . SER A 1 343 ? -48.742 -9.654 51.924 1.00 32.78 343 SER A CA 1
ATOM 2484 C C . SER A 1 343 ? -48.327 -10.925 52.673 1.00 32.78 343 SER A C 1
ATOM 2486 O O . SER A 1 343 ? -49.216 -11.647 53.114 1.00 32.78 343 SER A O 1
ATOM 2488 N N . ALA A 1 344 ? -47.023 -11.168 52.860 1.00 31.45 344 ALA A N 1
ATOM 2489 C CA . ALA A 1 344 ? -46.460 -11.857 54.035 1.00 31.45 344 ALA A CA 1
ATOM 2490 C C . ALA A 1 344 ? -44.917 -11.910 53.966 1.00 31.45 344 ALA A C 1
ATOM 2492 O O . ALA A 1 344 ? -44.326 -12.775 53.325 1.00 31.45 344 ALA A O 1
ATOM 2493 N N . ALA A 1 345 ? -44.266 -10.994 54.677 1.00 34.03 345 ALA A N 1
ATOM 2494 C CA . ALA A 1 345 ? -42.973 -11.224 55.334 1.00 34.03 345 ALA A CA 1
ATOM 2495 C C . ALA A 1 345 ? -43.291 -11.494 56.833 1.00 34.03 345 ALA A C 1
ATOM 2497 O O . ALA A 1 345 ? -44.371 -11.068 57.253 1.00 34.03 345 ALA A O 1
ATOM 2498 N N . PRO A 1 346 ? -42.435 -12.137 57.666 1.00 43.22 346 PRO A N 1
ATOM 2499 C CA . PRO A 1 346 ? -41.031 -11.743 57.813 1.00 43.22 346 PRO A CA 1
ATOM 2500 C C . PRO A 1 346 ? -40.006 -12.855 58.141 1.00 43.22 346 PRO A C 1
ATOM 2502 O O . PRO A 1 346 ? -40.317 -13.927 58.644 1.00 43.22 346 PRO A O 1
ATOM 2505 N N . GLY A 1 347 ? -38.732 -12.487 57.970 1.00 28.42 347 GLY A N 1
ATOM 2506 C CA . GLY A 1 347 ? -37.697 -12.752 58.972 1.00 28.42 347 GLY A CA 1
ATOM 2507 C C . GLY A 1 347 ? -36.890 -14.045 58.849 1.00 28.42 347 GLY A C 1
ATOM 2508 O O . GLY A 1 347 ? -37.298 -15.093 59.334 1.00 28.42 347 GLY A O 1
ATOM 2509 N N . ARG A 1 348 ? -35.635 -13.918 58.396 1.00 33.19 348 ARG A N 1
ATOM 2510 C CA . ARG A 1 348 ? -34.497 -14.494 59.133 1.00 33.19 348 ARG A CA 1
ATOM 2511 C C . ARG A 1 348 ? -33.176 -13.838 58.739 1.00 33.19 348 ARG A C 1
ATOM 2513 O O . ARG A 1 348 ? -32.710 -13.929 57.610 1.00 33.19 348 ARG A O 1
ATOM 2520 N N . SER A 1 349 ? -32.600 -13.174 59.731 1.00 33.69 349 SER A N 1
ATOM 2521 C CA . SER A 1 349 ? -31.236 -12.670 59.801 1.00 33.69 349 SER A CA 1
ATOM 2522 C C . SER A 1 349 ? -30.223 -13.816 59.774 1.00 33.69 349 SER A C 1
ATOM 2524 O O . SER A 1 349 ? -30.308 -14.724 60.603 1.00 33.69 349 SER A O 1
ATOM 2526 N N . VAL A 1 350 ? -29.224 -13.735 58.896 1.00 35.16 350 VAL A N 1
ATOM 2527 C CA . VAL A 1 350 ? -27.985 -14.515 59.011 1.00 35.16 350 VAL A CA 1
ATOM 2528 C C . VAL A 1 350 ? -26.805 -13.559 58.843 1.00 35.16 350 VAL A C 1
ATOM 2530 O O . VAL A 1 350 ? -26.595 -12.987 57.777 1.00 35.16 350 VAL A O 1
ATOM 2533 N N . SER A 1 351 ? -26.075 -13.369 59.940 1.00 36.31 351 SER A N 1
ATOM 2534 C CA . SER A 1 351 ? -24.811 -12.630 60.036 1.00 36.31 351 SER A CA 1
ATOM 2535 C C . SER A 1 351 ? -23.623 -13.487 59.547 1.00 36.31 351 SER A C 1
ATOM 2537 O O . SER A 1 351 ? -23.762 -14.703 59.388 1.00 36.31 351 SER A O 1
ATOM 2539 N N . PRO A 1 352 ? -22.455 -12.876 59.266 1.00 40.00 352 PRO A N 1
ATOM 2540 C CA . PRO A 1 352 ? -21.505 -13.361 58.272 1.00 40.00 352 PRO A CA 1
ATOM 2541 C C . PRO A 1 352 ? -20.478 -14.332 58.862 1.00 40.00 352 PRO A C 1
ATOM 2543 O O . PRO A 1 352 ? -20.012 -14.158 59.988 1.00 40.00 352 PRO A O 1
ATOM 2546 N N . SER A 1 353 ? -20.059 -15.328 58.077 1.00 34.09 353 SER A N 1
ATOM 2547 C CA . SER A 1 353 ? -18.978 -16.239 58.457 1.00 34.09 353 SER A CA 1
ATOM 2548 C C . SER A 1 353 ? -17.750 -16.102 57.548 1.00 34.09 353 SER A C 1
ATOM 2550 O O . SER A 1 353 ? -17.792 -16.323 56.344 1.00 34.09 353 SER A O 1
ATOM 2552 N N . ARG A 1 354 ? -16.644 -15.752 58.216 1.00 38.12 354 ARG A N 1
ATOM 2553 C CA . ARG A 1 354 ? -15.232 -16.078 57.949 1.00 38.12 354 ARG A CA 1
ATOM 2554 C C . ARG A 1 354 ? -14.631 -15.716 56.584 1.00 38.12 354 ARG A C 1
ATOM 2556 O O . ARG A 1 354 ? -14.625 -16.487 55.630 1.00 38.12 354 ARG A O 1
ATOM 2563 N N . ALA A 1 355 ? -13.923 -14.588 56.621 1.00 35.72 355 ALA A N 1
ATOM 2564 C CA . ALA A 1 355 ? -12.793 -14.266 55.764 1.00 35.72 355 ALA A CA 1
ATOM 2565 C C . ALA A 1 355 ? -11.760 -15.412 55.717 1.00 35.72 355 ALA A C 1
ATOM 2567 O O . ALA A 1 355 ? -11.227 -15.829 56.747 1.00 35.72 355 ALA A O 1
ATOM 2568 N N . ARG A 1 356 ? -11.445 -15.886 54.506 1.00 37.81 356 ARG A N 1
ATOM 2569 C CA . ARG A 1 356 ? -10.189 -16.586 54.211 1.00 37.81 356 ARG A CA 1
ATOM 2570 C C . ARG A 1 356 ? -9.204 -15.556 53.672 1.00 37.81 356 ARG A C 1
ATOM 2572 O O . ARG A 1 356 ? -9.465 -14.924 52.653 1.00 37.81 356 ARG A O 1
ATOM 2579 N N . SER A 1 357 ? -8.090 -15.387 54.374 1.00 36.25 357 SER A N 1
ATOM 2580 C CA . SER A 1 357 ? -6.955 -14.582 53.942 1.00 36.25 357 SER A CA 1
ATOM 2581 C C . SER A 1 357 ? -6.306 -15.218 52.711 1.00 36.25 357 SER A C 1
ATOM 2583 O O . SER A 1 357 ? -5.615 -16.232 52.794 1.00 36.25 357 SER A O 1
ATOM 2585 N N . PHE A 1 358 ? -6.525 -14.617 51.544 1.00 34.03 358 PHE A N 1
ATOM 2586 C CA . PHE A 1 358 ? -5.662 -14.843 50.392 1.00 34.03 358 PHE A CA 1
ATOM 2587 C C . PHE A 1 358 ? -4.345 -14.103 50.642 1.00 34.03 358 PHE A C 1
ATOM 2589 O O . PHE A 1 358 ? -4.335 -12.886 50.819 1.00 34.03 358 PHE A O 1
ATOM 2596 N N . ARG A 1 359 ? -3.231 -14.842 50.692 1.00 41.44 359 ARG A N 1
ATOM 2597 C CA . ARG A 1 359 ? -1.890 -14.252 50.620 1.00 41.44 359 ARG A CA 1
ATOM 2598 C C . ARG A 1 359 ? -1.732 -13.611 49.242 1.00 41.44 359 ARG A C 1
ATOM 2600 O O . ARG A 1 359 ? -1.912 -14.289 48.232 1.00 41.44 359 ARG A O 1
ATOM 2607 N N . SER A 1 360 ? -1.408 -12.322 49.221 1.00 43.34 360 SER A N 1
ATOM 2608 C CA . SER A 1 360 ? -1.042 -11.600 48.004 1.00 43.34 360 SER A CA 1
ATOM 2609 C C . SER A 1 360 ? 0.151 -12.272 47.313 1.00 43.34 360 SER A C 1
ATOM 2611 O O . SER A 1 360 ? 1.087 -12.683 48.005 1.00 43.34 360 SER A O 1
ATOM 2613 N N . PRO A 1 361 ? 0.161 -12.375 45.974 1.00 50.19 361 PRO A N 1
ATOM 2614 C CA . PRO A 1 361 ? 1.376 -12.708 45.245 1.00 50.19 361 PRO A CA 1
ATOM 2615 C C . PRO A 1 361 ? 2.405 -11.580 45.415 1.00 50.19 361 PRO A C 1
ATOM 2617 O O . PRO A 1 361 ? 2.037 -10.411 45.557 1.00 50.19 361 PRO A O 1
ATOM 2620 N N . ALA A 1 362 ? 3.686 -11.950 45.429 1.00 54.75 362 ALA A N 1
ATOM 2621 C CA . ALA A 1 362 ? 4.810 -11.024 45.536 1.00 54.75 362 ALA A CA 1
ATOM 2622 C C . ALA A 1 362 ? 4.726 -9.898 44.481 1.00 54.75 362 ALA A C 1
ATOM 2624 O O . ALA A 1 362 ? 4.231 -10.136 43.371 1.00 54.75 362 ALA A O 1
ATOM 2625 N N . PRO A 1 363 ? 5.190 -8.678 44.804 1.00 57.66 363 PRO A N 1
ATOM 2626 C CA . PRO A 1 363 ? 5.192 -7.566 43.863 1.00 57.66 363 PRO A CA 1
ATOM 2627 C C . PRO A 1 363 ? 6.014 -7.916 42.615 1.00 57.66 363 PRO A C 1
ATOM 2629 O O . PRO A 1 363 ? 7.085 -8.516 42.694 1.00 57.66 363 PRO A O 1
ATOM 2632 N N . ILE A 1 364 ? 5.493 -7.524 41.450 1.00 52.50 364 ILE A N 1
ATOM 2633 C CA . ILE A 1 364 ? 6.048 -7.784 40.107 1.00 52.50 364 ILE A CA 1
ATOM 2634 C C . ILE A 1 364 ? 7.533 -7.381 39.994 1.00 52.50 364 ILE A C 1
ATOM 2636 O O . ILE A 1 364 ? 8.285 -7.995 39.234 1.00 52.50 364 ILE A O 1
ATOM 2640 N N . ASP A 1 365 ? 7.977 -6.422 40.802 1.00 52.41 365 ASP A N 1
ATOM 2641 C CA . ASP A 1 365 ? 9.360 -5.943 40.839 1.00 52.41 365 ASP A CA 1
ATOM 2642 C C . ASP A 1 365 ? 10.363 -7.019 41.301 1.00 52.41 365 ASP A C 1
ATOM 2644 O O . ASP A 1 365 ? 11.508 -7.044 40.846 1.00 52.41 365 ASP A O 1
ATOM 2648 N N . GLU A 1 366 ? 9.933 -7.981 42.124 1.00 46.38 366 GLU A N 1
ATOM 2649 C CA . GLU A 1 366 ? 10.793 -9.059 42.631 1.00 46.38 366 GLU A CA 1
ATOM 2650 C C . GLU A 1 366 ? 11.005 -10.175 41.585 1.00 46.38 366 GLU A C 1
ATOM 2652 O O . GLU A 1 366 ? 12.086 -10.765 41.481 1.00 46.38 366 GLU A O 1
ATOM 2657 N N . LEU A 1 367 ? 10.008 -10.400 40.720 1.00 52.06 367 LEU A N 1
ATOM 2658 C CA . LEU A 1 367 ? 10.093 -11.327 39.583 1.00 52.06 367 LEU A CA 1
ATOM 2659 C C . LEU A 1 367 ? 10.983 -10.778 38.458 1.00 52.06 367 LEU A C 1
ATOM 2661 O O . LEU A 1 367 ? 11.747 -11.533 37.850 1.00 52.06 367 LEU A O 1
ATOM 2665 N N . LEU A 1 368 ? 10.947 -9.464 38.218 1.00 58.75 368 LEU A N 1
ATOM 2666 C CA . LEU A 1 368 ? 11.810 -8.805 37.232 1.00 58.75 368 LEU A CA 1
ATOM 2667 C C . LEU A 1 368 ? 13.278 -8.764 37.689 1.00 58.75 368 LEU A C 1
ATOM 2669 O O . LEU A 1 368 ? 14.179 -9.000 36.880 1.00 58.75 368 LEU A O 1
ATOM 2673 N N . ALA A 1 369 ? 13.531 -8.566 38.987 1.00 58.25 369 ALA A N 1
ATOM 2674 C CA . ALA A 1 369 ? 14.881 -8.605 39.552 1.00 58.25 369 ALA A CA 1
ATOM 2675 C C . ALA A 1 369 ? 15.516 -10.010 39.495 1.00 58.25 369 ALA A C 1
ATOM 2677 O O . ALA A 1 369 ? 16.726 -10.142 39.279 1.00 58.25 369 ALA A O 1
ATOM 2678 N N . SER A 1 370 ? 14.708 -11.066 39.644 1.00 60.31 370 SER A N 1
ATOM 2679 C CA . SER A 1 370 ? 15.164 -12.457 39.518 1.00 60.31 370 SER A CA 1
ATOM 2680 C C . SER A 1 370 ? 15.497 -12.821 38.064 1.00 60.31 370 SER A C 1
ATOM 2682 O O . SER A 1 370 ? 16.568 -13.363 37.787 1.00 60.31 370 SER A O 1
ATOM 2684 N N . ALA A 1 371 ? 14.651 -12.423 37.105 1.00 58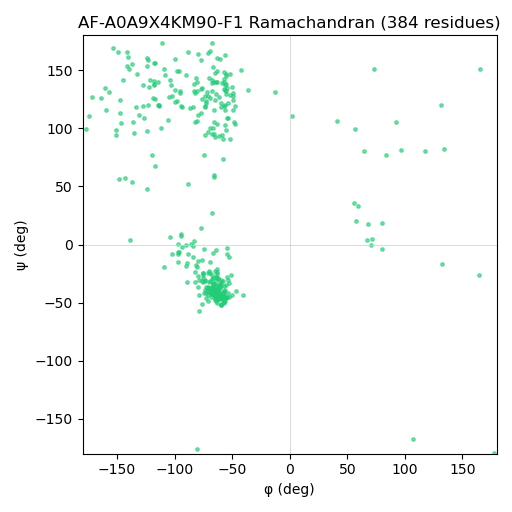.84 371 ALA A N 1
ATOM 2685 C CA . ALA A 1 371 ? 14.889 -12.667 35.681 1.00 58.84 371 ALA A CA 1
ATOM 2686 C C . ALA A 1 371 ? 16.134 -11.932 35.144 1.00 58.84 371 ALA A C 1
ATOM 2688 O O . ALA A 1 371 ? 16.909 -12.509 34.378 1.00 58.84 371 ALA A O 1
ATOM 2689 N N . ALA A 1 372 ? 16.381 -10.696 35.597 1.00 66.19 372 ALA A N 1
ATOM 2690 C CA . ALA A 1 372 ? 17.565 -9.923 35.214 1.00 66.19 372 ALA A CA 1
ATOM 2691 C C . ALA A 1 372 ? 18.877 -10.551 35.727 1.00 66.19 372 ALA A C 1
ATOM 2693 O O . ALA A 1 372 ? 19.877 -10.584 35.005 1.00 66.19 372 ALA A O 1
ATOM 2694 N N . LYS A 1 373 ? 18.876 -11.121 36.942 1.00 67.12 373 LYS A N 1
ATOM 2695 C CA . LYS A 1 373 ? 20.041 -11.833 37.500 1.00 67.12 373 LYS A CA 1
ATOM 2696 C C . LYS A 1 373 ? 20.356 -13.122 36.740 1.00 67.12 373 LYS A C 1
ATOM 2698 O O . LYS A 1 373 ? 21.532 -13.434 36.552 1.00 67.12 373 LYS A O 1
ATOM 2703 N N . THR A 1 374 ? 19.341 -13.846 36.272 1.00 67.94 374 THR A N 1
ATOM 2704 C CA . THR A 1 374 ? 19.540 -15.063 35.467 1.00 67.94 374 THR A CA 1
ATOM 2705 C C . THR A 1 374 ? 20.098 -14.731 34.079 1.00 67.94 374 THR A C 1
ATOM 2707 O O . THR A 1 374 ? 20.991 -15.427 33.597 1.00 67.94 374 THR A O 1
ATOM 2710 N N . TRP A 1 375 ? 19.665 -13.619 33.471 1.00 60.78 375 TRP A N 1
ATOM 2711 C CA . TRP A 1 375 ? 20.181 -13.158 32.174 1.00 60.78 375 TRP A CA 1
ATOM 2712 C C . TRP A 1 375 ? 21.645 -12.691 32.237 1.00 60.78 375 TRP A C 1
ATOM 2714 O O . TRP A 1 375 ? 22.450 -13.058 31.382 1.00 60.78 375 TRP A O 1
ATOM 2724 N N . LEU A 1 376 ? 22.026 -11.950 33.284 1.00 63.62 376 LEU A N 1
ATOM 2725 C CA . LEU A 1 376 ? 23.410 -11.491 33.476 1.00 63.62 376 LEU A CA 1
ATOM 2726 C C . LEU A 1 376 ? 24.395 -12.647 33.718 1.00 63.62 376 LEU A C 1
ATOM 2728 O O . LEU A 1 376 ? 25.529 -12.595 33.247 1.00 63.62 376 LEU A O 1
ATOM 2732 N N . ARG A 1 377 ? 23.965 -13.726 34.387 1.00 64.62 377 ARG A N 1
ATOM 2733 C CA . ARG A 1 377 ? 24.795 -14.933 34.576 1.00 64.62 377 ARG A CA 1
ATOM 2734 C C . ARG A 1 377 ? 24.982 -15.734 33.284 1.00 64.62 377 ARG A C 1
ATOM 2736 O O . ARG A 1 377 ? 26.073 -16.254 33.044 1.00 64.62 377 ARG A O 1
ATOM 2743 N N . ALA A 1 378 ? 23.955 -15.795 32.437 1.00 60.16 378 ALA A N 1
ATOM 2744 C CA . ALA A 1 378 ? 24.047 -16.437 31.126 1.00 60.16 378 ALA A CA 1
ATOM 2745 C C . ALA A 1 378 ? 24.971 -15.656 30.171 1.00 60.16 378 ALA A C 1
ATOM 2747 O O . ALA A 1 378 ? 25.797 -16.258 29.488 1.00 60.16 378 ALA A O 1
ATOM 2748 N N . ALA A 1 379 ? 24.903 -14.320 30.185 1.00 60.53 379 ALA A N 1
ATOM 2749 C CA . ALA A 1 379 ? 25.777 -13.466 29.379 1.00 60.53 379 ALA A CA 1
ATOM 2750 C C . ALA A 1 379 ? 27.254 -13.539 29.817 1.00 60.53 379 ALA A C 1
ATOM 2752 O O . ALA A 1 379 ? 28.143 -13.580 28.969 1.00 60.53 379 ALA A O 1
ATOM 2753 N N . ALA A 1 380 ? 27.522 -13.628 31.125 1.00 60.75 380 ALA A N 1
ATOM 2754 C CA . ALA A 1 380 ? 28.882 -13.782 31.646 1.00 60.75 380 ALA A CA 1
ATOM 2755 C C . ALA A 1 380 ? 29.518 -15.135 31.273 1.00 60.75 380 ALA A C 1
ATOM 2757 O O . ALA A 1 380 ? 30.717 -15.195 31.017 1.00 60.75 380 ALA A O 1
ATOM 2758 N N . SER A 1 381 ? 28.714 -16.200 31.174 1.00 62.28 381 SER A N 1
ATOM 2759 C CA . SER A 1 381 ? 29.194 -17.539 30.791 1.00 62.28 381 SER A CA 1
ATOM 2760 C C . SER A 1 381 ? 29.502 -17.660 29.291 1.00 62.28 381 SER A C 1
ATOM 2762 O O . SER A 1 381 ? 30.319 -18.482 28.891 1.00 62.28 381 SER A O 1
ATOM 2764 N N . ALA A 1 382 ? 28.883 -16.824 28.450 1.00 54.22 382 ALA A N 1
ATOM 2765 C CA . ALA A 1 382 ? 29.139 -16.793 27.008 1.00 54.22 382 ALA A CA 1
ATOM 2766 C C . ALA A 1 382 ? 30.409 -16.003 26.631 1.00 54.22 382 ALA A C 1
ATOM 2768 O O . ALA A 1 382 ? 30.947 -16.189 25.543 1.00 54.22 382 ALA A O 1
ATOM 2769 N N . ALA A 1 383 ? 30.904 -15.137 27.521 1.00 51.03 383 ALA A N 1
ATOM 2770 C CA . ALA A 1 383 ? 32.097 -14.323 27.284 1.00 51.03 383 ALA A CA 1
ATOM 2771 C C . ALA A 1 383 ? 33.418 -15.051 27.601 1.00 51.03 383 ALA A C 1
ATOM 2773 O O . ALA A 1 383 ? 34.480 -14.557 27.242 1.00 51.03 383 ALA A O 1
ATOM 2774 N N . THR A 1 384 ? 33.372 -16.217 28.254 1.00 52.78 384 THR A N 1
ATOM 2775 C CA . THR A 1 384 ? 34.567 -16.996 28.640 1.00 52.78 384 THR A CA 1
ATOM 2776 C C . THR A 1 384 ? 35.008 -18.015 27.579 1.00 52.78 384 THR A C 1
ATOM 2778 O O . THR A 1 384 ? 36.003 -18.705 27.769 1.00 52.78 384 THR A O 1
ATOM 2781 N N . PHE A 1 385 ? 34.293 -18.097 26.454 1.00 49.22 385 PHE A N 1
ATOM 2782 C CA . PHE A 1 385 ? 34.653 -18.895 25.279 1.00 49.22 385 PHE A CA 1
ATOM 2783 C C . PHE A 1 385 ? 34.889 -17.973 24.072 1.00 49.22 385 PHE A C 1
ATOM 2785 O O . PHE A 1 385 ? 34.106 -17.958 23.122 1.00 49.22 385 PHE A O 1
ATOM 2792 N N . ARG A 1 386 ? 35.954 -17.169 24.125 1.00 43.38 386 ARG A N 1
ATOM 2793 C CA . ARG A 1 386 ? 36.606 -16.565 22.956 1.00 43.38 386 ARG A CA 1
ATOM 2794 C C . ARG A 1 386 ? 38.092 -16.412 23.198 1.00 43.38 386 ARG A C 1
ATOM 2796 O O . ARG A 1 386 ? 38.445 -16.008 24.326 1.00 43.38 386 ARG A O 1
#

Radius of gyration: 28.74 Å; Cα contacts (8 Å, |Δi|>4): 514; chains: 1; bounding box: 91×66×82 Å

Sequence (386 aa):
MRATVYAVRLQTGWQARFTVDWDTDEGFWLDPAYRAGIAEGWGTPAMDLGWAGGAIVRLERLMPLGEAEAACGQLQAKLNRRRELETAEVRVLLLQMFDDWAEGRGEFAKRSGWRLGRLKGSGANKANEASDGAEEGCEILQERVSREGRGMGAAAAKLQAMRVRSLLPLLEGRSLLQAEAAAMLADRAPGIAPGAGLPGLLQLGALLGALRLGAAVAPGALPRARRMRCRRCGSGEAALRRTACASCGSAACAVCEACLALGRSRACGLLVRGPAPAASPLGATASAAGPSAADVCARWGLSPAQRAASEQAVRFLLAGREPGLGVERAAPGRVGIAGGLASAAPGRSVSPSRARSFRSPAPIDELLASAAKTWLRAAASAATFR

Nearest PDB structures (foldseek):
  6abt-assembly1_A  TM=7.118E-01  e=4.435E+00  Listeria monocytogenes
  6abq-assembly1_B  TM=7.218E-01  e=6.650E+00  Listeria monocytogenes
  5u8o-assembly2_C  TM=4.194E-01  e=2.215E+00  Burkholderia multivorans ATCC 17616

Secondary structure (DSSP, 8-state):
-EEEEEEEEETTEEEEEEES-HHHHHHHHH-HHHHHHHHHHHTSS-----EEEEEEEE-SS-EEHHHHHHHHHHHHHHHTT-SS--HHHHHHHHHHHHHHHHTT-SHHHHHHT--------S-------------TT-EEE-----TT--PPPHHHHHHHHHHHHHHHHHHTT-EEEHHHHHHHHHHH-TTT--GGGHHHHHHHHHHTTSSEEEESEEE-SSTT--SEEETTT---GGGEEEEEETTTTEEEEEEEGGGTTT---BTTSEEEEPPPPP--GGGS-S-S-PPPHHHHHHTTT--HHHHHHHHHHHHHHHT---S----------------------------------PPPPPPHHHHHHHHHHHHHHHHHHHTT--

pLDDT: mean 73.49, std 22.23, range [27.77, 97.56]

Mean predicted aligned error: 16.41 Å